Protein AF-0000000066096664 (afdb_homodimer)

Secondary structure (DSSP, 8-state):
-------PPPHHHHHHHHHHHHHHHHH-------HHHHHHHHHHTTTB-TTT--BSSSTT---EEEESS-TTT-GGGTT-GGGEEEE-HHHHHHHTT--TTTS----TTTS-GGGTEEEETTEEEESSHHHHHHHHHTTTT-IIIIIHHHHHHHHHHHHHHHHHHHHHHHHHTTSS--HHHHHHHHHHHHHHHHTTSTTSTTHHHHHHHHHT-HHHHHHHHHHHHTT---HHHHHHHHHHHTT--SPPPHHHH----/-------PPPHHHHHHHHHHHHHHHHH-------HHHHHHHHHHTTTB-TTT--BSSSTT---EEEESS-TTT-GGGTT-GGGEEEE-HHHHHHHTT--TTTS----TTTS-GGGTEEEETTEEEESSHHHHHHHHHTTTT-IIIIIHHHHHHHHHHHHHHHHHHHHHHHHHTTSS--HHHHHHHHHHHHHHHHTTSTTSTTHHHHHHHHHT-HHHHHHHHHHHHTT---HHHHHHHHHHHTT--SPPPHHHH----

InterPro domains:
  IPR002711 HNH endonuclease [PF01844] (49-96)
  IPR003615 HNH nuclease [SM00507] (36-93)
  IPR003615 HNH nuclease [cd00085] (40-96)

Sequence (514 aa):
MIHLKRPNSPSKLINEEAKLTQEFLQNGNSVWGKPYIKLALLEMSNNKCVYCECRLDEESKYMEVEHFLPKDTYPNLVVNWRNLLPSCKRCNGKKGTHDSKKEPIINPTVDTPSNHIKMFNYCLKGKDLKGKTTVDVLHLNQLDRLVYPRMLIGTKTIETVEKLLEMAENFNLNINATGRIKSRIIHGTTQLLIEAQPHSEYSATVASVLFNNEDFVKLKEIMIKCTIWNTEHQKLLSNAERNILVEPLYNCLNNKNMIHLKRPNSPSKLINEEAKLTQEFLQNGNSVWGKPYIKLALLEMSNNKCVYCECRLDEESKYMEVEHFLPKDTYPNLVVNWRNLLPSCKRCNGKKGTHDSKKEPIINPTVDTPSNHIKMFNYCLKGKDLKGKTTVDVLHLNQLDRLVYPRMLIGTKTIETVEKLLEMAENFNLNINATGRIKSRIIHGTTQLLIEAQPHSEYSATVASVLFNNEDFVKLKEIMIKCTIWNTEHQKLLSNAERNILVEPLYNCLNNKN

Structure (mmCIF, N/CA/C/O backbone):
data_AF-0000000066096664-model_v1
#
loop_
_entity.id
_entity.type
_entity.pdbx_description
1 polymer 'Septu protein PtuB'
#
loop_
_atom_site.group_PDB
_atom_site.id
_atom_site.type_symbol
_atom_site.label_atom_id
_atom_site.label_alt_id
_atom_site.label_comp_id
_atom_site.label_asym_id
_atom_site.label_entity_id
_atom_site.label_seq_id
_atom_site.pdbx_PDB_ins_code
_atom_site.Cartn_x
_atom_site.Cartn_y
_atom_site.Cartn_z
_atom_site.occupancy
_atom_site.B_iso_or_equiv
_atom_site.auth_seq_id
_atom_site.auth_comp_id
_atom_site.auth_asym_id
_atom_site.auth_atom_id
_atom_site.pdbx_PDB_model_num
ATOM 1 N N . MET A 1 1 ? 2.789 -12.992 -7.684 1 97.81 1 MET A N 1
ATOM 2 C CA . MET A 1 1 ? 2.732 -14.125 -8.602 1 97.81 1 MET A CA 1
ATOM 3 C C . MET A 1 1 ? 3.172 -13.703 -10.008 1 97.81 1 MET A C 1
ATOM 5 O O . MET A 1 1 ? 2.771 -12.648 -10.5 1 97.81 1 MET A O 1
ATOM 9 N N . ILE A 1 2 ? 4.039 -14.438 -10.594 1 98.38 2 ILE A N 1
ATOM 10 C CA . ILE A 1 2 ? 4.492 -14.164 -11.953 1 98.38 2 ILE A CA 1
ATOM 11 C C . ILE A 1 2 ? 4.332 -15.406 -12.82 1 98.38 2 ILE A C 1
ATOM 13 O O . ILE A 1 2 ? 4.215 -16.516 -12.297 1 98.38 2 ILE A O 1
ATOM 17 N N . HIS A 1 3 ? 4.242 -15.164 -14.117 1 98.44 3 HIS A N 1
ATOM 18 C CA . HIS A 1 3 ? 4.207 -16.297 -15.031 1 98.44 3 HIS A CA 1
ATOM 19 C C . HIS A 1 3 ? 5.539 -17.047 -15.039 1 98.44 3 HIS A C 1
ATOM 21 O O . HIS A 1 3 ? 6.605 -16.422 -15.023 1 98.44 3 HIS A O 1
ATOM 27 N N . LEU A 1 4 ? 5.469 -18.344 -15.086 1 98.06 4 LEU A N 1
ATOM 28 C CA . LEU A 1 4 ? 6.652 -19.203 -15.125 1 98.06 4 LEU A CA 1
ATOM 29 C C . LEU A 1 4 ? 6.613 -20.125 -16.328 1 98.06 4 LEU A C 1
ATOM 31 O O . LEU A 1 4 ? 5.555 -20.672 -16.672 1 98.06 4 LEU A O 1
ATOM 35 N N . LYS A 1 5 ? 7.699 -20.25 -16.953 1 96.94 5 LYS A N 1
ATOM 36 C CA . LYS A 1 5 ? 7.828 -21.219 -18.016 1 96.94 5 LYS A CA 1
ATOM 37 C C . LYS A 1 5 ? 8.234 -22.594 -17.469 1 96.94 5 LYS A C 1
ATOM 39 O O . LYS A 1 5 ? 9.328 -22.734 -16.922 1 96.94 5 LYS A O 1
ATOM 44 N N . ARG A 1 6 ? 7.418 -23.531 -17.625 1 97.81 6 ARG A N 1
ATOM 45 C CA . ARG A 1 6 ? 7.719 -24.875 -17.141 1 97.81 6 ARG A CA 1
ATOM 46 C C . ARG A 1 6 ? 8.734 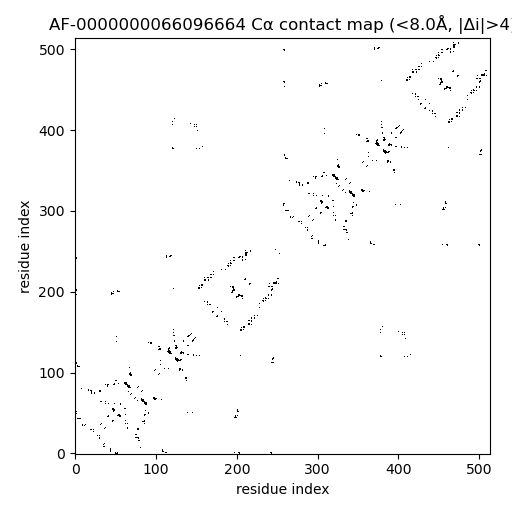-25.562 -18.047 1 97.81 6 ARG A C 1
ATOM 48 O O . ARG A 1 6 ? 8.531 -25.656 -19.266 1 97.81 6 ARG A O 1
ATOM 55 N N . PRO A 1 7 ? 9.797 -25.984 -17.5 1 97.38 7 PRO A N 1
ATOM 56 C CA . PRO A 1 7 ? 10.742 -26.766 -18.297 1 97.38 7 PRO A CA 1
ATOM 57 C C . PRO A 1 7 ? 10.25 -28.188 -18.562 1 97.38 7 PRO A C 1
ATOM 59 O O . PRO A 1 7 ? 9.195 -28.594 -18.062 1 97.38 7 PRO A O 1
ATOM 62 N N . ASN A 1 8 ? 11.047 -28.906 -19.359 1 97.25 8 ASN A N 1
ATOM 63 C CA . ASN A 1 8 ? 10.75 -30.312 -19.578 1 97.25 8 ASN A CA 1
ATOM 64 C C . ASN A 1 8 ? 10.898 -31.125 -18.297 1 97.25 8 ASN A C 1
ATOM 66 O O . ASN A 1 8 ? 11.695 -30.781 -17.422 1 97.25 8 ASN A O 1
ATOM 70 N N . SER A 1 9 ? 10.125 -32.219 -18.25 1 97.88 9 SER A N 1
ATOM 71 C CA . SER A 1 9 ? 10.211 -33.125 -17.125 1 97.88 9 SER A CA 1
ATOM 72 C C . SER A 1 9 ? 11.617 -33.719 -16.984 1 97.88 9 SER A C 1
ATOM 74 O O . SER A 1 9 ? 12.266 -34.031 -17.984 1 97.88 9 SER A O 1
ATOM 76 N N . PRO A 1 10 ? 12.047 -33.844 -15.742 1 97.81 10 PRO A N 1
ATOM 77 C CA . PRO A 1 10 ? 13.32 -34.562 -15.562 1 97.81 10 PRO A CA 1
ATOM 78 C C . PRO A 1 10 ? 13.312 -35.938 -16.203 1 97.81 10 PRO A C 1
ATOM 80 O O . PRO A 1 10 ? 12.32 -36.656 -16.094 1 97.81 10 PRO A O 1
ATOM 83 N N . SER A 1 11 ? 14.43 -36.25 -16.797 1 97.69 11 SER A N 1
ATOM 84 C CA . SER A 1 11 ? 14.531 -37.531 -17.484 1 97.69 11 SER A CA 1
ATOM 85 C C . SER A 1 11 ? 14.258 -38.719 -16.531 1 97.69 11 SER A C 1
ATOM 87 O O . SER A 1 11 ? 13.57 -39.656 -16.906 1 97.69 11 SER A O 1
ATOM 89 N N . LYS A 1 12 ? 14.797 -38.594 -15.383 1 98.12 12 LYS A N 1
ATOM 90 C CA . LYS A 1 12 ? 14.609 -39.656 -14.398 1 98.12 12 LYS A CA 1
ATOM 91 C C . LYS A 1 12 ? 13.133 -39.812 -14.055 1 98.12 12 LYS A C 1
ATOM 93 O O . LYS A 1 12 ? 12.664 -40.938 -13.828 1 98.12 12 LYS A O 1
ATOM 98 N N . LEU A 1 13 ? 12.438 -38.781 -13.961 1 98.25 13 LEU A N 1
ATOM 99 C CA . LEU A 1 13 ? 11.016 -38.844 -13.648 1 98.25 13 LEU A CA 1
ATOM 100 C C . LEU A 1 13 ? 10.242 -39.5 -14.789 1 98.25 13 LEU A C 1
ATOM 102 O O . LEU A 1 13 ? 9.336 -40.281 -14.555 1 98.25 13 LEU A O 1
ATOM 106 N N . ILE A 1 14 ? 10.594 -39.125 -16.016 1 97.81 14 ILE A N 1
ATOM 107 C CA . ILE A 1 14 ? 9.961 -39.719 -17.188 1 97.81 14 ILE A CA 1
ATOM 108 C C . ILE A 1 14 ? 10.07 -41.25 -17.109 1 97.81 14 ILE A C 1
ATOM 110 O O . ILE A 1 14 ? 9.094 -41.969 -17.328 1 97.81 14 ILE A O 1
ATOM 114 N N . ASN A 1 15 ? 11.195 -41.688 -16.703 1 97.62 15 ASN A N 1
ATOM 115 C CA . ASN A 1 15 ? 11.477 -43.125 -16.641 1 97.62 15 ASN A CA 1
ATOM 116 C C . ASN A 1 15 ? 10.797 -43.781 -15.453 1 97.62 15 ASN A C 1
ATOM 118 O O . ASN A 1 15 ? 10.445 -44.969 -15.508 1 97.62 15 ASN A O 1
ATOM 122 N N . GLU A 1 16 ? 10.57 -43 -14.422 1 97.94 16 GLU A N 1
ATOM 123 C CA . GLU A 1 16 ? 10.117 -43.625 -13.172 1 97.94 16 GLU A CA 1
ATOM 124 C C . GLU A 1 16 ? 8.648 -43.312 -12.906 1 97.94 16 GLU A C 1
ATOM 126 O O . GLU A 1 16 ? 8.055 -43.812 -11.953 1 97.94 16 GLU A O 1
ATOM 131 N N . GLU A 1 17 ? 8.023 -42.469 -13.641 1 97.81 17 GLU A N 1
ATOM 132 C CA . GLU A 1 17 ? 6.688 -41.969 -13.375 1 97.81 17 GLU A CA 1
ATOM 133 C C . GLU A 1 17 ? 5.691 -43.094 -13.133 1 97.81 17 GLU A C 1
ATOM 135 O O . GLU A 1 17 ? 4.945 -43.094 -12.148 1 97.81 17 GLU A O 1
ATOM 140 N N . ALA A 1 18 ? 5.656 -44.094 -14.047 1 97.88 18 ALA A N 1
ATOM 141 C CA . ALA A 1 18 ? 4.723 -45.219 -13.93 1 97.88 18 ALA A CA 1
ATOM 142 C C . ALA A 1 18 ? 4.953 -46 -12.633 1 97.88 18 ALA A C 1
ATOM 144 O O . ALA A 1 18 ? 3.998 -46.344 -11.93 1 97.88 18 ALA A O 1
ATOM 145 N N . LYS A 1 19 ? 6.168 -46.281 -12.367 1 98.12 19 LYS A N 1
ATOM 146 C CA . LYS A 1 19 ? 6.527 -47.031 -11.172 1 98.12 19 LYS A CA 1
ATOM 147 C C . LYS A 1 19 ? 6.125 -46.281 -9.906 1 98.12 19 LYS A C 1
ATOM 149 O O . LYS A 1 19 ? 5.539 -46.844 -8.992 1 98.12 19 LYS A O 1
ATOM 154 N N . LEU A 1 20 ? 6.473 -45 -9.836 1 98.25 20 LEU A N 1
ATOM 155 C CA . LEU A 1 20 ? 6.16 -44.188 -8.672 1 98.25 20 LEU A CA 1
ATOM 156 C C . LEU A 1 20 ? 4.652 -44.062 -8.477 1 98.25 20 LEU A C 1
ATOM 158 O O . LEU A 1 20 ? 4.156 -44.156 -7.352 1 98.25 20 LEU A O 1
ATOM 162 N N . THR A 1 21 ? 3.924 -43.875 -9.562 1 98.5 21 THR A N 1
ATOM 163 C CA . THR A 1 21 ? 2.469 -43.781 -9.5 1 98.5 21 THR A CA 1
ATOM 164 C C . THR A 1 21 ? 1.87 -45.062 -8.945 1 98.5 21 THR A C 1
ATOM 166 O O . THR A 1 21 ? 1.013 -45.031 -8.062 1 98.5 21 THR A O 1
ATOM 169 N N . GLN A 1 22 ? 2.365 -46.156 -9.461 1 98.19 22 GLN A N 1
ATOM 170 C CA . GLN A 1 22 ? 1.88 -47.469 -9 1 98.19 22 GLN A CA 1
ATOM 171 C C . GLN A 1 22 ? 2.166 -47.656 -7.512 1 98.19 22 GLN A C 1
ATOM 173 O O . GLN A 1 22 ? 1.328 -48.188 -6.777 1 98.19 22 GLN A O 1
ATOM 178 N N . GLU A 1 23 ? 3.346 -47.281 -7.148 1 98.12 23 GLU A N 1
ATOM 179 C CA . GLU A 1 23 ? 3.699 -47.375 -5.738 1 98.12 23 GLU A CA 1
ATOM 180 C C . GLU A 1 23 ? 2.717 -46.625 -4.867 1 98.12 23 GLU A C 1
ATOM 182 O O . GLU A 1 23 ? 2.266 -47.125 -3.834 1 98.12 23 GLU A O 1
ATOM 187 N N . PHE A 1 24 ? 2.408 -45.438 -5.223 1 98.06 24 PHE A N 1
ATOM 188 C CA . PHE A 1 24 ? 1.465 -44.594 -4.477 1 98.06 24 PHE A CA 1
ATOM 189 C C . PHE A 1 24 ? 0.087 -45.25 -4.445 1 98.06 24 PHE A C 1
ATOM 191 O O . PHE A 1 24 ? -0.576 -45.281 -3.404 1 98.06 24 PHE A O 1
ATOM 198 N N . LEU A 1 25 ? -0.365 -45.781 -5.582 1 97.81 25 LEU A N 1
ATOM 199 C CA . LEU A 1 25 ? -1.679 -46.406 -5.676 1 97.81 25 LEU A CA 1
ATOM 200 C C . LEU A 1 25 ? -1.762 -47.625 -4.77 1 97.81 25 LEU A C 1
ATOM 202 O O . LEU A 1 25 ? -2.818 -47.906 -4.203 1 97.81 25 LEU A O 1
ATOM 206 N N . GLN A 1 26 ? -0.698 -48.25 -4.605 1 97.5 26 GLN A N 1
ATOM 207 C CA . GLN A 1 26 ? -0.673 -49.531 -3.873 1 97.5 26 GLN A CA 1
ATOM 208 C C . GLN A 1 26 ? -0.579 -49.281 -2.369 1 97.5 26 GLN A C 1
ATOM 210 O O . GLN A 1 26 ? -1.295 -49.906 -1.589 1 97.5 26 GLN A O 1
ATOM 215 N N . ASN A 1 27 ? 0.23 -48.406 -1.908 1 96.25 27 ASN A N 1
ATOM 216 C CA . ASN A 1 27 ? 0.506 -48.344 -0.476 1 96.25 27 ASN A CA 1
ATOM 217 C C . ASN A 1 27 ? 0.308 -46.938 0.084 1 96.25 27 ASN A C 1
ATOM 219 O O . ASN A 1 27 ? 0.375 -46.719 1.298 1 96.25 27 ASN A O 1
ATOM 223 N N . GLY A 1 28 ? 0.193 -45.969 -0.737 1 95.12 28 GLY A N 1
ATOM 224 C CA . GLY A 1 28 ? -0.1 -44.625 -0.28 1 95.12 28 GLY A CA 1
ATOM 225 C C . GLY A 1 28 ? 1.138 -43.844 0.142 1 95.12 28 GLY A C 1
ATOM 226 O O . GLY A 1 28 ? 1.036 -42.75 0.639 1 95.12 28 GLY A O 1
ATOM 227 N N . ASN A 1 29 ? 2.238 -44.406 -0.128 1 95.56 29 ASN A N 1
ATOM 228 C CA . ASN A 1 29 ? 3.488 -43.781 0.277 1 95.56 29 ASN A CA 1
ATOM 229 C C . ASN A 1 29 ? 3.785 -42.531 -0.564 1 95.56 29 ASN A C 1
ATOM 231 O O . ASN A 1 29 ? 3.436 -42.469 -1.744 1 95.56 29 ASN A O 1
ATOM 235 N N . SER A 1 30 ? 4.477 -41.594 0.107 1 97 30 SER A N 1
ATOM 236 C CA . SER A 1 30 ? 4.918 -40.406 -0.612 1 97 30 SER A CA 1
ATOM 237 C C . SER A 1 30 ? 6.02 -40.75 -1.613 1 97 30 SER A C 1
ATOM 239 O O . SER A 1 30 ? 7.016 -41.375 -1.259 1 97 30 SER A O 1
ATOM 241 N N . VAL A 1 31 ? 5.844 -40.312 -2.881 1 98.19 31 VAL A N 1
ATOM 242 C CA . VAL A 1 31 ? 6.789 -40.719 -3.918 1 98.19 31 VAL A CA 1
ATOM 243 C C . VAL A 1 31 ? 7.301 -39.469 -4.656 1 98.19 31 VAL A C 1
ATOM 245 O O . VAL A 1 31 ? 8.055 -39.594 -5.621 1 98.19 31 VAL A O 1
ATOM 248 N N . TRP A 1 32 ? 6.875 -38.312 -4.234 1 97.56 32 TRP A N 1
ATOM 249 C CA . TRP A 1 32 ? 7.199 -37.062 -4.953 1 97.56 32 TRP A CA 1
ATOM 250 C C . TRP A 1 32 ? 8.375 -36.344 -4.297 1 97.56 32 TRP A C 1
ATOM 252 O O . TRP A 1 32 ? 8.898 -35.375 -4.84 1 97.56 32 TRP A O 1
ATOM 262 N N . GLY A 1 33 ? 8.844 -36.75 -3.139 1 96.19 33 GLY A N 1
ATOM 263 C CA . GLY A 1 33 ? 9.922 -36.094 -2.408 1 96.19 33 GLY A CA 1
ATOM 264 C C . GLY A 1 33 ? 11.297 -36.438 -2.938 1 96.19 33 GLY A C 1
ATOM 265 O O . GLY A 1 33 ? 12.258 -36.562 -2.168 1 96.19 33 GLY A O 1
ATOM 266 N N . LYS A 1 34 ? 11.383 -36.75 -4.184 1 96.5 34 LYS A N 1
ATOM 267 C CA . LYS A 1 34 ? 12.672 -37.062 -4.793 1 96.5 34 LYS A CA 1
ATOM 268 C C . LYS A 1 34 ? 13.508 -35.812 -5.012 1 96.5 34 LYS A C 1
ATOM 270 O O . LYS A 1 34 ? 12.992 -34.781 -5.441 1 96.5 34 LYS A O 1
ATOM 275 N N . PRO A 1 35 ? 14.859 -35.906 -4.758 1 96.44 35 PRO A N 1
ATOM 276 C CA . PRO A 1 35 ? 15.719 -34.75 -4.914 1 96.44 35 PRO A CA 1
ATOM 277 C C . PRO A 1 35 ? 15.68 -34.156 -6.328 1 96.44 35 PRO A C 1
ATOM 279 O O . PRO A 1 35 ? 15.656 -32.938 -6.5 1 96.44 35 PRO A O 1
ATOM 282 N N . TYR A 1 36 ? 15.648 -35.031 -7.324 1 97.12 36 TYR A N 1
ATOM 283 C CA . TYR A 1 36 ? 15.68 -34.531 -8.695 1 97.12 36 TYR A CA 1
ATOM 284 C C . TYR A 1 36 ? 14.383 -33.844 -9.055 1 97.12 36 TYR A C 1
ATOM 286 O O . TYR A 1 36 ? 14.367 -32.938 -9.906 1 97.12 36 TYR A O 1
A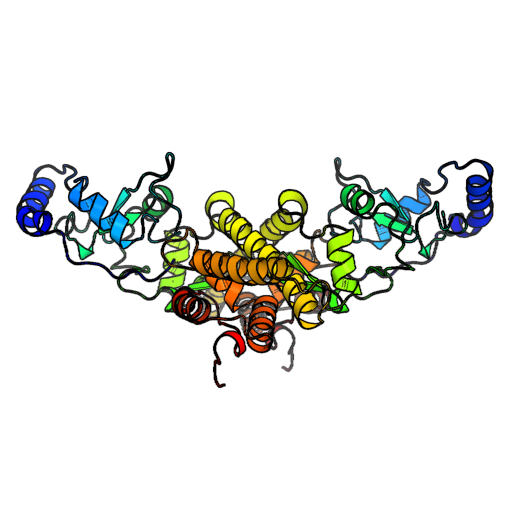TOM 294 N N . ILE A 1 37 ? 13.219 -34.188 -8.492 1 97.88 37 ILE A N 1
ATOM 295 C CA . ILE A 1 37 ? 11.953 -33.5 -8.695 1 97.88 37 ILE A CA 1
ATOM 296 C C . ILE A 1 37 ? 11.992 -32.125 -8.023 1 97.88 37 ILE A C 1
ATOM 298 O O . ILE A 1 37 ? 11.68 -31.125 -8.648 1 97.88 37 ILE A O 1
ATOM 302 N N . LYS A 1 38 ? 12.453 -32.125 -6.801 1 96.44 38 LYS A N 1
ATOM 303 C CA . LYS A 1 38 ? 12.492 -30.906 -6.008 1 96.44 38 LYS A CA 1
ATOM 304 C C . LYS A 1 38 ? 13.422 -29.875 -6.637 1 96.44 38 LYS A C 1
ATOM 306 O O . LYS A 1 38 ? 13.086 -28.688 -6.715 1 96.44 38 LYS A O 1
ATOM 311 N N . LEU A 1 39 ? 14.57 -30.297 -7.051 1 96.19 39 LEU A N 1
ATOM 312 C CA . LEU A 1 39 ? 15.547 -29.406 -7.664 1 96.19 39 LEU A CA 1
ATOM 313 C C . LEU A 1 39 ? 14.992 -28.781 -8.938 1 96.19 39 LEU A C 1
ATOM 315 O O . LEU A 1 39 ? 15.156 -27.578 -9.172 1 96.19 39 LEU A O 1
ATOM 319 N N . ALA A 1 40 ? 14.344 -29.594 -9.742 1 97.75 40 ALA A N 1
ATOM 320 C CA . ALA A 1 40 ? 13.773 -29.094 -10.992 1 97.75 40 ALA A CA 1
ATOM 321 C C . ALA A 1 40 ? 12.664 -28.078 -10.734 1 97.75 40 ALA A C 1
ATOM 323 O O . ALA A 1 40 ? 12.555 -27.078 -11.438 1 97.75 40 ALA A O 1
ATOM 324 N N . LEU A 1 41 ? 11.859 -28.344 -9.758 1 97.81 41 LEU A N 1
ATOM 325 C CA . LEU A 1 41 ? 10.781 -27.438 -9.398 1 97.81 41 LEU A CA 1
ATOM 326 C C . LEU A 1 41 ? 11.336 -26.109 -8.891 1 97.81 41 LEU A C 1
ATOM 328 O O . LEU A 1 41 ? 10.852 -25.047 -9.266 1 97.81 41 LEU A O 1
ATOM 332 N N . LEU A 1 42 ? 12.336 -26.172 -8.047 1 96.62 42 LEU A N 1
ATOM 333 C CA . LEU A 1 42 ? 12.969 -24.969 -7.52 1 96.62 42 LEU A CA 1
ATOM 334 C C . LEU A 1 42 ? 13.562 -24.125 -8.641 1 96.62 42 LEU A C 1
ATOM 336 O O . LEU A 1 42 ? 13.414 -22.906 -8.656 1 96.62 42 LEU A O 1
ATOM 340 N N . GLU A 1 43 ? 14.164 -24.797 -9.539 1 96.44 43 GLU A N 1
ATOM 341 C CA . GLU A 1 43 ? 14.742 -24.094 -10.68 1 96.44 43 GLU A CA 1
ATOM 342 C C . GLU A 1 43 ? 13.664 -23.422 -11.523 1 96.44 43 GLU A C 1
ATOM 344 O O . GLU A 1 43 ? 13.836 -22.281 -11.969 1 96.44 43 GLU A O 1
ATOM 349 N N . MET A 1 44 ? 12.562 -24.094 -11.695 1 97.31 44 MET A N 1
ATOM 350 C CA . MET A 1 44 ? 11.453 -23.578 -12.492 1 97.31 44 MET A CA 1
ATOM 351 C C . MET A 1 44 ? 10.953 -22.25 -11.938 1 97.31 44 MET A C 1
ATOM 353 O O . MET A 1 44 ? 10.625 -21.344 -12.703 1 97.31 44 MET A O 1
ATOM 357 N N . SER A 1 45 ? 10.914 -22.094 -10.641 1 97.12 45 SER A N 1
ATOM 358 C CA . SER A 1 45 ? 10.305 -20.922 -10.016 1 97.12 45 SER A CA 1
ATOM 359 C C . SER A 1 45 ? 11.367 -19.984 -9.461 1 97.12 45 SER A C 1
ATOM 361 O O . SER A 1 45 ? 11.062 -19.094 -8.656 1 97.12 45 SER A O 1
ATOM 363 N N . ASN A 1 46 ? 12.664 -20.219 -9.82 1 96.12 46 ASN A N 1
ATOM 364 C CA . ASN A 1 46 ? 13.758 -19.406 -9.305 1 96.12 46 ASN A CA 1
ATOM 365 C C . ASN A 1 46 ? 13.828 -19.453 -7.785 1 96.12 46 ASN A C 1
ATOM 367 O O . ASN A 1 46 ? 14.047 -18.438 -7.133 1 96.12 46 ASN A O 1
ATOM 371 N N . ASN A 1 47 ? 13.523 -20.656 -7.219 1 96.12 47 ASN A N 1
ATOM 372 C CA . ASN A 1 47 ? 13.602 -20.938 -5.789 1 96.12 47 ASN A CA 1
ATOM 373 C C . ASN A 1 47 ? 12.57 -20.141 -5.008 1 96.12 47 ASN A C 1
ATOM 375 O O . ASN A 1 47 ? 12.805 -19.766 -3.855 1 96.12 47 ASN A O 1
ATOM 379 N N . LYS A 1 48 ? 11.484 -19.844 -5.605 1 96.88 48 LYS A N 1
ATOM 380 C CA . LYS A 1 48 ? 10.398 -19.109 -4.957 1 96.88 48 LYS A CA 1
ATOM 381 C C . LYS A 1 48 ? 9.109 -19.922 -4.98 1 96.88 48 LYS A C 1
ATOM 383 O O . LYS A 1 48 ? 8.938 -20.812 -5.824 1 96.88 48 LYS A O 1
ATOM 388 N N . CYS A 1 49 ? 8.258 -19.609 -4.031 1 97.56 49 CYS A N 1
ATOM 389 C CA . CYS A 1 49 ? 6.895 -20.125 -4.117 1 97.56 49 CYS A CA 1
ATOM 390 C C . CYS A 1 49 ? 6.207 -19.625 -5.383 1 97.56 49 CYS A C 1
ATOM 392 O O . CYS A 1 49 ? 6.242 -18.422 -5.684 1 97.56 49 CYS A O 1
ATOM 394 N N . VAL A 1 50 ? 5.539 -20.453 -6.125 1 98.06 50 VAL A N 1
ATOM 395 C CA . VAL A 1 50 ? 4.938 -20.094 -7.402 1 98.06 50 VAL A CA 1
ATOM 396 C C . VAL A 1 50 ? 3.76 -19.141 -7.172 1 98.06 50 VAL A C 1
ATOM 398 O O . VAL A 1 50 ? 3.338 -18.438 -8.086 1 98.06 50 VAL A O 1
ATOM 401 N N . TYR A 1 51 ? 3.23 -19.172 -5.945 1 98.31 51 TYR A N 1
ATOM 402 C CA . TYR A 1 51 ? 2.012 -18.422 -5.656 1 98.31 51 TYR A CA 1
ATOM 403 C C . TYR A 1 51 ? 2.336 -17.062 -5.035 1 98.31 51 TYR A C 1
ATOM 405 O O . TYR A 1 51 ? 2.043 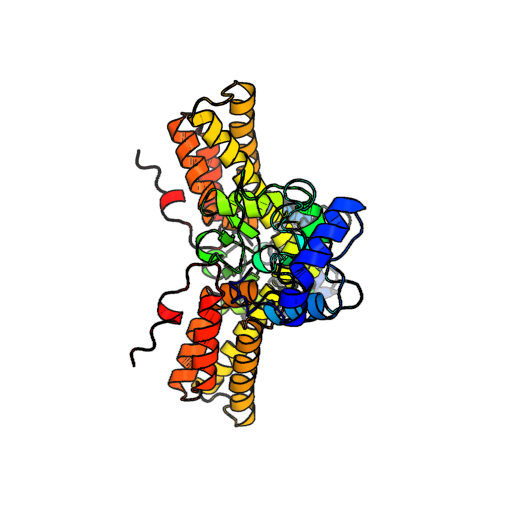-16.016 -5.621 1 98.31 51 TYR A O 1
ATOM 413 N N . CYS A 1 52 ? 3.043 -17.016 -3.939 1 97.62 52 CYS A N 1
ATOM 414 C CA . CYS A 1 52 ? 3.199 -15.781 -3.178 1 97.62 52 CYS A CA 1
ATOM 415 C C . CYS A 1 52 ? 4.562 -15.148 -3.438 1 97.62 52 CYS A C 1
ATOM 417 O O . CYS A 1 52 ? 4.793 -13.992 -3.072 1 97.62 52 CYS A O 1
ATOM 419 N N . GLU A 1 53 ? 5.578 -15.891 -4.012 1 96.44 53 GLU A N 1
ATOM 420 C CA . GLU A 1 53 ? 6.891 -15.43 -4.453 1 96.44 53 GLU A CA 1
ATOM 421 C C . GLU A 1 53 ? 7.859 -15.312 -3.279 1 96.44 53 GLU A C 1
ATOM 423 O O . GLU A 1 53 ? 8.914 -14.688 -3.396 1 96.44 53 GLU A O 1
ATOM 428 N N . CYS A 1 54 ? 7.488 -15.883 -2.148 1 95.44 54 CYS A N 1
ATOM 429 C CA . CYS A 1 54 ? 8.5 -15.922 -1.099 1 95.44 54 CYS A CA 1
ATOM 430 C C . CYS A 1 54 ? 9.617 -16.906 -1.451 1 95.44 54 CYS A C 1
ATOM 432 O O . CYS A 1 54 ? 9.406 -17.828 -2.232 1 95.44 54 CYS A O 1
ATOM 434 N N . ARG A 1 55 ? 10.734 -16.734 -0.921 1 94.44 55 ARG A N 1
ATOM 435 C CA . ARG A 1 55 ? 11.852 -17.641 -1.163 1 94.44 55 ARG A CA 1
ATOM 436 C C . ARG A 1 55 ? 11.633 -18.969 -0.459 1 94.44 55 ARG A C 1
ATOM 438 O O . ARG A 1 55 ? 11.133 -19.016 0.667 1 94.44 55 ARG A O 1
ATOM 445 N N . LEU A 1 56 ? 12.016 -19.953 -1.106 1 94.06 56 LEU A N 1
ATOM 446 C CA . LEU A 1 56 ? 11.812 -21.297 -0.577 1 94.06 56 LEU A CA 1
ATOM 447 C C . LEU A 1 56 ? 13.117 -21.891 -0.066 1 94.06 56 LEU A C 1
ATOM 449 O O . LEU A 1 56 ? 13.125 -22.953 0.559 1 94.06 56 LEU A O 1
ATOM 453 N N . ASP A 1 57 ? 14.18 -21.391 -0.315 1 77.31 57 ASP A N 1
ATOM 454 C CA . ASP A 1 57 ? 15.484 -21.969 0.011 1 77.31 57 ASP A CA 1
ATOM 455 C C . ASP A 1 57 ? 16.031 -21.375 1.304 1 77.31 57 ASP A C 1
ATOM 457 O O . ASP A 1 57 ? 17.172 -21.656 1.683 1 77.31 57 ASP A O 1
ATOM 461 N N . GLU A 1 58 ? 15.211 -20.531 1.895 1 69.25 58 GLU A N 1
ATOM 462 C CA . GLU A 1 58 ? 15.688 -19.984 3.164 1 69.25 58 GLU A CA 1
ATOM 463 C C . GLU A 1 58 ? 15.227 -20.844 4.34 1 69.25 58 GLU A C 1
ATOM 465 O O . GLU A 1 58 ? 14.25 -21.594 4.223 1 69.25 58 GLU A O 1
ATOM 470 N N . GLU A 1 59 ? 16.047 -20.969 5.387 1 56.12 59 GLU A N 1
ATOM 471 C CA . GLU A 1 59 ? 15.992 -21.875 6.531 1 56.12 59 GLU A CA 1
ATOM 472 C C . GLU A 1 59 ? 14.547 -22.156 6.941 1 56.12 59 GLU A C 1
ATOM 474 O O . GLU A 1 59 ? 14.172 -23.312 7.156 1 56.12 59 GLU A O 1
ATOM 479 N N . SER A 1 60 ? 13.805 -21.141 7.152 1 55.84 60 SER A N 1
ATOM 480 C CA . SER A 1 60 ? 12.516 -21.438 7.773 1 55.84 60 SER A CA 1
ATOM 481 C C . SER A 1 60 ? 11.422 -21.609 6.727 1 55.84 60 SER A C 1
ATOM 483 O O . SER A 1 60 ? 10.273 -21.891 7.062 1 55.84 60 SER A O 1
ATOM 485 N N . LYS A 1 61 ? 11.867 -21.609 5.402 1 65.25 61 LYS A N 1
ATOM 486 C CA . LYS A 1 61 ? 10.852 -21.766 4.359 1 65.25 61 LYS A CA 1
ATOM 487 C C . LYS A 1 61 ? 11.195 -22.922 3.426 1 65.25 61 LYS A C 1
ATOM 489 O O . LYS A 1 61 ? 11.93 -22.734 2.451 1 65.25 61 LYS A O 1
ATOM 494 N N . TYR A 1 62 ? 10.758 -24.109 3.836 1 81.62 62 TYR A N 1
ATOM 495 C CA . TYR A 1 62 ? 11.062 -25.281 3.014 1 81.62 62 TYR A CA 1
ATOM 496 C C . TYR A 1 62 ? 10.039 -25.438 1.893 1 81.62 62 TYR A C 1
ATOM 498 O O . TYR A 1 62 ? 8.859 -25.141 2.076 1 81.62 62 TYR A O 1
ATOM 506 N N . MET A 1 63 ? 10.578 -25.781 0.775 1 93.06 63 MET A N 1
ATOM 507 C CA . MET A 1 63 ? 9.734 -26.016 -0.393 1 93.06 63 MET A CA 1
ATOM 508 C C . MET A 1 63 ? 8.883 -27.266 -0.216 1 93.06 63 MET A C 1
ATOM 510 O O . MET A 1 63 ? 9.375 -28.281 0.269 1 93.06 63 MET A O 1
ATOM 514 N N . GLU A 1 64 ? 7.684 -27.188 -0.463 1 95.56 64 GLU A N 1
ATOM 515 C CA . GLU A 1 64 ? 6.789 -28.328 -0.579 1 95.56 64 GLU A CA 1
ATOM 516 C C . GLU A 1 64 ? 6.441 -28.625 -2.037 1 95.56 64 GLU A C 1
ATOM 518 O O . GLU A 1 64 ? 6.25 -27.688 -2.828 1 95.56 64 GLU A O 1
ATOM 523 N N . VAL A 1 65 ? 6.488 -29.844 -2.318 1 97.38 65 VAL A N 1
ATOM 524 C CA . VAL A 1 65 ? 5.945 -30.234 -3.613 1 97.38 65 VAL A CA 1
ATOM 525 C C . VAL A 1 65 ? 4.422 -30.172 -3.578 1 97.38 65 VAL A C 1
ATOM 527 O O . VAL A 1 65 ? 3.777 -30.969 -2.877 1 97.38 65 VAL A O 1
ATOM 530 N N . GLU A 1 66 ? 3.936 -29.297 -4.289 1 96.94 66 GLU A N 1
ATOM 531 C CA . GLU A 1 66 ? 2.502 -29.016 -4.324 1 96.94 66 GLU A CA 1
ATOM 532 C C . GLU A 1 66 ? 1.834 -29.734 -5.5 1 96.94 66 GLU A C 1
ATOM 534 O O . GLU A 1 66 ? 2.365 -29.734 -6.613 1 96.94 66 GLU A O 1
ATOM 539 N N . HIS A 1 67 ? 0.766 -30.469 -5.129 1 98.56 67 HIS A N 1
ATOM 540 C CA . HIS A 1 67 ? -0.085 -31.047 -6.16 1 98.56 67 HIS A CA 1
ATOM 541 C C . HIS A 1 67 ? -1.208 -30.094 -6.551 1 98.56 67 HIS A C 1
ATOM 543 O O . HIS A 1 67 ? -2.123 -29.859 -5.758 1 98.56 67 HIS A O 1
ATOM 549 N N . PHE A 1 68 ? -1.117 -29.609 -7.75 1 98.69 68 PHE A N 1
ATOM 550 C CA . PHE A 1 68 ? -2.125 -28.672 -8.211 1 98.69 68 PHE A CA 1
ATOM 551 C C . PHE A 1 68 ? -3.512 -29.297 -8.188 1 98.69 68 PHE A C 1
ATOM 553 O O . PHE A 1 68 ? -4.477 -28.672 -7.738 1 98.69 68 PHE A O 1
ATOM 560 N N . LEU A 1 69 ? -3.611 -30.469 -8.789 1 98.62 69 LEU A N 1
ATOM 561 C CA . LEU A 1 69 ? -4.77 -31.312 -8.539 1 98.62 69 LEU A CA 1
ATOM 562 C C . LEU A 1 69 ? -4.508 -32.281 -7.383 1 98.62 69 LEU A C 1
ATOM 564 O O . LEU A 1 69 ? -3.482 -32.938 -7.352 1 98.62 69 LEU A O 1
ATOM 568 N N . PRO A 1 70 ? -5.406 -32.344 -6.426 1 98.12 70 PRO A N 1
ATOM 569 C CA . PRO A 1 70 ? -5.141 -33.062 -5.188 1 98.12 70 PRO A CA 1
ATOM 570 C C . PRO A 1 70 ? -4.855 -34.562 -5.43 1 98.12 70 PRO A C 1
ATOM 572 O O . PRO A 1 70 ? -5.586 -35.219 -6.176 1 98.12 70 PRO A O 1
ATOM 575 N N . LYS A 1 71 ? -3.852 -35.031 -4.793 1 97.19 71 LYS A N 1
ATOM 576 C CA . LYS A 1 71 ? -3.363 -36.406 -5.023 1 97.19 71 LYS A CA 1
ATOM 577 C C . LYS A 1 71 ? -4.391 -37.438 -4.578 1 97.19 71 LYS A C 1
ATOM 579 O O . LYS A 1 71 ? -4.461 -38.531 -5.141 1 97.19 71 LYS A O 1
ATOM 584 N N . ASP A 1 72 ? -5.211 -37.125 -3.566 1 96.44 72 ASP A N 1
ATOM 585 C CA . ASP A 1 72 ? -6.211 -38.062 -3.094 1 96.44 72 ASP A CA 1
ATOM 586 C C . ASP A 1 72 ? -7.352 -38.219 -4.098 1 96.44 72 ASP A C 1
ATOM 588 O O . ASP A 1 72 ? -7.898 -39.312 -4.27 1 96.44 72 ASP A O 1
ATOM 592 N N . THR A 1 73 ? -7.684 -37.156 -4.777 1 97.56 73 THR A N 1
ATOM 593 C CA . THR A 1 73 ? -8.742 -37.156 -5.777 1 97.56 73 THR A CA 1
ATOM 594 C C . THR A 1 73 ? -8.211 -37.625 -7.129 1 97.56 73 THR A C 1
ATOM 596 O O . THR A 1 73 ? -8.93 -38.25 -7.895 1 97.56 73 THR A O 1
ATOM 599 N N . TYR A 1 74 ? -6.977 -37.281 -7.418 1 98.25 74 TYR A N 1
ATOM 600 C CA . TYR A 1 74 ? -6.336 -37.625 -8.68 1 98.25 74 TYR A CA 1
ATOM 601 C C . TYR A 1 74 ? -5.027 -38.375 -8.43 1 98.25 74 TYR A C 1
ATOM 603 O O . TYR A 1 74 ? -3.959 -37.906 -8.836 1 98.25 74 TYR A O 1
ATOM 611 N N . PRO A 1 75 ? -5.141 -39.562 -7.926 1 98.06 75 PRO A N 1
ATOM 612 C CA . PRO A 1 75 ? -3.932 -40.281 -7.52 1 98.06 75 PRO A CA 1
ATOM 613 C C . PRO A 1 75 ? -3.031 -40.656 -8.703 1 98.06 75 PRO A C 1
ATOM 615 O O . PRO A 1 75 ? -1.815 -40.781 -8.539 1 98.06 75 PRO A O 1
ATOM 618 N N . ASN A 1 76 ? -3.584 -40.781 -9.914 1 98.19 76 ASN A N 1
ATOM 619 C CA . ASN A 1 76 ? -2.807 -41.125 -11.102 1 98.19 76 ASN A CA 1
ATOM 620 C C . ASN A 1 76 ? -1.883 -39.969 -11.508 1 98.19 76 ASN A C 1
ATOM 622 O O . ASN A 1 76 ? -0.976 -40.156 -12.32 1 98.19 76 ASN A O 1
ATOM 626 N N . LEU A 1 77 ? -2.117 -38.781 -10.906 1 98.44 77 LEU A N 1
ATOM 627 C CA . LEU A 1 77 ? -1.338 -37.594 -11.273 1 98.44 77 LEU A CA 1
ATOM 628 C C . LEU A 1 77 ? -0.341 -37.25 -10.172 1 98.44 77 LEU A C 1
ATOM 630 O O . LEU A 1 77 ? 0.244 -36.156 -10.18 1 98.44 77 LEU A O 1
ATOM 634 N N . VAL A 1 78 ? -0.019 -38.094 -9.273 1 98.62 78 VAL A N 1
ATOM 635 C CA . VAL A 1 78 ? 0.698 -37.844 -8.031 1 98.62 78 VAL A CA 1
ATOM 636 C C . VAL A 1 78 ? 2.123 -37.375 -8.344 1 98.62 78 VAL A C 1
ATOM 638 O O . VAL A 1 78 ? 2.701 -36.594 -7.602 1 98.62 78 VAL A O 1
ATOM 641 N N . VAL A 1 79 ? 2.713 -37.875 -9.492 1 98.62 79 VAL A N 1
ATOM 642 C CA . VAL A 1 79 ? 4.055 -37.438 -9.867 1 98.62 79 VAL A CA 1
ATOM 643 C C . VAL A 1 79 ? 4.059 -36.969 -11.32 1 98.62 79 VAL A C 1
ATOM 645 O O . VAL A 1 79 ? 5.105 -36.938 -11.977 1 98.62 79 VAL A O 1
ATOM 648 N N . ASN A 1 80 ? 2.799 -36.75 -11.82 1 98.5 80 ASN A N 1
ATOM 649 C CA . ASN A 1 80 ? 2.748 -36.094 -13.133 1 98.5 80 ASN A CA 1
ATOM 650 C C . ASN A 1 80 ? 3.412 -34.719 -13.109 1 98.5 80 ASN A C 1
ATOM 652 O O . ASN A 1 80 ? 3.051 -33.875 -12.297 1 98.5 80 ASN A O 1
ATOM 656 N N . TRP A 1 81 ? 4.359 -34.5 -13.961 1 98.62 81 TRP A N 1
ATOM 657 C CA . TRP A 1 81 ? 5.191 -33.281 -13.953 1 98.62 81 TRP A CA 1
ATOM 658 C C . TRP A 1 81 ? 4.336 -32.031 -14.078 1 98.62 81 TRP A C 1
ATOM 660 O O . TRP A 1 81 ? 4.605 -31.031 -13.43 1 98.62 81 TRP A O 1
ATOM 670 N N . ARG A 1 82 ? 3.332 -32.125 -14.812 1 98.25 82 ARG A N 1
ATOM 671 C CA . ARG A 1 82 ? 2.494 -30.953 -15.078 1 98.25 82 ARG A CA 1
ATOM 672 C C . ARG A 1 82 ? 1.595 -30.641 -13.891 1 98.25 82 ARG A C 1
ATOM 674 O O . ARG A 1 82 ? 1.002 -29.562 -13.82 1 98.25 82 ARG A O 1
ATOM 681 N N . ASN A 1 83 ? 1.511 -31.578 -12.938 1 98.56 83 ASN A N 1
ATOM 682 C CA . ASN A 1 83 ? 0.661 -31.391 -11.766 1 98.56 83 ASN A CA 1
ATOM 683 C C . ASN A 1 83 ? 1.466 -30.906 -10.562 1 98.56 83 ASN A C 1
ATOM 685 O O . ASN A 1 83 ? 0.897 -30.594 -9.516 1 98.56 83 ASN A O 1
ATOM 689 N N . LEU A 1 84 ? 2.809 -30.875 -10.695 1 98.69 84 LEU A N 1
ATOM 690 C CA . LEU A 1 84 ? 3.676 -30.562 -9.562 1 98.69 84 LEU A CA 1
ATOM 691 C C . LEU A 1 84 ? 4.164 -29.109 -9.633 1 98.69 84 LEU A C 1
ATOM 693 O O . LEU A 1 84 ? 4.617 -28.656 -10.688 1 98.69 84 LEU A O 1
ATOM 697 N N . LEU A 1 85 ? 4.023 -28.406 -8.531 1 98.62 85 LEU A N 1
ATOM 698 C CA . LEU A 1 85 ? 4.473 -27.031 -8.383 1 98.62 85 LEU A CA 1
ATOM 699 C C . LEU A 1 85 ? 5.285 -26.844 -7.105 1 98.62 85 LEU A C 1
ATOM 701 O O . LEU A 1 85 ? 5.082 -27.578 -6.129 1 98.62 85 LEU A O 1
ATOM 705 N N . PRO A 1 86 ? 6.246 -25.938 -7.109 1 97.88 86 PRO A N 1
ATOM 706 C CA . PRO A 1 86 ? 6.914 -25.594 -5.855 1 97.88 86 PRO A CA 1
ATOM 707 C C . PRO A 1 86 ? 6.137 -24.547 -5.047 1 97.88 86 PRO A C 1
ATOM 709 O O . PRO A 1 86 ? 5.727 -23.516 -5.586 1 97.88 86 PRO A O 1
ATOM 712 N N . SER A 1 87 ? 5.875 -24.828 -3.812 1 97.38 87 SER A N 1
ATOM 713 C CA . SER A 1 87 ? 5.117 -23.922 -2.961 1 97.38 87 SER A CA 1
ATOM 714 C C . SER A 1 87 ? 5.715 -23.844 -1.56 1 97.38 87 SER A C 1
ATOM 716 O O . SER A 1 87 ? 6.469 -24.734 -1.153 1 97.38 87 SER A O 1
ATOM 718 N N . CYS A 1 88 ? 5.438 -22.766 -0.946 1 96.31 88 CYS A N 1
ATOM 719 C CA . CYS A 1 88 ? 5.738 -22.719 0.48 1 96.31 88 CYS A CA 1
ATOM 720 C C . CYS A 1 88 ? 4.691 -23.484 1.288 1 96.31 88 CYS A C 1
ATOM 722 O O . CYS A 1 88 ? 3.625 -23.812 0.771 1 96.31 88 CYS A O 1
ATOM 724 N N . LYS A 1 89 ? 5.031 -23.719 2.516 1 95.19 89 LYS A N 1
ATOM 725 C CA . LYS A 1 89 ? 4.145 -24.484 3.395 1 95.19 89 LYS A CA 1
ATOM 726 C C . LYS A 1 89 ? 2.812 -23.75 3.582 1 95.19 89 LYS A C 1
ATOM 728 O O . LYS A 1 89 ? 1.755 -24.391 3.615 1 95.19 89 LYS A O 1
ATOM 733 N N . ARG A 1 90 ? 2.82 -22.484 3.693 1 95.12 90 ARG A N 1
ATOM 734 C CA . ARG A 1 90 ? 1.613 -21.688 3.938 1 95.12 90 ARG A CA 1
ATOM 735 C C . ARG A 1 90 ? 0.635 -21.812 2.773 1 95.12 90 ARG A C 1
ATOM 737 O O . ARG A 1 90 ? -0.534 -22.156 2.973 1 95.12 90 ARG A O 1
ATOM 744 N N . CYS A 1 91 ? 1.089 -21.531 1.57 1 96.94 91 CYS A N 1
ATOM 745 C CA . CYS A 1 91 ? 0.206 -21.562 0.41 1 96.94 91 CYS A CA 1
ATOM 746 C C . CYS A 1 91 ? -0.333 -22.969 0.176 1 96.94 91 CYS A C 1
ATOM 748 O O . CYS A 1 91 ? -1.516 -23.141 -0.121 1 96.94 91 CYS A O 1
ATOM 750 N N . ASN A 1 92 ? 0.572 -23.922 0.286 1 96.25 92 ASN A N 1
ATOM 751 C CA . ASN A 1 92 ? 0.125 -25.312 0.136 1 96.25 92 ASN A CA 1
ATOM 752 C C . ASN A 1 92 ? -0.926 -25.672 1.179 1 96.25 92 ASN A C 1
ATOM 754 O O . ASN A 1 92 ? -1.938 -26.297 0.854 1 96.25 92 ASN A O 1
ATOM 758 N N . GLY A 1 93 ? -0.634 -25.297 2.404 1 96.75 93 GLY A N 1
ATOM 759 C CA . GLY A 1 93 ? -1.576 -25.562 3.482 1 96.75 93 GLY A CA 1
ATOM 760 C C . GLY A 1 93 ? -2.912 -24.875 3.285 1 96.75 93 GLY A C 1
ATOM 761 O O . GLY A 1 93 ? -3.965 -25.453 3.557 1 96.75 93 GLY A O 1
ATOM 762 N N . LYS A 1 94 ? -2.945 -23.672 2.83 1 97.62 94 LYS A N 1
ATOM 763 C CA . LYS A 1 94 ? -4.18 -22.922 2.59 1 97.62 94 LYS A CA 1
ATOM 764 C C . LYS A 1 94 ? -4.973 -23.531 1.438 1 97.62 94 LYS A C 1
ATOM 766 O O . LYS A 1 94 ? -6.203 -23.609 1.491 1 97.62 94 LYS A O 1
ATOM 771 N N . LYS A 1 95 ? -4.258 -23.906 0.409 1 97.81 95 LYS A N 1
ATOM 772 C CA . LYS A 1 95 ? -4.941 -24.547 -0.705 1 97.81 95 LYS A CA 1
ATOM 773 C C . LYS A 1 95 ? -5.582 -25.875 -0.266 1 97.81 95 LYS A C 1
ATOM 775 O O . LYS A 1 95 ? -6.688 -26.203 -0.7 1 97.81 95 LYS A O 1
ATOM 780 N N . GLY A 1 96 ? -4.824 -26.641 0.493 1 97 96 GLY A N 1
ATOM 781 C CA . GLY A 1 96 ? -5.32 -27.922 0.96 1 97 96 GLY A CA 1
ATOM 782 C C . GLY A 1 96 ? -5.672 -28.875 -0.169 1 97 96 GLY A C 1
ATOM 783 O O . GLY A 1 96 ? -4.852 -29.125 -1.058 1 97 96 GLY A O 1
ATOM 784 N N . THR A 1 97 ? -6.883 -29.391 -0.141 1 97.5 97 THR A N 1
ATOM 785 C CA . THR A 1 97 ? -7.32 -30.359 -1.138 1 97.5 97 THR A CA 1
ATOM 786 C C . THR A 1 97 ? -8.25 -29.703 -2.16 1 97.5 97 THR A C 1
ATOM 788 O O . THR A 1 97 ? -9.086 -30.375 -2.766 1 97.5 97 THR A O 1
ATOM 791 N N . HIS A 1 98 ? -8.086 -28.391 -2.283 1 98.25 98 HIS A N 1
ATOM 792 C CA . HIS A 1 98 ? -8.906 -27.688 -3.264 1 98.25 98 HIS A CA 1
ATOM 793 C C . HIS A 1 98 ? -8.789 -28.328 -4.645 1 98.25 98 HIS A C 1
ATOM 795 O O . HIS A 1 98 ? -7.68 -28.594 -5.113 1 98.25 98 HIS A O 1
ATOM 801 N N . ASP A 1 99 ? -9.875 -28.578 -5.219 1 98.44 99 ASP A N 1
ATOM 802 C CA . ASP A 1 99 ? -9.906 -29.156 -6.559 1 98.44 99 ASP A CA 1
ATOM 803 C C . ASP A 1 99 ? -9.969 -28.062 -7.629 1 98.44 99 ASP A C 1
ATOM 805 O O . ASP A 1 99 ? -11.055 -27.578 -7.969 1 98.44 99 ASP A O 1
ATOM 809 N N . SER A 1 100 ? -8.906 -27.781 -8.281 1 97.75 100 SER A N 1
ATOM 810 C CA . SER A 1 100 ? -8.773 -26.688 -9.227 1 97.75 100 SER A CA 1
ATOM 811 C C . SER A 1 100 ? -9.445 -27 -10.555 1 97.75 100 SER A C 1
ATOM 813 O O . SER A 1 100 ? -9.609 -26.125 -11.406 1 97.75 100 SER A O 1
ATOM 815 N N . LYS A 1 101 ? -9.836 -28.219 -10.773 1 97.31 101 LYS A N 1
ATOM 816 C CA . LYS A 1 101 ? -10.633 -28.578 -11.945 1 97.31 101 LYS A CA 1
ATOM 817 C C . LYS A 1 101 ? -12.078 -28.125 -11.781 1 97.31 101 LYS A C 1
ATOM 819 O O . LYS A 1 101 ? -12.711 -27.672 -12.734 1 97.31 101 LYS A O 1
ATOM 824 N N . LYS A 1 102 ? -12.578 -28.312 -10.586 1 97.75 102 LYS A N 1
ATOM 825 C CA . LYS A 1 102 ? -13.953 -27.938 -10.289 1 97.75 102 LYS A CA 1
ATOM 826 C C . LYS A 1 102 ? -14.094 -26.438 -10.07 1 97.75 102 LYS A C 1
ATOM 828 O O . LYS A 1 102 ? -15.047 -25.828 -10.547 1 97.75 102 LYS A O 1
ATOM 833 N N . GLU A 1 103 ? -13.195 -25.875 -9.336 1 98.19 103 GLU A N 1
ATOM 834 C CA . GLU A 1 103 ? -13.109 -24.438 -9.07 1 98.19 103 GLU A CA 1
ATOM 835 C C . GLU A 1 103 ? -11.719 -23.906 -9.414 1 98.19 103 GLU A C 1
ATOM 837 O O . GLU A 1 103 ? -10.836 -23.859 -8.555 1 98.19 103 GLU A O 1
ATOM 842 N N . PRO A 1 104 ? -11.547 -23.453 -10.547 1 98.5 104 PRO A N 1
ATOM 843 C CA . PRO A 1 104 ? -10.219 -23.156 -11.086 1 98.5 104 PRO A CA 1
ATOM 844 C C . PRO A 1 104 ? -9.508 -22.047 -10.312 1 98.5 104 PRO A C 1
ATOM 846 O O . PRO A 1 104 ? -10.141 -21.062 -9.906 1 98.5 104 PRO A O 1
ATOM 849 N N . ILE A 1 105 ? -8.242 -22.219 -10.117 1 98.81 105 ILE A N 1
ATOM 850 C CA . ILE A 1 105 ? -7.32 -21.188 -9.641 1 98.81 105 ILE A CA 1
ATOM 851 C C . ILE A 1 105 ? -6.176 -21.031 -10.633 1 98.81 105 ILE A C 1
ATOM 853 O O . ILE A 1 105 ? -6.027 -21.828 -11.562 1 98.81 105 ILE A O 1
ATOM 857 N N . ILE A 1 106 ? -5.406 -20.031 -10.469 1 98.81 106 ILE A N 1
ATOM 858 C CA . ILE A 1 106 ? -4.316 -19.734 -11.383 1 98.81 106 ILE A CA 1
ATOM 859 C C . ILE A 1 106 ? -3.217 -20.781 -11.25 1 98.81 106 ILE A C 1
ATOM 861 O O . ILE A 1 106 ? -2.797 -21.109 -10.141 1 98.81 106 ILE A O 1
ATOM 865 N N . ASN A 1 107 ? -2.826 -21.375 -12.273 1 98.75 107 ASN A N 1
ATOM 866 C CA . ASN A 1 107 ? -1.561 -22.078 -12.438 1 98.75 107 ASN A CA 1
ATOM 867 C C . ASN A 1 107 ? -0.529 -21.219 -13.164 1 98.75 107 ASN A C 1
ATOM 869 O O . ASN A 1 107 ? -0.613 -21.031 -14.375 1 98.75 107 ASN A O 1
ATOM 873 N N . PRO A 1 108 ? 0.44 -20.719 -12.422 1 98.25 108 PRO A N 1
ATOM 874 C CA . PRO A 1 108 ? 1.34 -19.719 -13 1 98.25 108 PRO A CA 1
ATOM 875 C C . PRO A 1 108 ? 2.199 -20.281 -14.133 1 98.25 108 PRO A C 1
ATOM 877 O O . PRO A 1 108 ? 2.848 -19.516 -14.859 1 98.25 108 PRO A O 1
ATOM 880 N N . THR A 1 109 ? 2.176 -21.547 -14.305 1 98.38 109 THR A N 1
ATOM 881 C CA . THR A 1 109 ? 2.924 -22.141 -15.406 1 98.38 109 THR A CA 1
ATOM 882 C C . THR A 1 109 ? 2.061 -22.25 -16.656 1 98.38 109 THR A C 1
ATOM 884 O O . THR A 1 109 ? 2.562 -22.547 -17.75 1 98.38 109 THR A O 1
ATOM 887 N N . VAL A 1 110 ? 0.816 -22.016 -16.531 1 98.06 110 VAL A N 1
ATOM 888 C CA . VAL A 1 110 ? -0.124 -22.094 -17.656 1 98.06 110 VAL A CA 1
ATOM 889 C C . VAL A 1 110 ? -0.743 -20.719 -17.906 1 98.06 110 VAL A C 1
ATOM 891 O O . VAL A 1 110 ? -0.802 -20.25 -19.047 1 98.06 110 VAL A O 1
ATOM 894 N N . ASP A 1 111 ? -1.102 -20.078 -16.828 1 98.12 111 ASP A N 1
ATOM 895 C CA . ASP A 1 111 ? -1.795 -18.797 -16.875 1 98.12 111 ASP A CA 1
ATOM 896 C C . ASP A 1 111 ? -0.813 -17.641 -16.734 1 98.12 111 ASP A C 1
ATOM 898 O O . ASP A 1 111 ? 0.255 -17.781 -16.141 1 98.12 111 ASP A O 1
ATOM 902 N N . THR A 1 112 ? -1.205 -16.578 -17.328 1 97.81 112 THR A N 1
ATOM 903 C CA . THR A 1 112 ? -0.565 -15.305 -17.016 1 97.81 112 THR A CA 1
ATOM 904 C C . THR A 1 112 ? -1.277 -14.609 -15.867 1 97.81 112 THR A C 1
ATOM 906 O O . THR A 1 112 ? -2.406 -14.133 -16.016 1 97.81 112 THR A O 1
ATOM 909 N N . PRO A 1 113 ? -0.622 -14.555 -14.789 1 98.38 113 PRO A N 1
ATOM 910 C CA . PRO A 1 113 ? -1.308 -14.07 -13.586 1 98.38 113 PRO A CA 1
ATOM 911 C C . PRO A 1 113 ? -1.929 -12.688 -13.781 1 98.38 113 PRO A C 1
ATOM 913 O O . PRO A 1 113 ? -3.039 -12.438 -13.305 1 98.38 113 PRO A O 1
ATOM 916 N N . SER A 1 114 ? -1.303 -11.797 -14.484 1 97.69 114 SER A N 1
ATOM 917 C CA . SER A 1 114 ? -1.786 -10.43 -14.656 1 97.69 114 SER A CA 1
ATOM 918 C C . SER A 1 114 ? -3.121 -10.406 -15.391 1 97.69 114 SER A C 1
ATOM 920 O O . SER A 1 114 ? -3.834 -9.398 -15.359 1 97.69 114 SER A O 1
ATOM 922 N N . ASN A 1 115 ? -3.469 -11.445 -16.047 1 98.06 115 ASN A N 1
ATOM 923 C CA . ASN A 1 115 ? -4.762 -11.547 -16.719 1 98.06 115 ASN A CA 1
ATOM 924 C C . ASN A 1 115 ? -5.891 -11.797 -15.727 1 98.06 115 ASN A C 1
ATOM 926 O O . ASN A 1 115 ? -7.062 -11.57 -16.047 1 98.06 115 ASN A O 1
ATOM 930 N N . HIS A 1 116 ? -5.52 -12.258 -14.555 1 98.56 116 HIS A N 1
ATOM 931 C CA . HIS A 1 116 ? -6.559 -12.742 -13.648 1 98.56 116 HIS A CA 1
ATOM 932 C C . HIS A 1 116 ? -6.547 -11.977 -12.336 1 98.56 116 HIS A C 1
ATOM 934 O O . HIS A 1 116 ? -7.531 -12.008 -11.586 1 98.56 116 HIS A O 1
ATOM 940 N N . ILE A 1 117 ? -5.402 -11.375 -11.984 1 98.44 117 ILE A N 1
ATOM 941 C CA . ILE A 1 117 ? -5.316 -10.641 -10.727 1 98.44 117 ILE A CA 1
ATOM 942 C C . ILE A 1 117 ? -4.605 -9.312 -10.953 1 98.44 117 ILE A C 1
ATOM 944 O O . ILE A 1 117 ? -3.857 -9.156 -11.922 1 98.44 117 ILE A O 1
ATOM 948 N N . LYS A 1 118 ? -4.84 -8.398 -10.086 1 98.12 118 LYS A N 1
ATOM 949 C CA . LYS A 1 118 ? -4.156 -7.109 -10.039 1 98.12 118 LYS A CA 1
ATOM 950 C C . LYS A 1 118 ? -3.809 -6.719 -8.609 1 98.12 118 LYS A C 1
ATOM 952 O O . LYS A 1 118 ? -4.438 -7.191 -7.66 1 98.12 118 LYS A O 1
ATOM 957 N N . MET A 1 119 ? -2.82 -5.977 -8.547 1 98.19 119 MET A N 1
ATOM 958 C CA . MET A 1 119 ? -2.412 -5.492 -7.234 1 98.19 119 MET A CA 1
ATOM 959 C C . MET A 1 119 ? -2.971 -4.098 -6.973 1 98.19 119 MET A C 1
ATOM 961 O O . MET A 1 119 ? -2.949 -3.236 -7.855 1 98.19 119 MET A O 1
ATOM 965 N N . PHE A 1 120 ? -3.537 -3.918 -5.828 1 97.69 120 PHE A N 1
ATOM 966 C CA . PHE A 1 120 ? -4.031 -2.637 -5.34 1 97.69 120 PHE A CA 1
ATOM 967 C C . PHE A 1 120 ? -3.607 -2.406 -3.896 1 97.69 120 PHE A C 1
ATOM 969 O O . PHE A 1 120 ? -4.133 -3.043 -2.98 1 97.69 120 PHE A O 1
ATOM 976 N N . ASN A 1 121 ? -2.664 -1.401 -3.674 1 97.31 121 ASN A N 1
ATOM 977 C CA . ASN A 1 121 ? -2.133 -1.112 -2.344 1 97.31 121 ASN A CA 1
ATOM 978 C C . ASN A 1 121 ? -1.667 -2.383 -1.639 1 97.31 121 ASN A C 1
ATOM 980 O O . ASN A 1 121 ? -2.049 -2.639 -0.496 1 97.31 121 ASN A O 1
ATOM 984 N N . TYR A 1 122 ? -0.905 -3.215 -2.291 1 97.94 122 TYR A N 1
ATOM 985 C CA . TYR A 1 122 ? -0.203 -4.406 -1.825 1 97.94 122 TYR A CA 1
ATOM 986 C C . TYR A 1 122 ? -1.178 -5.551 -1.58 1 97.94 122 TYR A C 1
ATOM 988 O O . TYR A 1 122 ? -0.776 -6.633 -1.142 1 97.94 122 TYR A O 1
ATOM 996 N N . CYS A 1 123 ? -2.502 -5.305 -1.863 1 98.44 123 CYS A N 1
ATOM 997 C CA . CYS A 1 123 ? -3.479 -6.387 -1.884 1 98.44 123 CYS A CA 1
ATOM 998 C C . CYS A 1 123 ? -3.68 -6.914 -3.299 1 98.44 123 CYS A C 1
ATOM 1000 O O . CYS A 1 123 ? -3.615 -6.152 -4.266 1 98.44 123 CYS A O 1
ATOM 1002 N N . LEU A 1 124 ? -3.879 -8.211 -3.396 1 98.56 124 LEU A N 1
ATOM 1003 C CA . LEU A 1 124 ? -4.207 -8.82 -4.684 1 98.56 124 LEU A CA 1
ATOM 1004 C C . LEU A 1 124 ? -5.715 -8.93 -4.863 1 98.56 124 LEU A C 1
ATOM 1006 O O . LEU A 1 124 ? -6.418 -9.391 -3.957 1 98.56 124 LEU A O 1
ATOM 1010 N N . LYS A 1 125 ? -6.152 -8.461 -6 1 97.69 125 LYS A N 1
ATOM 1011 C CA . LYS A 1 125 ? -7.57 -8.5 -6.336 1 97.69 125 LYS A CA 1
ATOM 1012 C C . LYS A 1 125 ? -7.816 -9.359 -7.578 1 97.69 125 LYS A C 1
ATOM 1014 O O . LYS A 1 125 ? -7.043 -9.305 -8.539 1 97.69 125 LYS A O 1
ATOM 1019 N N . GLY A 1 126 ? -8.883 -10.117 -7.504 1 97.75 126 GLY A N 1
ATOM 1020 C CA . GLY A 1 126 ? -9.258 -10.891 -8.68 1 97.75 126 GLY A CA 1
ATOM 1021 C C . GLY A 1 126 ? -9.938 -10.062 -9.75 1 97.75 126 GLY A C 1
ATOM 1022 O O . GLY A 1 126 ? -10.828 -9.266 -9.453 1 97.75 126 GLY A O 1
ATOM 1023 N N . LYS A 1 127 ? -9.508 -10.242 -10.961 1 96.94 127 LYS A N 1
ATOM 1024 C CA . LYS A 1 127 ? -10.125 -9.578 -12.109 1 96.94 127 LYS A CA 1
ATOM 1025 C C . LYS A 1 127 ? -11.297 -10.398 -12.641 1 96.94 127 LYS A C 1
ATOM 1027 O O . LYS A 1 127 ? -12.172 -9.859 -13.336 1 96.94 127 LYS A O 1
ATOM 1032 N N . ASP A 1 128 ? -11.25 -11.633 -12.406 1 97.31 128 ASP A N 1
ATOM 1033 C CA . ASP A 1 128 ? -12.289 -12.586 -12.805 1 97.31 128 ASP A CA 1
ATOM 1034 C C . ASP A 1 128 ? -12.477 -13.664 -11.75 1 97.31 128 ASP A C 1
ATOM 1036 O O . ASP A 1 128 ? -11.859 -13.617 -10.68 1 97.31 128 ASP A O 1
ATOM 1040 N N . LEU A 1 129 ? -13.328 -14.57 -11.992 1 97.31 129 LEU A N 1
ATOM 1041 C CA . LEU A 1 129 ? -13.656 -15.602 -11.008 1 97.31 129 LEU A CA 1
ATOM 1042 C C . LEU A 1 129 ? -12.422 -16.422 -10.648 1 97.31 129 LEU A C 1
ATOM 1044 O O . LEU A 1 129 ? -12.203 -16.75 -9.477 1 97.31 129 LEU A O 1
ATOM 1048 N N . LYS A 1 130 ? -11.633 -16.781 -11.664 1 98.56 130 LYS A N 1
ATOM 1049 C CA . LYS A 1 130 ? -10.406 -17.531 -11.414 1 98.56 130 LYS A CA 1
ATOM 1050 C C . LYS A 1 130 ? -9.469 -16.766 -10.492 1 98.56 130 LYS A C 1
ATOM 1052 O O . LYS A 1 130 ? -8.906 -17.344 -9.547 1 98.56 130 LYS A O 1
ATOM 1057 N N . GLY A 1 131 ? -9.32 -15.477 -10.766 1 98.5 131 GLY A N 1
ATOM 1058 C CA . GLY A 1 131 ? -8.492 -14.633 -9.914 1 98.5 131 GLY A CA 1
ATOM 1059 C C . GLY A 1 131 ? -9.031 -14.516 -8.5 1 98.5 131 GLY A C 1
ATOM 1060 O O . GLY A 1 131 ? -8.281 -14.648 -7.531 1 98.5 131 GLY A O 1
ATOM 1061 N N . LYS A 1 132 ? -10.297 -14.25 -8.391 1 97.88 132 LYS A N 1
ATOM 1062 C CA . LYS A 1 132 ? -10.93 -14.133 -7.074 1 97.88 132 LYS A CA 1
ATOM 1063 C C . LYS A 1 132 ? -10.766 -15.414 -6.266 1 97.88 132 LYS A C 1
ATOM 1065 O O . LYS A 1 132 ? -10.422 -15.367 -5.086 1 97.88 132 LYS A O 1
ATOM 1070 N N . THR A 1 133 ? -11.023 -16.547 -6.902 1 98.62 133 THR A N 1
ATOM 1071 C CA . THR A 1 133 ? -10.906 -17.844 -6.242 1 98.62 133 THR A CA 1
ATOM 1072 C C . THR A 1 133 ? -9.469 -18.094 -5.793 1 98.62 133 THR A C 1
ATOM 1074 O O . THR A 1 133 ? -9.234 -18.609 -4.695 1 98.62 133 THR A O 1
ATOM 1077 N N . THR A 1 134 ? -8.531 -17.719 -6.625 1 98.81 134 THR A N 1
ATOM 1078 C CA . THR A 1 134 ? -7.117 -17.906 -6.305 1 98.81 134 THR A CA 1
ATOM 1079 C C . THR A 1 134 ? -6.754 -17.141 -5.031 1 98.81 134 THR A C 1
ATOM 1081 O O . THR A 1 134 ? -6.148 -17.703 -4.117 1 98.81 134 THR A O 1
ATOM 1084 N N . VAL A 1 135 ? -7.156 -15.859 -5.004 1 98.62 135 VAL A N 1
ATOM 1085 C CA . VAL A 1 135 ? -6.828 -14.992 -3.877 1 98.62 135 VAL A CA 1
ATOM 1086 C C . VAL A 1 135 ? -7.434 -15.562 -2.596 1 98.62 135 VAL A C 1
ATOM 1088 O O . VAL A 1 135 ? -6.777 -15.594 -1.553 1 98.62 135 VAL A O 1
ATOM 1091 N N . ASP A 1 136 ? -8.594 -16.062 -2.658 1 98.12 136 ASP A N 1
ATOM 1092 C CA . ASP A 1 136 ? -9.32 -16.562 -1.49 1 98.12 136 ASP A CA 1
ATOM 1093 C C . ASP A 1 136 ? -8.758 -17.906 -1.028 1 98.12 136 ASP A C 1
ATOM 1095 O O . ASP A 1 136 ? -8.422 -18.078 0.147 1 98.12 136 ASP A O 1
ATOM 1099 N N . VAL A 1 137 ? -8.633 -18.828 -1.954 1 98.69 137 VAL A N 1
ATOM 1100 C CA . VAL A 1 137 ? -8.234 -20.203 -1.635 1 98.69 137 VAL A CA 1
ATOM 1101 C C . VAL A 1 137 ? -6.824 -20.203 -1.047 1 98.69 137 VAL A C 1
ATOM 1103 O O . VAL A 1 137 ? -6.555 -20.922 -0.074 1 98.69 137 VAL A O 1
ATOM 1106 N N . LEU A 1 138 ? -5.98 -19.375 -1.632 1 98.5 138 LEU A N 1
ATOM 1107 C CA . LEU A 1 138 ? -4.586 -19.359 -1.198 1 98.5 138 LEU A CA 1
ATOM 1108 C C . LEU A 1 138 ? -4.375 -18.312 -0.102 1 98.5 138 LEU A C 1
ATOM 1110 O O . LEU A 1 138 ? -3.268 -18.188 0.426 1 98.5 138 LEU A O 1
ATOM 1114 N N . HIS A 1 139 ? -5.406 -17.516 0.2 1 98.06 139 HIS A N 1
ATOM 1115 C CA . HIS A 1 139 ? -5.328 -16.469 1.203 1 98.06 139 HIS A CA 1
ATOM 1116 C C . HIS A 1 139 ? -4.16 -15.523 0.925 1 98.06 139 HIS A C 1
ATOM 1118 O O . HIS A 1 139 ? -3.32 -15.297 1.8 1 98.06 139 HIS A O 1
ATOM 1124 N N . LEU A 1 140 ? -4.141 -14.992 -0.225 1 98.19 140 LEU A N 1
ATOM 1125 C CA . LEU A 1 140 ? -2.979 -14.273 -0.732 1 98.19 140 LEU A CA 1
ATOM 1126 C C . LEU A 1 140 ? -2.918 -12.867 -0.15 1 98.19 140 LEU A C 1
ATOM 1128 O O . LEU A 1 140 ? -2.002 -12.102 -0.459 1 98.19 140 LEU A O 1
ATOM 1132 N N . ASN A 1 141 ? -3.902 -12.469 0.721 1 98.06 141 ASN A N 1
ATOM 1133 C CA . ASN A 1 141 ? -3.883 -11.156 1.357 1 98.06 141 ASN A CA 1
ATOM 1134 C C . ASN A 1 141 ? -3.818 -11.273 2.879 1 98.06 141 ASN A C 1
ATOM 1136 O O . ASN A 1 141 ? -4.383 -10.438 3.592 1 98.06 141 ASN A O 1
ATOM 1140 N N . GLN A 1 142 ? -3.256 -12.383 3.287 1 96.44 142 GLN A N 1
ATOM 1141 C CA . GLN A 1 142 ? -2.992 -12.469 4.719 1 96.44 142 GLN A CA 1
ATOM 1142 C C . GLN A 1 142 ? -2.094 -11.32 5.18 1 96.44 142 GLN A C 1
ATOM 1144 O O . GLN A 1 142 ? -0.98 -11.156 4.676 1 96.44 142 GLN A O 1
ATOM 1149 N N . LEU A 1 143 ? -2.475 -10.625 6.117 1 95.69 143 LEU A N 1
ATOM 1150 C CA . LEU A 1 143 ? -1.918 -9.328 6.477 1 95.69 143 LEU A CA 1
ATOM 1151 C C . LEU A 1 143 ? -0.455 -9.461 6.887 1 95.69 143 LEU A C 1
ATOM 1153 O O . LEU A 1 143 ? 0.426 -8.867 6.254 1 95.69 143 LEU A O 1
ATOM 1157 N N . ASP A 1 144 ? -0.151 -10.258 7.895 1 93.75 144 ASP A N 1
ATOM 1158 C CA . ASP A 1 144 ? 1.173 -10.312 8.508 1 93.75 144 ASP A CA 1
ATOM 1159 C C . ASP A 1 144 ? 2.154 -11.078 7.621 1 93.75 144 ASP A C 1
ATOM 1161 O O . ASP A 1 144 ? 3.338 -10.734 7.555 1 93.75 144 ASP A O 1
ATOM 1165 N N . ARG A 1 145 ? 1.641 -11.992 6.777 1 94.19 145 ARG A N 1
ATOM 1166 C CA . ARG A 1 145 ? 2.543 -12.914 6.098 1 94.19 145 ARG A CA 1
ATOM 1167 C C . ARG A 1 145 ? 2.775 -12.492 4.652 1 94.19 145 ARG A C 1
ATOM 1169 O O . ARG A 1 145 ? 3.795 -12.836 4.055 1 94.19 145 ARG A O 1
ATOM 1176 N N . LEU A 1 146 ? 1.826 -11.797 4.145 1 96.88 146 LEU A N 1
ATOM 1177 C CA . LEU A 1 146 ? 1.977 -11.523 2.721 1 96.88 146 LEU A CA 1
ATOM 1178 C C . LEU A 1 146 ? 1.869 -10.031 2.438 1 96.88 146 LEU A C 1
ATOM 1180 O O . LEU A 1 146 ? 2.758 -9.445 1.811 1 96.88 146 LEU A O 1
ATOM 1184 N N . VAL A 1 147 ? 0.838 -9.352 2.957 1 98.06 147 VAL A N 1
ATOM 1185 C CA . VAL A 1 147 ? 0.659 -7.938 2.664 1 98.06 147 VAL A CA 1
ATOM 1186 C C . VAL A 1 147 ? 1.797 -7.129 3.285 1 98.06 147 VAL A C 1
ATOM 1188 O O . VAL A 1 147 ? 2.359 -6.242 2.643 1 98.06 147 VAL A O 1
ATOM 1191 N N . TYR A 1 148 ? 2.15 -7.457 4.469 1 97.25 148 TYR A N 1
ATOM 1192 C CA . TYR A 1 148 ? 3.201 -6.734 5.172 1 97.25 148 TYR A CA 1
ATOM 1193 C C . TYR A 1 148 ? 4.531 -6.84 4.438 1 97.25 148 TYR A C 1
ATOM 1195 O O . TYR A 1 148 ? 5.168 -5.828 4.137 1 97.25 148 TYR A O 1
ATOM 1203 N N . PRO A 1 149 ? 5 -8.086 4.047 1 96.88 149 PRO A N 1
ATOM 1204 C CA . PRO A 1 149 ? 6.242 -8.18 3.273 1 96.88 149 PRO A CA 1
ATOM 1205 C C . PRO A 1 149 ? 6.176 -7.41 1.957 1 96.88 149 PRO A C 1
ATOM 1207 O O . PRO A 1 149 ? 7.164 -6.797 1.544 1 96.88 149 PRO A O 1
ATOM 1210 N N . ARG A 1 150 ? 5.07 -7.43 1.311 1 98 150 ARG A N 1
ATOM 1211 C CA . ARG A 1 150 ? 4.918 -6.66 0.081 1 98 150 ARG A CA 1
ATOM 1212 C C . ARG A 1 150 ? 5.074 -5.168 0.347 1 98 150 ARG A C 1
ATOM 1214 O O . ARG A 1 150 ? 5.723 -4.457 -0.425 1 98 150 ARG A O 1
ATOM 1221 N N . MET A 1 151 ? 4.488 -4.711 1.441 1 98.12 151 MET A N 1
ATOM 1222 C CA . MET A 1 151 ? 4.574 -3.301 1.808 1 98.12 151 MET A CA 1
ATOM 1223 C C . MET A 1 151 ? 6.02 -2.904 2.104 1 98.12 151 MET A C 1
ATOM 1225 O O . MET A 1 151 ? 6.473 -1.841 1.681 1 98.12 151 MET A O 1
ATOM 1229 N N . LEU A 1 152 ? 6.715 -3.768 2.814 1 97.94 152 LEU A N 1
ATOM 1230 C CA . LEU A 1 152 ? 8.109 -3.484 3.135 1 97.94 152 LEU A CA 1
ATOM 1231 C C . LEU A 1 152 ? 8.93 -3.305 1.865 1 97.94 152 LEU A C 1
ATOM 1233 O O . LEU A 1 152 ? 9.641 -2.309 1.719 1 97.94 152 LEU A O 1
ATOM 1237 N N . ILE A 1 153 ? 8.773 -4.227 1.001 1 97.88 153 ILE A N 1
ATOM 1238 C CA . ILE A 1 153 ? 9.555 -4.211 -0.232 1 97.88 153 ILE A CA 1
ATOM 1239 C C . ILE A 1 153 ? 9.102 -3.049 -1.112 1 97.88 153 ILE A C 1
ATOM 1241 O O . ILE A 1 153 ? 9.93 -2.359 -1.712 1 97.88 153 ILE A O 1
ATOM 1245 N N . GLY A 1 154 ? 7.809 -2.863 -1.214 1 98.12 154 GLY A N 1
ATOM 1246 C CA . GLY A 1 154 ? 7.273 -1.765 -2.002 1 98.12 154 GLY A CA 1
ATOM 1247 C C . GLY A 1 154 ? 7.715 -0.402 -1.501 1 98.12 154 GLY A C 1
ATOM 1248 O O . GLY A 1 154 ? 8.07 0.472 -2.295 1 98.12 154 GLY A O 1
ATOM 1249 N N . THR A 1 155 ? 7.656 -0.199 -0.197 1 98.12 155 THR A N 1
ATOM 1250 C CA . THR A 1 155 ? 8.062 1.066 0.401 1 98.12 155 THR A CA 1
ATOM 1251 C C . THR A 1 155 ? 9.547 1.337 0.135 1 98.12 155 THR A C 1
ATOM 1253 O O . THR A 1 155 ? 9.922 2.461 -0.197 1 98.12 155 THR A O 1
ATOM 1256 N N . LYS A 1 156 ? 10.359 0.305 0.307 1 97.75 156 LYS A N 1
ATOM 1257 C CA . LYS A 1 156 ? 11.781 0.448 -0.003 1 97.75 156 LYS A CA 1
ATOM 1258 C C . LYS A 1 156 ? 11.984 0.833 -1.465 1 97.75 156 LYS A C 1
ATOM 1260 O O . LYS A 1 156 ? 12.836 1.667 -1.777 1 97.75 156 LYS A O 1
ATOM 1265 N N . THR A 1 157 ? 11.266 0.193 -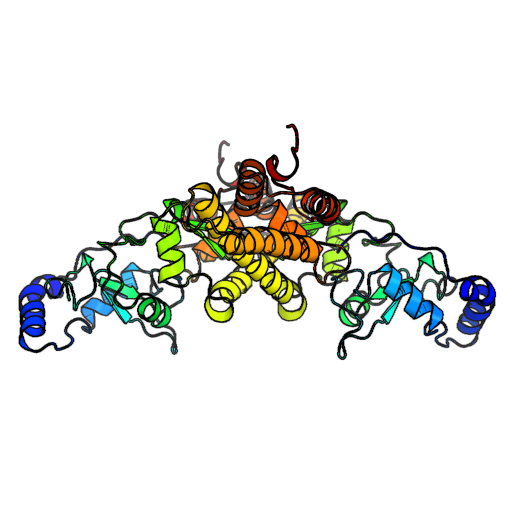2.326 1 98.31 157 THR A N 1
ATOM 1266 C CA . THR A 1 157 ? 11.328 0.498 -3.752 1 98.31 157 THR A CA 1
ATOM 1267 C C . THR A 1 157 ? 11 1.966 -4.004 1 98.31 157 THR A C 1
ATOM 1269 O O . THR A 1 157 ? 11.727 2.658 -4.715 1 98.31 157 THR A O 1
ATOM 1272 N N . ILE A 1 158 ? 9.945 2.447 -3.4 1 98.19 158 ILE A N 1
ATOM 1273 C CA . ILE A 1 158 ? 9.492 3.826 -3.561 1 98.19 158 ILE A CA 1
ATOM 1274 C C . ILE A 1 158 ? 10.57 4.785 -3.062 1 98.19 158 ILE A C 1
ATOM 1276 O O . ILE A 1 158 ? 10.914 5.75 -3.746 1 98.19 158 ILE A O 1
ATOM 1280 N N . GLU A 1 159 ? 11.117 4.492 -1.914 1 97.19 159 GLU A N 1
ATOM 1281 C CA . GLU A 1 159 ? 12.156 5.324 -1.322 1 97.19 159 GLU A CA 1
ATOM 1282 C C . GLU A 1 159 ? 13.391 5.391 -2.221 1 97.19 159 GLU A C 1
ATOM 1284 O O . GLU A 1 159 ? 13.977 6.457 -2.406 1 97.19 159 GLU A O 1
ATOM 1289 N N . THR A 1 160 ? 13.789 4.227 -2.707 1 98.19 160 THR A N 1
ATOM 1290 C CA . THR A 1 160 ? 14.953 4.156 -3.582 1 98.19 160 THR A CA 1
ATOM 1291 C C . THR A 1 160 ? 14.727 4.973 -4.852 1 98.19 160 THR A C 1
ATOM 1293 O O . THR A 1 160 ? 15.609 5.715 -5.285 1 98.19 160 THR A O 1
ATOM 1296 N N . VAL A 1 161 ? 13.578 4.871 -5.445 1 98.38 161 VAL A N 1
ATOM 1297 C CA . VAL A 1 161 ? 13.25 5.633 -6.645 1 98.38 161 VAL A CA 1
ATOM 1298 C C . VAL A 1 161 ? 13.359 7.129 -6.359 1 98.38 161 VAL A C 1
ATOM 1300 O O . VAL A 1 161 ? 13.938 7.879 -7.152 1 98.38 161 VAL A O 1
ATOM 1303 N N . GLU A 1 162 ? 12.789 7.555 -5.277 1 97.12 162 GLU A N 1
ATOM 1304 C CA . GLU A 1 162 ? 12.797 8.969 -4.922 1 97.12 162 GLU A CA 1
ATOM 1305 C C . GLU A 1 162 ? 14.227 9.492 -4.754 1 97.12 162 GLU A C 1
ATOM 1307 O O . GLU A 1 162 ? 14.547 10.586 -5.215 1 97.12 162 GLU A O 1
ATOM 1312 N N . LYS A 1 163 ? 15.055 8.734 -4.098 1 97.25 163 LYS A N 1
ATOM 1313 C CA . LYS A 1 163 ? 16.453 9.109 -3.902 1 97.25 163 LYS A CA 1
ATOM 1314 C C . LYS A 1 163 ? 17.188 9.203 -5.234 1 97.25 163 LYS A C 1
ATOM 1316 O O . LYS A 1 163 ? 17.922 10.172 -5.48 1 97.25 163 LYS A O 1
ATOM 1321 N N . LEU A 1 164 ? 17.031 8.219 -6.055 1 98.12 164 LEU A N 1
ATOM 1322 C CA . LEU A 1 164 ? 17.688 8.203 -7.359 1 98.12 164 LEU A CA 1
ATOM 1323 C C . LEU A 1 164 ? 17.203 9.359 -8.227 1 98.12 164 LEU A C 1
ATOM 1325 O O . LEU A 1 164 ? 17.984 9.961 -8.961 1 98.12 164 LEU A O 1
ATOM 1329 N N . LEU A 1 165 ? 15.898 9.625 -8.141 1 97.88 165 LEU A N 1
ATOM 1330 C CA . LEU A 1 165 ? 15.352 10.734 -8.906 1 97.88 165 LEU A CA 1
ATOM 1331 C C . LEU A 1 165 ? 15.977 12.062 -8.484 1 97.88 165 LEU A C 1
ATOM 1333 O O . LEU A 1 165 ? 16.359 12.867 -9.328 1 97.88 165 LEU A O 1
ATOM 1337 N N . GLU A 1 166 ? 16.047 12.266 -7.211 1 96.12 166 GLU A N 1
ATOM 1338 C CA . GLU A 1 166 ? 16.656 13.492 -6.707 1 96.12 166 GLU A CA 1
ATOM 1339 C C . GLU A 1 166 ? 18.094 13.633 -7.199 1 96.12 166 GLU A C 1
ATOM 1341 O O . GLU A 1 166 ? 18.5 14.711 -7.629 1 96.12 166 GLU A O 1
ATOM 1346 N N . MET A 1 167 ? 18.859 12.555 -7.129 1 96.81 167 MET A N 1
ATOM 1347 C CA . MET A 1 167 ? 20.219 12.555 -7.625 1 96.81 167 MET A CA 1
ATOM 1348 C C . MET A 1 167 ? 20.266 12.875 -9.117 1 96.81 167 MET A C 1
ATOM 1350 O O . MET A 1 167 ? 21.094 13.672 -9.562 1 96.81 167 MET A O 1
ATOM 1354 N N . ALA A 1 168 ? 19.406 12.289 -9.844 1 97.62 168 ALA A N 1
ATOM 1355 C CA . ALA A 1 168 ? 19.359 12.477 -11.289 1 97.62 168 ALA A CA 1
ATOM 1356 C C . ALA A 1 168 ? 19 13.914 -11.648 1 97.62 168 ALA A C 1
ATOM 1358 O O . ALA A 1 168 ? 19.547 14.484 -12.594 1 97.62 168 ALA A O 1
ATOM 1359 N N . GLU A 1 169 ? 18 14.445 -10.93 1 96.75 169 GLU A N 1
ATOM 1360 C CA . GLU A 1 169 ? 17.609 15.828 -11.156 1 96.75 169 GLU A CA 1
ATOM 1361 C C . GLU A 1 169 ? 18.781 16.781 -10.93 1 96.75 169 GLU A C 1
ATOM 1363 O O . GLU A 1 169 ? 19.016 17.688 -11.734 1 96.75 169 GLU A O 1
ATOM 1368 N N . ASN A 1 170 ? 19.453 16.562 -9.859 1 95.94 170 ASN A N 1
ATOM 1369 C CA . ASN A 1 170 ? 20.625 17.391 -9.57 1 95.94 170 ASN A CA 1
ATOM 1370 C C . ASN A 1 170 ? 21.719 17.203 -10.625 1 95.94 170 ASN A C 1
ATOM 1372 O O . ASN A 1 170 ? 22.344 18.172 -11.062 1 95.94 170 ASN A O 1
ATOM 1376 N N . PHE A 1 171 ? 21.969 16 -10.984 1 95.81 171 PHE A N 1
ATOM 1377 C CA . PHE A 1 171 ? 22.953 15.688 -12.023 1 95.81 171 PHE A CA 1
ATOM 1378 C C . PHE A 1 171 ? 22.609 16.391 -13.328 1 95.81 171 PHE A C 1
ATOM 1380 O O . PHE A 1 171 ? 23.484 16.953 -13.984 1 95.81 171 PHE A O 1
ATOM 1387 N N . ASN A 1 172 ? 21.328 16.359 -13.672 1 95.06 172 ASN A N 1
ATOM 1388 C CA . ASN A 1 172 ? 20.844 16.984 -14.898 1 95.06 172 ASN A CA 1
ATOM 1389 C C . ASN A 1 172 ? 21.062 18.484 -14.875 1 95.06 172 ASN A C 1
ATOM 1391 O O . ASN A 1 172 ? 21.266 19.109 -15.922 1 95.06 172 ASN A O 1
ATOM 1395 N N . LEU A 1 173 ? 20.984 19.078 -13.688 1 94.25 173 LEU A N 1
ATOM 1396 C CA . LEU A 1 173 ? 21.156 20.516 -13.531 1 94.25 173 LEU A CA 1
ATOM 1397 C C . LEU A 1 173 ? 22.625 20.859 -13.289 1 94.25 173 LEU A C 1
ATOM 1399 O O . LEU A 1 173 ? 22.953 22.016 -12.992 1 94.25 173 LEU A O 1
ATOM 1403 N N . ASN A 1 174 ? 23.469 19.891 -13.344 1 91.25 174 ASN A N 1
ATOM 1404 C CA . ASN A 1 174 ? 24.906 20.047 -13.156 1 91.25 174 ASN A CA 1
ATOM 1405 C C . ASN A 1 174 ? 25.25 20.5 -11.742 1 91.25 174 ASN A C 1
ATOM 1407 O O . ASN A 1 174 ? 26.188 21.281 -11.547 1 91.25 174 ASN A O 1
ATOM 1411 N N . ILE A 1 175 ? 24.344 20.156 -10.898 1 89.69 175 ILE A N 1
ATOM 1412 C CA . ILE A 1 175 ? 24.609 20.375 -9.477 1 89.69 175 ILE A CA 1
ATOM 1413 C C . ILE A 1 175 ? 25.312 19.156 -8.891 1 89.69 175 ILE A C 1
ATOM 1415 O O . ILE A 1 175 ? 24.703 18.094 -8.727 1 89.69 175 ILE A O 1
ATOM 1419 N N . ASN A 1 176 ? 26.641 19.156 -8.602 1 82.69 176 ASN A N 1
ATOM 1420 C CA . ASN A 1 176 ? 27.438 18.047 -8.07 1 82.69 176 ASN A CA 1
ATOM 1421 C C . ASN A 1 176 ? 27.516 16.891 -9.062 1 82.69 176 ASN A C 1
ATOM 1423 O O . ASN A 1 176 ? 27.406 15.727 -8.68 1 82.69 176 ASN A O 1
ATOM 1427 N N . ALA A 1 177 ? 27.562 17.281 -10.312 1 88.31 177 ALA A N 1
ATOM 1428 C CA . ALA A 1 177 ? 27.625 16.266 -11.367 1 88.31 177 ALA A CA 1
ATOM 1429 C C . ALA A 1 177 ? 29.031 15.672 -11.477 1 88.31 177 ALA A C 1
ATOM 1431 O O . ALA A 1 177 ? 29.875 16.203 -12.188 1 88.31 177 ALA A O 1
ATOM 1432 N N . THR A 1 178 ? 29.281 14.648 -10.734 1 90.62 178 THR A N 1
ATOM 1433 C CA . THR A 1 178 ? 30.547 13.93 -10.727 1 90.62 178 THR A CA 1
ATOM 1434 C C . THR A 1 178 ? 30.359 12.523 -11.289 1 90.62 178 THR A C 1
ATOM 1436 O O . THR A 1 178 ? 29.234 12.047 -11.445 1 90.62 178 THR A O 1
ATOM 1439 N N . GLY A 1 179 ? 31.453 11.914 -11.609 1 92.88 179 GLY A N 1
ATOM 1440 C CA . GLY A 1 179 ? 31.422 10.523 -12.047 1 92.88 179 GLY A CA 1
ATOM 1441 C C . GLY A 1 179 ? 30.859 9.578 -11.008 1 92.88 179 GLY A C 1
ATOM 1442 O O . GLY A 1 179 ? 30.188 8.609 -11.344 1 92.88 179 GLY A O 1
ATOM 1443 N N . ARG A 1 180 ? 31.156 9.977 -9.828 1 94.31 180 ARG A N 1
ATOM 1444 C CA . ARG A 1 180 ? 30.672 9.164 -8.727 1 94.31 180 ARG A CA 1
ATOM 1445 C C . ARG A 1 180 ? 29.141 9.18 -8.672 1 94.31 180 ARG A C 1
ATOM 1447 O O . ARG A 1 180 ? 28.5 8.125 -8.539 1 94.31 180 ARG A O 1
ATOM 1454 N N . ILE A 1 181 ? 28.547 10.352 -8.797 1 95.06 181 ILE A N 1
ATOM 1455 C CA . ILE A 1 181 ? 27.094 10.5 -8.758 1 95.06 181 ILE A CA 1
ATOM 1456 C C . ILE A 1 181 ? 26.469 9.797 -9.961 1 95.06 181 ILE A C 1
ATOM 1458 O O . ILE A 1 181 ? 25.453 9.102 -9.828 1 95.06 181 ILE A O 1
ATOM 1462 N N . LYS A 1 182 ? 27.094 10 -11.055 1 96 182 LYS A N 1
ATOM 1463 C CA . LYS A 1 182 ? 26.656 9.312 -12.273 1 96 182 LYS A CA 1
ATOM 1464 C C . LYS A 1 182 ? 26.594 7.805 -12.062 1 96 182 LYS A C 1
ATOM 1466 O O . LYS A 1 182 ? 25.578 7.176 -12.383 1 96 182 LYS A O 1
ATOM 1471 N N . SER A 1 183 ? 27.609 7.262 -11.555 1 97.19 183 SER A N 1
ATOM 1472 C CA . SER A 1 183 ? 27.688 5.824 -11.312 1 97.19 183 SER A CA 1
ATOM 1473 C C . SER A 1 183 ? 26.625 5.375 -10.32 1 97.19 183 SER A C 1
ATOM 1475 O O . SER A 1 183 ? 26.047 4.297 -10.469 1 97.19 183 SER A O 1
ATOM 1477 N N . ARG A 1 184 ? 26.406 6.195 -9.336 1 97.12 184 ARG A N 1
ATOM 1478 C CA . ARG A 1 184 ? 25.391 5.871 -8.328 1 97.12 184 ARG A CA 1
ATOM 1479 C C . ARG A 1 184 ? 24 5.789 -8.953 1 97.12 184 ARG A C 1
ATOM 1481 O O . ARG A 1 184 ? 23.219 4.902 -8.617 1 97.12 184 ARG A O 1
ATOM 1488 N N . ILE A 1 185 ? 23.688 6.664 -9.789 1 98.12 185 ILE A N 1
ATOM 1489 C CA . ILE A 1 185 ? 22.391 6.668 -10.461 1 98.12 185 ILE A CA 1
ATOM 1490 C C . ILE A 1 185 ? 22.266 5.422 -11.336 1 98.12 185 ILE A C 1
ATOM 1492 O O . ILE A 1 185 ? 21.25 4.715 -11.266 1 98.12 185 ILE A O 1
ATOM 1496 N N . ILE A 1 186 ? 23.297 5.117 -12.094 1 98.12 186 ILE A N 1
ATOM 1497 C CA . ILE A 1 186 ? 23.281 4.004 -13.039 1 98.12 186 ILE A CA 1
ATOM 1498 C C . ILE A 1 186 ? 23.156 2.686 -12.281 1 98.12 186 ILE A C 1
ATOM 1500 O O . ILE A 1 186 ? 22.25 1.891 -12.555 1 98.12 186 ILE A O 1
ATOM 1504 N N . HIS A 1 187 ? 24.016 2.5 -11.312 1 98.19 187 HIS A N 1
ATOM 1505 C CA . HIS A 1 187 ? 24.031 1.235 -10.586 1 98.19 187 HIS A CA 1
ATOM 1506 C C . HIS A 1 187 ? 22.812 1.097 -9.695 1 98.19 187 HIS A C 1
ATOM 1508 O O . HIS A 1 187 ? 22.281 -0.007 -9.516 1 98.19 187 HIS A O 1
ATOM 1514 N N . GLY A 1 188 ? 22.406 2.225 -9.102 1 98.38 188 GLY A N 1
ATOM 1515 C CA . GLY A 1 188 ? 21.203 2.197 -8.297 1 98.38 188 GLY A CA 1
ATOM 1516 C C . GLY A 1 188 ? 19.969 1.803 -9.086 1 98.38 188 GLY A C 1
ATOM 1517 O O . GLY A 1 188 ? 19.156 0.996 -8.625 1 98.38 188 GLY A O 1
ATOM 1518 N N . THR A 1 189 ? 19.844 2.326 -10.258 1 98.56 189 THR A N 1
ATOM 1519 C CA . THR A 1 189 ? 18.719 2.012 -11.125 1 98.56 189 THR A CA 1
ATOM 1520 C C . THR A 1 189 ? 18.781 0.567 -11.609 1 98.56 189 THR A C 1
ATOM 1522 O O . THR A 1 189 ? 17.766 -0.12 -11.688 1 98.56 189 THR A O 1
ATOM 1525 N N . THR A 1 190 ? 19.953 0.122 -11.93 1 98.5 190 THR A N 1
ATOM 1526 C CA . THR A 1 190 ? 20.156 -1.27 -12.32 1 98.5 190 THR A CA 1
ATOM 1527 C C . THR A 1 190 ? 19.672 -2.211 -11.227 1 98.5 190 THR A C 1
ATOM 1529 O O . THR A 1 190 ? 18.922 -3.156 -11.492 1 98.5 190 THR A O 1
ATOM 1532 N N . GLN A 1 191 ? 20.125 -1.908 -10.023 1 98.25 191 GLN A N 1
ATOM 1533 C CA . GLN A 1 191 ? 19.75 -2.758 -8.898 1 98.25 191 GLN A CA 1
ATOM 1534 C C . GLN A 1 191 ? 18.234 -2.762 -8.688 1 98.25 191 GLN A C 1
ATOM 1536 O O . GLN A 1 191 ? 17.641 -3.803 -8.391 1 98.25 191 GLN A O 1
ATOM 1541 N N . LEU A 1 192 ? 17.641 -1.611 -8.789 1 97.81 192 LEU A N 1
ATOM 1542 C CA . LEU A 1 192 ? 16.188 -1.488 -8.68 1 97.81 192 LEU A CA 1
ATOM 1543 C C . LEU A 1 192 ? 15.492 -2.385 -9.695 1 97.81 192 LEU A C 1
ATOM 1545 O O . LEU A 1 192 ? 14.562 -3.111 -9.344 1 97.81 192 LEU A O 1
ATOM 1549 N N . LEU A 1 193 ? 15.93 -2.369 -10.898 1 98.38 193 LEU A N 1
ATOM 1550 C CA . LEU A 1 193 ? 15.328 -3.15 -11.977 1 98.38 193 LEU A CA 1
ATOM 1551 C C . LEU A 1 193 ? 15.586 -4.641 -11.773 1 98.38 193 LEU A C 1
ATOM 1553 O O . LEU A 1 193 ? 14.75 -5.473 -12.125 1 98.38 193 LEU A O 1
ATOM 1557 N N . ILE A 1 194 ? 16.734 -4.949 -11.195 1 98.5 194 ILE A N 1
ATOM 1558 C CA . ILE A 1 194 ? 17.047 -6.34 -10.891 1 98.5 194 ILE A CA 1
ATOM 1559 C C . ILE A 1 194 ? 16.031 -6.891 -9.883 1 98.5 194 ILE A C 1
ATOM 1561 O O . ILE A 1 194 ? 15.602 -8.039 -10 1 98.5 194 ILE A O 1
ATOM 1565 N N . GLU A 1 195 ? 15.578 -6.109 -8.953 1 98.19 195 GLU A N 1
ATOM 1566 C CA . GLU A 1 195 ? 14.625 -6.527 -7.93 1 98.19 195 GLU A CA 1
ATOM 1567 C C . GLU A 1 195 ? 13.258 -6.828 -8.531 1 98.19 195 GLU A C 1
ATOM 1569 O O . GLU A 1 195 ? 12.414 -7.449 -7.891 1 98.19 195 GLU A O 1
ATOM 1574 N N . ALA A 1 196 ? 13.047 -6.41 -9.781 1 98.25 196 ALA A N 1
ATOM 1575 C CA . ALA A 1 196 ? 11.773 -6.629 -10.453 1 98.25 196 ALA A CA 1
ATOM 1576 C C . ALA A 1 196 ? 11.859 -7.824 -11.406 1 98.25 196 ALA A C 1
ATOM 1578 O O . ALA A 1 196 ? 10.906 -8.109 -12.141 1 98.25 196 ALA A O 1
ATOM 1579 N N . GLN A 1 197 ? 12.984 -8.516 -11.391 1 98.12 197 GLN A N 1
ATOM 1580 C CA . GLN A 1 197 ? 13.18 -9.656 -12.273 1 98.12 197 GLN A CA 1
ATOM 1581 C C . GLN A 1 197 ? 12.633 -10.938 -11.648 1 98.12 197 GLN A C 1
ATOM 1583 O O . GLN A 1 197 ? 12.516 -11.031 -10.422 1 98.12 197 GLN A O 1
ATOM 1588 N N . PRO A 1 198 ? 12.352 -11.969 -12.414 1 97.12 198 PRO A N 1
ATOM 1589 C CA . PRO A 1 198 ? 11.695 -13.188 -11.938 1 97.12 198 PRO A CA 1
ATOM 1590 C C . PRO A 1 198 ? 12.461 -13.867 -10.805 1 97.12 198 PRO A C 1
ATOM 1592 O O . PRO A 1 198 ? 11.852 -14.5 -9.938 1 97.12 198 PRO A O 1
ATOM 1595 N N . HIS A 1 199 ? 13.727 -13.695 -10.727 1 96.31 199 HIS A N 1
ATOM 1596 C CA . HIS A 1 199 ? 14.5 -14.43 -9.734 1 96.31 199 HIS A CA 1
ATOM 1597 C C . HIS A 1 199 ? 14.484 -13.719 -8.383 1 96.31 199 HIS A C 1
ATOM 1599 O O . HIS A 1 199 ? 14.891 -14.289 -7.371 1 96.31 199 HIS A O 1
ATOM 1605 N N . SER A 1 200 ? 13.992 -12.492 -8.344 1 96.94 200 SER A N 1
ATOM 1606 C CA . SER A 1 200 ? 13.93 -11.734 -7.098 1 96.94 200 SER A CA 1
ATOM 1607 C C . SER A 1 200 ? 12.641 -12.016 -6.34 1 96.94 200 SER A C 1
ATOM 1609 O O . SER A 1 200 ? 11.578 -12.156 -6.945 1 96.94 200 SER A O 1
ATOM 1611 N N . GLU A 1 201 ? 12.766 -12.094 -5.008 1 95.38 201 GLU A N 1
ATOM 1612 C CA . GLU A 1 201 ? 11.594 -12.281 -4.164 1 95.38 201 GLU A CA 1
ATOM 1613 C C . GLU A 1 201 ? 10.602 -11.133 -4.34 1 95.38 201 GLU A C 1
ATOM 1615 O O . GLU A 1 201 ? 11 -9.969 -4.398 1 95.38 201 GLU A O 1
ATOM 1620 N N . TYR A 1 202 ? 9.328 -11.414 -4.508 1 97.31 202 TYR A N 1
ATOM 1621 C CA . TYR A 1 202 ? 8.25 -10.453 -4.664 1 97.31 202 TYR A CA 1
ATOM 1622 C C . TYR A 1 202 ? 8.5 -9.531 -5.855 1 97.31 202 TYR A C 1
ATOM 1624 O O . TYR A 1 202 ? 8.289 -8.32 -5.766 1 97.31 202 TYR A O 1
ATOM 1632 N N . SER A 1 203 ? 9.031 -10.109 -6.887 1 98.31 203 SER A N 1
ATOM 1633 C CA . SER A 1 203 ? 9.359 -9.359 -8.094 1 98.31 203 SER A CA 1
ATOM 1634 C C . SER A 1 203 ? 8.117 -8.703 -8.695 1 98.31 203 SER A C 1
ATOM 1636 O O . SER A 1 203 ? 8.188 -7.598 -9.227 1 98.31 203 SER A O 1
ATOM 1638 N N . ALA A 1 204 ? 6.945 -9.367 -8.617 1 98.56 204 ALA A N 1
ATOM 1639 C CA . ALA A 1 204 ? 5.707 -8.781 -9.125 1 98.56 204 ALA A CA 1
ATOM 1640 C C . ALA A 1 204 ? 5.359 -7.5 -8.383 1 98.56 204 ALA A C 1
ATOM 1642 O O . ALA A 1 204 ? 4.863 -6.539 -8.977 1 98.56 204 ALA A O 1
ATOM 1643 N N . THR A 1 205 ? 5.578 -7.484 -7.078 1 98.62 205 THR A N 1
ATOM 1644 C CA . THR A 1 205 ? 5.328 -6.301 -6.266 1 98.62 205 THR A CA 1
ATOM 1645 C C . THR A 1 205 ? 6.219 -5.145 -6.711 1 98.62 205 THR A C 1
ATOM 1647 O O . THR A 1 205 ? 5.734 -4.043 -6.977 1 98.62 205 THR A O 1
ATOM 1650 N N . VAL A 1 206 ? 7.52 -5.426 -6.836 1 98.62 206 VAL A N 1
ATOM 1651 C CA . VAL A 1 206 ? 8.469 -4.387 -7.223 1 98.62 206 VAL A CA 1
ATOM 1652 C C . VAL A 1 206 ? 8.133 -3.869 -8.617 1 98.62 206 VAL A C 1
ATOM 1654 O O . VAL A 1 206 ? 8.07 -2.658 -8.836 1 98.62 206 VAL A O 1
ATOM 1657 N N . ALA A 1 207 ? 7.879 -4.836 -9.516 1 98.38 207 ALA A N 1
ATOM 1658 C CA . ALA A 1 207 ? 7.531 -4.441 -10.883 1 98.38 207 ALA A CA 1
ATOM 1659 C C . ALA A 1 207 ? 6.285 -3.564 -10.898 1 98.38 207 ALA A C 1
ATOM 1661 O O . ALA A 1 207 ? 6.258 -2.527 -11.562 1 98.38 207 ALA A O 1
ATOM 1662 N N . SER A 1 208 ? 5.316 -3.977 -10.18 1 98.25 208 SER A N 1
ATOM 1663 C CA . SER A 1 208 ? 4.051 -3.252 -10.156 1 98.25 208 SER A CA 1
ATOM 1664 C C . SER A 1 208 ? 4.219 -1.858 -9.562 1 98.25 208 SER A C 1
ATOM 1666 O O . SER A 1 208 ? 3.635 -0.892 -10.055 1 98.25 208 SER A O 1
ATOM 1668 N N . VAL A 1 209 ? 4.992 -1.708 -8.508 1 98.06 209 VAL A N 1
ATOM 1669 C CA . VAL A 1 209 ? 5.254 -0.418 -7.875 1 98.06 209 VAL A CA 1
ATOM 1670 C C . VAL A 1 209 ? 6.023 0.481 -8.844 1 98.06 209 VAL A C 1
ATOM 1672 O O . VAL A 1 209 ? 5.715 1.667 -8.977 1 98.06 209 VAL A O 1
ATOM 1675 N N . LEU A 1 210 ? 7 -0.063 -9.547 1 97.44 210 LEU A N 1
ATOM 1676 C CA . LEU A 1 210 ? 7.824 0.709 -10.469 1 97.44 210 LEU A CA 1
ATOM 1677 C C . LEU A 1 210 ? 6.996 1.229 -11.633 1 97.44 210 LEU A C 1
ATOM 1679 O O . LEU A 1 210 ? 7.055 2.416 -11.961 1 97.44 210 LEU A O 1
ATOM 1683 N N . PHE A 1 211 ? 6.164 0.404 -12.18 1 96.06 211 PHE A N 1
ATOM 1684 C CA . PHE A 1 211 ? 5.516 0.708 -13.453 1 96.06 211 PHE A CA 1
ATOM 1685 C C . PHE A 1 211 ? 4.309 1.61 -13.242 1 96.06 211 PHE A C 1
ATOM 1687 O O . PHE A 1 211 ? 3.77 2.17 -14.195 1 96.06 211 PHE A O 1
ATOM 1694 N N . ASN A 1 212 ? 3.941 1.745 -12.008 1 94.56 212 ASN A N 1
ATOM 1695 C CA . ASN A 1 212 ? 2.859 2.67 -11.695 1 94.56 212 ASN A CA 1
ATOM 1696 C C . ASN A 1 212 ? 3.361 3.863 -10.883 1 94.56 212 ASN A C 1
ATOM 1698 O O . ASN A 1 212 ? 2.574 4.551 -10.227 1 94.56 212 ASN A O 1
ATOM 1702 N N . ASN A 1 213 ? 4.629 4.125 -10.93 1 96.19 213 ASN A N 1
ATOM 1703 C CA . ASN A 1 213 ? 5.293 5.184 -10.172 1 96.19 213 ASN A CA 1
ATOM 1704 C C . ASN A 1 213 ? 5.734 6.328 -11.078 1 96.19 213 ASN A C 1
ATOM 1706 O O . ASN A 1 213 ? 6.664 6.176 -11.875 1 96.19 213 ASN A O 1
ATOM 1710 N N . GLU A 1 214 ? 5.137 7.504 -10.969 1 95.38 214 GLU A N 1
ATOM 1711 C CA . GLU A 1 214 ? 5.469 8.664 -11.789 1 95.38 214 GLU A CA 1
ATOM 1712 C C . GLU A 1 214 ? 6.926 9.078 -11.594 1 95.38 214 GLU A C 1
ATOM 1714 O O . GLU A 1 214 ? 7.57 9.555 -12.531 1 95.38 214 GLU A O 1
ATOM 1719 N N . ASP A 1 215 ? 7.406 8.922 -10.391 1 97 215 ASP A N 1
ATOM 1720 C CA . ASP A 1 215 ? 8.789 9.273 -10.102 1 97 215 ASP A CA 1
ATOM 1721 C C . ASP A 1 215 ? 9.758 8.398 -10.891 1 97 215 ASP A C 1
ATOM 1723 O O . ASP A 1 215 ? 10.812 8.859 -11.328 1 97 215 ASP A O 1
ATOM 1727 N N . PHE A 1 216 ? 9.438 7.152 -11.062 1 98.12 216 PHE A N 1
ATOM 1728 C CA . PHE A 1 216 ? 10.289 6.266 -11.852 1 98.12 216 PHE A CA 1
ATOM 1729 C C . PHE A 1 216 ? 10.289 6.68 -13.312 1 98.12 216 PHE A C 1
ATOM 1731 O O . PHE A 1 216 ? 11.328 6.652 -13.969 1 98.12 216 PHE A O 1
ATOM 1738 N N . VAL A 1 217 ? 9.156 7.059 -13.836 1 96.69 217 VAL A N 1
ATOM 1739 C CA . VAL A 1 217 ? 9.055 7.543 -15.211 1 96.69 217 VAL A CA 1
ATOM 1740 C C . VAL A 1 217 ? 9.953 8.758 -15.398 1 96.69 217 VAL A C 1
ATOM 1742 O O . VAL A 1 217 ? 10.719 8.828 -16.359 1 96.69 217 VAL A O 1
ATOM 1745 N N . LYS A 1 218 ? 9.883 9.664 -14.445 1 97.12 218 LYS A N 1
ATOM 1746 C CA . LYS A 1 218 ? 10.703 10.867 -14.516 1 97.12 218 LYS A CA 1
ATOM 1747 C C . LYS A 1 218 ? 12.188 10.531 -14.43 1 97.12 218 LYS A C 1
ATOM 1749 O O . LYS A 1 218 ? 13.008 11.117 -15.141 1 97.12 218 LYS A O 1
ATOM 1754 N N . LEU A 1 219 ? 12.492 9.609 -13.531 1 97.88 219 LEU A N 1
ATOM 1755 C CA . LEU A 1 219 ? 13.875 9.156 -13.406 1 97.88 219 LEU A CA 1
ATOM 1756 C C . LEU A 1 219 ? 14.391 8.625 -14.734 1 97.88 219 LEU A C 1
ATOM 1758 O O . LEU A 1 219 ? 15.461 9.031 -15.195 1 97.88 219 LEU A O 1
ATOM 1762 N N . LYS A 1 220 ? 13.656 7.746 -15.344 1 97.69 220 LYS A N 1
ATOM 1763 C CA . LYS A 1 220 ? 14.016 7.18 -16.641 1 97.69 220 LYS A CA 1
ATOM 1764 C C . LYS A 1 220 ? 14.211 8.273 -17.688 1 97.69 220 LYS A C 1
ATOM 1766 O O . LYS A 1 220 ? 15.211 8.273 -18.406 1 97.69 220 LYS A O 1
ATOM 1771 N N . GLU A 1 221 ? 13.281 9.242 -17.734 1 97.12 221 GLU A N 1
ATOM 1772 C CA . GLU A 1 221 ? 13.336 10.328 -18.703 1 97.12 221 GLU A CA 1
ATOM 1773 C C . GLU A 1 221 ? 14.609 11.164 -18.531 1 97.12 221 GLU A C 1
ATOM 1775 O O . GLU A 1 221 ? 15.266 11.516 -19.5 1 97.12 221 GLU A O 1
ATOM 1780 N N . ILE A 1 222 ? 14.922 11.438 -17.297 1 97.81 222 ILE A N 1
ATOM 1781 C CA . ILE A 1 222 ? 16.109 12.242 -17.016 1 97.81 222 ILE A CA 1
ATOM 1782 C C . ILE A 1 222 ? 17.359 11.461 -17.375 1 97.81 222 ILE A C 1
ATOM 1784 O O . ILE A 1 222 ? 18.312 12.016 -17.938 1 97.81 222 ILE A O 1
ATOM 1788 N N . MET A 1 223 ? 17.391 10.195 -17.062 1 97.62 223 MET A N 1
ATOM 1789 C CA . MET A 1 223 ? 18.547 9.375 -17.391 1 97.62 223 MET A CA 1
ATOM 1790 C C . MET A 1 223 ? 18.75 9.305 -18.891 1 97.62 223 MET A C 1
ATOM 1792 O O . MET A 1 223 ? 19.891 9.312 -19.375 1 97.62 223 MET A O 1
ATOM 1796 N N . ILE A 1 224 ? 17.656 9.234 -19.641 1 97.25 224 ILE A N 1
ATOM 1797 C CA . ILE A 1 224 ? 17.734 9.234 -21.094 1 97.25 224 ILE A CA 1
ATOM 1798 C C . ILE A 1 224 ? 18.281 10.57 -21.594 1 97.25 224 ILE A C 1
ATOM 1800 O O . ILE A 1 224 ? 19.188 10.617 -22.422 1 97.25 224 ILE A O 1
ATOM 1804 N N . LYS A 1 225 ? 17.766 11.633 -21.047 1 96.56 225 LYS A N 1
ATOM 1805 C CA . LYS A 1 225 ? 18.203 12.977 -21.406 1 96.56 225 LYS A CA 1
ATOM 1806 C C . LYS A 1 225 ? 19.703 13.148 -21.156 1 96.56 225 LYS A C 1
ATOM 1808 O O . LYS A 1 225 ? 20.406 13.781 -21.953 1 96.56 225 LYS A O 1
ATOM 1813 N N . CYS A 1 226 ? 20.172 12.547 -20.094 1 96.31 226 CYS A N 1
ATOM 1814 C CA . CYS A 1 226 ? 21.562 12.688 -19.703 1 96.31 226 CYS A CA 1
ATOM 1815 C C . CYS A 1 226 ? 22.422 11.609 -20.344 1 96.31 226 CYS A C 1
ATOM 1817 O O . CYS A 1 226 ? 23.609 11.5 -20.047 1 96.31 226 CYS A O 1
ATOM 1819 N N . THR A 1 227 ? 21.797 10.727 -21.141 1 95.81 227 THR A N 1
ATOM 1820 C CA . THR A 1 227 ? 22.469 9.672 -21.891 1 95.81 227 THR A CA 1
ATOM 1821 C C . THR A 1 227 ? 23.125 8.672 -20.938 1 95.81 227 THR A C 1
ATOM 1823 O O . THR A 1 227 ? 24.266 8.242 -21.156 1 95.81 227 THR A O 1
ATOM 1826 N N . ILE A 1 228 ? 22.469 8.398 -19.797 1 96.88 228 ILE A N 1
ATOM 1827 C CA . ILE A 1 228 ? 23.031 7.422 -18.875 1 96.88 228 ILE A CA 1
ATOM 1828 C C . ILE A 1 228 ? 22.078 6.246 -18.719 1 96.88 228 ILE A C 1
ATOM 1830 O O . ILE A 1 228 ? 22.328 5.32 -17.938 1 96.88 228 ILE A O 1
ATOM 1834 N N . TRP A 1 229 ? 20.969 6.188 -19.375 1 97.88 229 TRP A N 1
ATOM 1835 C CA . TRP A 1 229 ? 20.109 5.016 -19.516 1 97.88 229 TRP A CA 1
ATOM 1836 C C . TRP A 1 229 ? 20.641 4.086 -20.609 1 97.88 229 TRP A C 1
ATOM 1838 O O . TRP A 1 229 ? 20.562 4.402 -21.797 1 97.88 229 TRP A O 1
ATOM 1848 N N . ASN A 1 230 ? 21.172 2.967 -20.281 1 96.06 230 ASN A N 1
ATOM 1849 C CA . ASN A 1 230 ? 21.859 2.137 -21.266 1 96.06 230 ASN A CA 1
ATOM 1850 C C . ASN A 1 230 ? 21.016 0.93 -21.672 1 96.06 230 ASN A C 1
ATOM 1852 O O . ASN A 1 230 ? 19.859 0.809 -21.266 1 96.06 230 ASN A O 1
ATOM 1856 N N . THR A 1 231 ? 21.5 0.099 -22.438 1 96.62 231 THR A N 1
ATOM 1857 C CA . THR A 1 231 ? 20.797 -1.036 -23.031 1 96.62 231 THR A CA 1
ATOM 1858 C C . THR A 1 231 ? 20.422 -2.049 -21.953 1 96.62 231 THR A C 1
ATOM 1860 O O . THR A 1 231 ? 19.359 -2.689 -22.031 1 96.62 231 THR A O 1
ATOM 1863 N N . GLU A 1 232 ? 21.25 -2.188 -20.969 1 97.31 232 GLU A N 1
ATOM 1864 C CA . GLU A 1 232 ? 20.953 -3.098 -19.859 1 97.31 232 GLU A CA 1
ATOM 1865 C C . GLU A 1 232 ? 19.703 -2.66 -19.109 1 97.31 232 GLU A C 1
ATOM 1867 O O . GLU A 1 232 ? 18.844 -3.486 -18.781 1 97.31 232 GLU A O 1
ATOM 1872 N N . HIS A 1 233 ? 19.609 -1.365 -18.828 1 97.75 233 HIS A N 1
ATOM 1873 C CA . HIS A 1 233 ? 18.406 -0.831 -18.203 1 97.75 233 HIS A CA 1
ATOM 1874 C C . HIS A 1 233 ? 17.172 -1.181 -19 1 97.75 233 HIS A C 1
ATOM 1876 O O . HIS A 1 233 ? 16.172 -1.647 -18.438 1 97.75 233 HIS A O 1
ATOM 1882 N N . GLN A 1 234 ? 17.234 -0.963 -20.312 1 96.88 234 GLN A N 1
ATOM 1883 C CA . GLN A 1 234 ? 16.094 -1.199 -21.172 1 96.88 234 GLN A CA 1
ATOM 1884 C C . GLN A 1 234 ? 15.703 -2.674 -21.188 1 96.88 234 GLN A C 1
ATOM 1886 O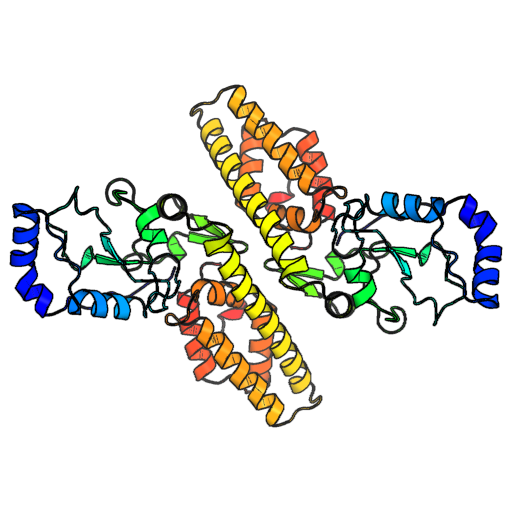 O . GLN A 1 234 ? 14.516 -3.01 -21.172 1 96.88 234 GLN A O 1
ATOM 1891 N N . LYS A 1 235 ? 16.672 -3.506 -21.281 1 97.38 235 LYS A N 1
ATOM 1892 C CA . LYS A 1 235 ? 16.422 -4.941 -21.266 1 97.38 235 LYS A CA 1
ATOM 1893 C C . LYS A 1 235 ? 15.742 -5.363 -19.969 1 97.38 235 LYS A C 1
ATOM 1895 O O . LYS A 1 235 ? 14.75 -6.094 -19.984 1 97.38 235 LYS A O 1
ATOM 1900 N N . LEU A 1 236 ? 16.281 -4.883 -18.859 1 97.75 236 LEU A N 1
ATOM 1901 C CA . LEU A 1 236 ? 15.727 -5.203 -17.547 1 97.75 236 LEU A CA 1
ATOM 1902 C C . LEU A 1 236 ? 14.305 -4.672 -17.422 1 97.75 236 LEU A C 1
ATOM 1904 O O . LEU A 1 236 ? 13.43 -5.34 -16.859 1 97.75 236 LEU A O 1
ATOM 1908 N N . LEU A 1 237 ? 14.094 -3.469 -17.906 1 97.19 237 LEU A N 1
ATOM 1909 C CA . LEU A 1 237 ? 12.766 -2.865 -17.859 1 97.19 237 LEU A CA 1
ATOM 1910 C C . LEU A 1 237 ? 11.758 -3.705 -18.641 1 97.19 237 LEU A C 1
ATOM 1912 O O . LEU A 1 237 ? 10.664 -3.98 -18.156 1 97.19 237 LEU A O 1
ATOM 1916 N N . SER A 1 238 ? 12.125 -4.109 -19.844 1 95.81 238 SER A N 1
ATOM 1917 C CA . SER A 1 238 ? 11.258 -4.91 -20.703 1 95.81 238 SER A CA 1
ATOM 1918 C C . SER A 1 238 ? 10.906 -6.238 -20.047 1 95.81 238 SER A C 1
ATOM 1920 O O . SER A 1 238 ? 9.75 -6.672 -20.094 1 95.81 238 SER A O 1
ATOM 1922 N N . ASN A 1 239 ? 11.875 -6.832 -19.484 1 96.25 239 ASN A N 1
ATOM 1923 C CA . ASN A 1 239 ? 11.641 -8.094 -18.781 1 96.25 239 ASN A CA 1
ATOM 1924 C C . ASN A 1 239 ? 10.727 -7.914 -17.578 1 96.25 239 ASN A C 1
ATOM 1926 O O . ASN A 1 239 ? 9.852 -8.75 -17.328 1 96.25 239 ASN A O 1
ATOM 1930 N N . ALA A 1 240 ? 10.914 -6.859 -16.844 1 96.81 240 ALA A N 1
ATOM 1931 C CA . ALA A 1 240 ? 10.141 -6.578 -15.641 1 96.81 240 ALA A CA 1
ATOM 1932 C C . ALA A 1 240 ? 8.672 -6.32 -15.977 1 96.81 240 ALA A C 1
ATOM 1934 O O . ALA A 1 240 ? 7.785 -6.594 -15.172 1 96.81 240 ALA A O 1
ATOM 1935 N N . GLU A 1 241 ? 8.414 -5.793 -17.125 1 95.25 241 GLU A N 1
ATOM 1936 C CA . GLU A 1 241 ? 7.059 -5.469 -17.578 1 95.25 241 GLU A CA 1
ATOM 1937 C C . GLU A 1 241 ? 6.168 -6.707 -17.578 1 95.25 241 GLU A C 1
ATOM 1939 O O . GLU A 1 241 ? 4.961 -6.609 -17.344 1 95.25 241 GLU A O 1
ATOM 1944 N N . ARG A 1 242 ? 6.738 -7.801 -17.797 1 94.31 242 ARG A N 1
ATOM 1945 C CA . ARG A 1 242 ? 5.992 -9.055 -17.875 1 94.31 242 ARG A CA 1
ATOM 1946 C C . ARG A 1 242 ? 5.496 -9.492 -16.5 1 94.31 242 ARG A C 1
ATOM 1948 O O . ARG A 1 242 ? 4.645 -10.375 -16.406 1 94.31 242 ARG A O 1
ATOM 1955 N N . ASN A 1 243 ? 6.023 -8.852 -15.461 1 95.38 243 ASN A N 1
ATOM 1956 C CA . ASN A 1 243 ? 5.75 -9.297 -14.094 1 95.38 243 ASN A CA 1
ATOM 1957 C C . ASN A 1 243 ? 4.734 -8.391 -13.406 1 95.38 243 ASN A C 1
ATOM 1959 O O . ASN A 1 243 ? 4.34 -8.648 -12.266 1 95.38 243 ASN A O 1
ATOM 1963 N N . ILE A 1 244 ? 4.246 -7.359 -14.047 1 96.38 244 ILE A N 1
ATOM 1964 C CA . ILE A 1 244 ? 3.439 -6.344 -13.375 1 96.38 244 ILE A CA 1
ATOM 1965 C C . ILE A 1 244 ? 2.025 -6.875 -13.141 1 96.38 244 ILE A C 1
ATOM 1967 O O . ILE A 1 244 ? 1.501 -7.633 -13.961 1 96.38 244 ILE A O 1
ATOM 1971 N N . LEU A 1 245 ? 1.45 -6.48 -12.078 1 97.25 245 LEU A N 1
ATOM 1972 C CA . LEU A 1 245 ? 0.065 -6.789 -11.742 1 97.25 245 LEU A CA 1
ATOM 1973 C C . LEU A 1 245 ? -0.774 -5.52 -11.672 1 97.25 245 LEU A C 1
ATOM 1975 O O . LEU A 1 245 ? -1.705 -5.43 -10.867 1 97.25 245 LEU A O 1
ATOM 1979 N N . VAL A 1 246 ? -0.378 -4.469 -12.312 1 93.94 246 VAL A N 1
ATOM 1980 C CA . VAL A 1 246 ? -1.096 -3.199 -12.398 1 93.94 246 VAL A CA 1
ATOM 1981 C C . VAL A 1 246 ? -1.124 -2.719 -13.852 1 93.94 246 VAL A C 1
ATOM 1983 O O . VAL A 1 246 ? -0.404 -3.248 -14.703 1 93.94 246 VAL A O 1
ATOM 1986 N N . GLU A 1 247 ? -1.983 -1.76 -14.141 1 88.56 247 GLU A N 1
ATOM 1987 C CA . GLU A 1 247 ? -1.881 -1.057 -15.414 1 88.56 247 GLU A CA 1
ATOM 1988 C C . GLU A 1 247 ? -0.727 -0.058 -15.398 1 88.56 247 GLU A C 1
ATOM 1990 O O . GLU A 1 247 ? -0.709 0.869 -14.586 1 88.56 247 GLU A O 1
ATOM 1995 N N . PRO A 1 248 ? 0.197 -0.312 -16.234 1 88.12 248 PRO A N 1
ATOM 1996 C CA . PRO A 1 248 ? 1.359 0.579 -16.219 1 88.12 248 PRO A CA 1
ATOM 1997 C C . PRO A 1 248 ? 1.027 1.989 -16.703 1 88.12 248 PRO A C 1
ATOM 1999 O O . PRO A 1 248 ? 0.077 2.176 -17.469 1 88.12 248 PRO A O 1
ATOM 2002 N N . LEU A 1 249 ? 1.792 2.922 -16.188 1 84.88 249 LEU A N 1
ATOM 2003 C CA . LEU A 1 249 ? 1.729 4.273 -16.719 1 84.88 249 LEU A CA 1
ATOM 2004 C C . LEU A 1 249 ? 2.211 4.305 -18.172 1 84.88 249 LEU A C 1
ATOM 2006 O O . LEU A 1 249 ? 3.16 3.602 -18.531 1 84.88 249 LEU A O 1
ATOM 2010 N N . TYR A 1 250 ? 1.468 4.996 -19.047 1 70.62 250 TYR A N 1
ATOM 2011 C CA . TYR A 1 250 ? 1.716 5.043 -20.484 1 70.62 250 TYR A CA 1
ATOM 2012 C C . TYR A 1 250 ? 3.18 5.352 -20.781 1 70.6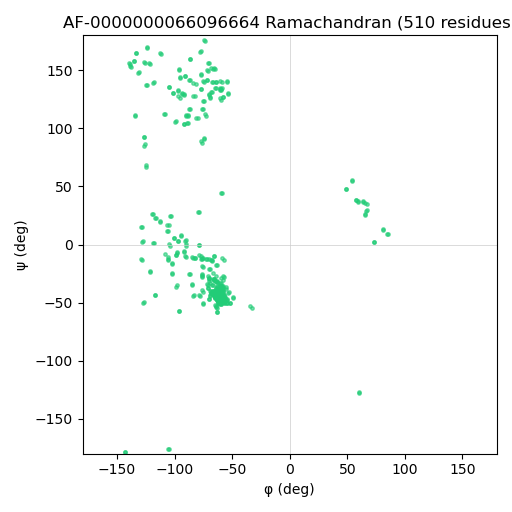2 250 TYR A C 1
ATOM 2014 O O . TYR A 1 250 ? 3.793 4.715 -21.641 1 70.62 250 TYR A O 1
ATOM 2022 N N . ASN A 1 251 ? 3.707 6.281 -20.141 1 65.44 251 ASN A N 1
ATOM 2023 C CA . ASN A 1 251 ? 5.027 6.801 -20.469 1 65.44 251 ASN A CA 1
ATOM 2024 C C . ASN A 1 251 ? 6.137 5.879 -19.969 1 65.44 251 ASN A C 1
ATOM 2026 O O . ASN A 1 251 ? 7.309 6.078 -20.297 1 65.44 251 ASN A O 1
ATOM 2030 N N . CYS A 1 252 ? 5.82 4.949 -19.219 1 70.44 252 CYS A N 1
ATOM 2031 C CA . CYS A 1 252 ? 6.859 4.035 -18.766 1 70.44 252 CYS A CA 1
ATOM 2032 C C . CYS A 1 252 ? 7.344 3.15 -19.906 1 70.44 252 CYS A C 1
ATOM 2034 O O . CYS A 1 252 ? 8.5 2.727 -19.922 1 70.44 252 CYS A O 1
ATOM 2036 N N . LEU A 1 253 ? 6.461 2.871 -20.953 1 58.94 253 LEU A N 1
ATOM 2037 C CA . LEU A 1 253 ? 6.746 1.883 -21.984 1 58.94 253 LEU A CA 1
ATOM 2038 C C . LEU A 1 253 ? 7.27 2.555 -23.25 1 58.94 253 LEU A C 1
ATOM 2040 O O . LEU A 1 253 ? 7.938 1.919 -24.078 1 58.94 253 LEU A O 1
ATOM 2044 N N . ASN A 1 254 ? 6.867 3.773 -23.781 1 56.72 254 ASN A N 1
ATOM 2045 C CA . ASN A 1 254 ? 7.137 4.328 -25.109 1 56.72 254 ASN A CA 1
ATOM 2046 C C . ASN A 1 254 ? 8.578 4.812 -25.219 1 56.72 254 ASN A C 1
ATOM 2048 O O . ASN A 1 254 ? 9.062 5.559 -24.375 1 56.72 254 ASN A O 1
ATOM 2052 N N . ASN A 1 255 ? 9.477 3.893 -25.688 1 49.16 255 ASN A N 1
ATOM 2053 C CA . ASN A 1 255 ? 10.797 4.242 -26.203 1 49.16 255 ASN A CA 1
ATOM 2054 C C . ASN A 1 255 ? 10.688 5.207 -27.391 1 49.16 255 ASN A C 1
ATOM 2056 O O . ASN A 1 255 ? 11.641 5.352 -28.156 1 49.16 255 ASN A O 1
ATOM 2060 N N . LYS A 1 256 ? 9.648 5.668 -28.203 1 36 256 LYS A N 1
ATOM 2061 C CA . LYS A 1 256 ? 9.773 6.18 -29.562 1 36 256 LYS A CA 1
ATOM 2062 C C . LYS A 1 256 ? 10.695 7.395 -29.609 1 36 256 LYS A C 1
ATOM 2064 O O . LYS A 1 256 ? 10.336 8.477 -29.141 1 36 256 LYS A O 1
ATOM 2069 N N . ASN A 1 257 ? 11.93 7.422 -28.906 1 31.8 257 ASN A N 1
ATOM 2070 C CA . ASN A 1 257 ? 12.781 8.086 -29.891 1 31.8 257 ASN A CA 1
ATOM 2071 C C . ASN A 1 257 ? 13.117 7.16 -31.047 1 31.8 257 ASN A C 1
ATOM 2073 O O . ASN A 1 257 ? 13.406 5.98 -30.844 1 31.8 257 ASN A O 1
ATOM 2077 N N . MET B 1 1 ? -2.754 13.367 6.527 1 97.81 1 MET B N 1
ATOM 2078 C CA . MET B 1 1 ? -2.949 14.789 6.82 1 97.81 1 MET B CA 1
ATOM 2079 C C . MET B 1 1 ? -4.207 15.32 6.137 1 97.81 1 MET B C 1
ATOM 2081 O O . MET B 1 1 ? -4.453 15.023 4.965 1 97.81 1 MET B O 1
ATOM 2085 N N . ILE B 1 2 ? -5.031 15.984 6.855 1 98.38 2 ILE B N 1
ATOM 2086 C CA . ILE B 1 2 ? -6.238 16.578 6.293 1 98.38 2 ILE B CA 1
ATOM 2087 C C . ILE B 1 2 ? -6.285 18.062 6.629 1 98.38 2 ILE B C 1
ATOM 2089 O O . ILE B 1 2 ? -5.605 18.531 7.551 1 98.38 2 ILE B O 1
ATOM 2093 N N . HIS B 1 3 ? -7.023 18.781 5.801 1 98.44 3 HIS B N 1
ATOM 2094 C CA . HIS B 1 3 ? -7.23 20.203 6.109 1 98.44 3 HIS B CA 1
ATOM 2095 C C . HIS B 1 3 ? -8.07 20.359 7.371 1 98.44 3 HIS B C 1
ATOM 2097 O O . HIS B 1 3 ? -9.047 19.641 7.574 1 98.44 3 HIS B O 1
ATOM 2103 N N . LEU B 1 4 ? -7.699 21.328 8.188 1 98.06 4 LEU B N 1
ATOM 2104 C CA . LEU B 1 4 ? -8.414 21.625 9.422 1 98.06 4 LEU B CA 1
ATOM 2105 C C . LEU B 1 4 ? -8.836 23.094 9.461 1 98.06 4 LEU B C 1
ATOM 2107 O O . LEU B 1 4 ? -8.078 23.969 9.055 1 98.06 4 LEU B O 1
ATOM 2111 N N . LYS B 1 5 ? -10 23.297 9.875 1 96.94 5 LYS B N 1
ATOM 2112 C CA . LYS B 1 5 ? -10.469 24.672 10.102 1 96.94 5 LYS B CA 1
ATOM 2113 C C . LYS B 1 5 ? -10.109 25.141 11.516 1 96.94 5 LYS B C 1
ATOM 2115 O O . LYS B 1 5 ? -10.594 24.578 12.5 1 96.94 5 LYS B O 1
ATOM 2120 N N . ARG B 1 6 ? -9.32 26.109 11.586 1 97.81 6 ARG B N 1
ATOM 2121 C CA . ARG B 1 6 ? -8.922 26.641 12.883 1 97.81 6 ARG B CA 1
ATOM 2122 C C . ARG B 1 6 ? -10.047 27.453 13.516 1 97.81 6 ARG B C 1
ATOM 2124 O O . ARG B 1 6 ? -10.562 28.375 12.898 1 97.81 6 ARG B O 1
ATOM 2131 N N . PRO B 1 7 ? -10.43 27.094 14.672 1 97.38 7 PRO B N 1
ATOM 2132 C CA . PRO B 1 7 ? -11.414 27.922 15.375 1 97.38 7 PRO B CA 1
ATOM 2133 C C . PRO B 1 7 ? -10.828 29.219 15.906 1 97.38 7 PRO B C 1
ATOM 2135 O O . PRO B 1 7 ? -9.617 29.453 15.797 1 97.38 7 PRO B O 1
ATOM 2138 N N . ASN B 1 8 ? -11.719 30.047 16.469 1 97.19 8 ASN B N 1
ATOM 2139 C CA . ASN B 1 8 ? -11.25 31.25 17.141 1 97.19 8 ASN B CA 1
ATOM 2140 C C . ASN B 1 8 ? -10.406 30.922 18.375 1 97.19 8 ASN B C 1
ATOM 2142 O O . ASN B 1 8 ? -10.609 29.891 19 1 97.19 8 ASN B O 1
ATOM 2146 N N . SER B 1 9 ? -9.492 31.844 18.672 1 97.88 9 SER B N 1
ATOM 2147 C CA . SER B 1 9 ? -8.664 31.719 19.859 1 97.88 9 SER B CA 1
ATOM 2148 C C . SER B 1 9 ? -9.516 31.656 21.125 1 97.88 9 SER B C 1
ATOM 2150 O O . SER B 1 9 ? -10.516 32.375 21.234 1 97.88 9 SER B O 1
ATOM 2152 N N . PRO B 1 10 ? -9.102 30.797 22.047 1 97.81 10 PRO B N 1
ATOM 2153 C CA . PRO B 1 10 ? -9.797 30.844 23.328 1 97.81 10 PRO B CA 1
ATOM 2154 C C . PRO B 1 10 ? -9.789 32.25 23.953 1 97.81 10 PRO B C 1
ATOM 2156 O O . PRO B 1 10 ? -8.773 32.938 23.906 1 97.81 10 PRO B O 1
ATOM 2159 N N . SER B 1 11 ? -10.914 32.562 24.531 1 97.62 11 SER B N 1
ATOM 2160 C CA . SER B 1 11 ? -11.055 33.906 25.125 1 97.62 11 SER B CA 1
ATOM 2161 C C . SER B 1 11 ? -9.992 34.156 26.188 1 97.62 11 SER B C 1
ATOM 2163 O O . SER B 1 11 ? -9.422 35.219 26.266 1 97.62 11 SER B O 1
ATOM 2165 N N . LYS B 1 12 ? -9.773 33.156 26.969 1 98.12 12 LYS B N 1
ATOM 2166 C CA . LYS B 1 12 ? -8.781 33.281 28.031 1 98.12 12 LYS B CA 1
ATOM 2167 C C . LYS B 1 12 ? -7.391 33.562 27.453 1 98.12 12 LYS B C 1
ATOM 2169 O O . LYS B 1 12 ? -6.605 34.312 28.047 1 98.12 12 LYS B O 1
ATOM 2174 N N . LEU B 1 13 ? -7.086 32.938 26.391 1 98.25 13 LEU B N 1
ATOM 2175 C CA . LEU B 1 13 ? -5.785 33.156 25.766 1 98.25 13 LEU B CA 1
ATOM 2176 C C . LEU B 1 13 ? -5.676 34.594 25.219 1 98.25 13 LEU B C 1
ATOM 2178 O O . LEU B 1 13 ? -4.625 35.219 25.344 1 98.25 13 LEU B O 1
ATOM 2182 N N . ILE B 1 14 ? -6.754 35.031 24.594 1 97.81 14 ILE B N 1
ATOM 2183 C CA . ILE B 1 14 ? -6.773 36.406 24.078 1 97.81 14 ILE B CA 1
ATOM 2184 C C . ILE B 1 14 ? -6.41 37.375 25.203 1 97.81 14 ILE B C 1
ATOM 2186 O O . ILE B 1 14 ? -5.598 38.281 25.016 1 97.81 14 ILE B O 1
ATOM 2190 N N . ASN B 1 15 ? -6.922 37.125 26.344 1 97.62 15 ASN B N 1
ATOM 2191 C CA . ASN B 1 15 ? -6.734 38 27.484 1 97.62 15 ASN B CA 1
ATOM 2192 C C . ASN B 1 15 ? -5.344 37.844 28.094 1 97.62 15 ASN B C 1
ATOM 2194 O O . ASN B 1 15 ? -4.801 38.812 28.656 1 97.62 15 ASN B O 1
ATOM 2198 N N . GLU B 1 16 ? -4.781 36.688 27.938 1 97.88 16 GLU B N 1
ATOM 2199 C CA . GLU B 1 16 ? -3.553 36.375 28.672 1 97.88 16 GLU B CA 1
ATOM 2200 C C . GLU B 1 16 ? -2.346 36.406 27.734 1 97.88 16 GLU B C 1
ATOM 2202 O O . GLU B 1 16 ? -1.205 36.281 28.188 1 97.88 16 GLU B O 1
ATOM 2207 N N . GLU B 1 17 ? -2.504 36.469 26.484 1 97.81 17 GLU B N 1
ATOM 2208 C CA . GLU B 1 17 ? -1.45 36.281 25.484 1 97.81 17 GLU B CA 1
ATOM 2209 C C . GLU B 1 17 ? -0.247 37.188 25.781 1 97.81 17 GLU B C 1
ATOM 2211 O O . GLU B 1 17 ? 0.892 36.719 25.797 1 97.81 17 GLU B O 1
ATOM 2216 N N . ALA B 1 18 ? -0.479 38.5 26 1 97.88 18 ALA B N 1
ATOM 2217 C CA . ALA B 1 18 ? 0.601 39.469 26.266 1 97.88 18 ALA B CA 1
ATOM 2218 C C . ALA B 1 18 ? 1.377 39.062 27.516 1 97.88 18 ALA B C 1
ATOM 2220 O O . ALA B 1 18 ? 2.609 39.094 27.531 1 97.88 18 ALA B O 1
ATOM 2221 N N . LYS B 1 19 ? 0.664 38.75 28.531 1 98.06 19 LYS B N 1
ATOM 2222 C CA . LYS B 1 19 ? 1.277 38.375 29.812 1 98.06 19 LYS B CA 1
ATOM 2223 C C . LYS B 1 19 ? 2.119 37.125 29.672 1 98.06 19 LYS B C 1
ATOM 2225 O O . LYS B 1 19 ? 3.256 37.062 30.156 1 98.06 19 LYS B O 1
ATOM 2230 N N . LEU B 1 20 ? 1.56 36.094 29.062 1 98.25 20 LEU B N 1
ATOM 2231 C CA . LEU B 1 20 ? 2.254 34.844 28.875 1 98.25 20 LEU B CA 1
ATOM 2232 C C . LEU B 1 20 ? 3.502 35.031 28.016 1 98.25 20 LEU B C 1
ATOM 2234 O O . LEU B 1 20 ? 4.555 34.469 28.312 1 98.25 20 LEU B O 1
ATOM 2238 N N . THR B 1 21 ? 3.381 35.781 26.953 1 98.5 21 THR B N 1
ATOM 2239 C CA . THR B 1 21 ? 4.52 36.062 26.078 1 98.5 21 THR B CA 1
ATOM 2240 C C . THR B 1 21 ? 5.641 36.75 26.844 1 98.5 21 THR B C 1
ATOM 2242 O O . THR B 1 21 ? 6.805 36.375 26.75 1 98.5 21 THR B O 1
ATOM 2245 N N . GLN B 1 22 ? 5.258 37.75 27.641 1 98.19 22 GLN B N 1
ATOM 2246 C CA . GLN B 1 22 ? 6.242 38.469 28.438 1 98.19 22 GLN B CA 1
ATOM 2247 C C . GLN B 1 22 ? 6.93 37.531 29.438 1 98.19 22 GLN B C 1
ATOM 2249 O O . GLN B 1 22 ? 8.141 37.625 29.656 1 98.19 22 GLN B O 1
ATOM 2254 N N . GLU B 1 23 ? 6.133 36.719 30.031 1 98.12 23 GLU B N 1
ATOM 2255 C CA . GLU B 1 23 ? 6.707 35.75 30.969 1 98.12 23 GLU B CA 1
ATOM 2256 C C . GLU B 1 23 ? 7.766 34.875 30.281 1 98.12 23 GLU B C 1
ATOM 2258 O O . GLU B 1 23 ? 8.844 34.656 30.844 1 98.12 23 GLU B O 1
ATOM 2263 N N . PHE B 1 24 ? 7.48 34.375 29.156 1 98.06 24 PHE B N 1
ATOM 2264 C CA . PHE B 1 24 ? 8.43 33.562 28.406 1 98.06 24 PHE B CA 1
ATOM 2265 C C . PHE B 1 24 ? 9.68 34.344 28.047 1 98.06 24 PHE B C 1
ATOM 2267 O O . PHE B 1 24 ? 10.797 33.844 28.172 1 98.06 24 PHE B O 1
ATOM 2274 N N . LEU B 1 25 ? 9.508 35.594 27.609 1 97.81 25 LEU B N 1
ATOM 2275 C CA . LEU B 1 25 ? 10.641 36.438 27.219 1 97.81 25 LEU B CA 1
ATOM 2276 C C . LEU B 1 25 ? 11.547 36.719 28.422 1 97.81 25 LEU B C 1
ATOM 2278 O O . LEU B 1 25 ? 12.766 36.812 28.266 1 97.81 25 LEU B O 1
ATOM 2282 N N . GLN B 1 26 ? 10.992 36.781 29.531 1 97.44 26 GLN B N 1
ATOM 2283 C CA . GLN B 1 26 ? 11.727 37.156 30.734 1 97.44 26 GLN B CA 1
ATOM 2284 C C . GLN B 1 26 ? 12.461 35.969 31.328 1 97.44 26 GLN B C 1
ATOM 2286 O O . GLN B 1 26 ? 13.633 36.062 31.703 1 97.44 26 GLN B O 1
ATOM 2291 N N . ASN B 1 27 ? 11.859 34.812 31.422 1 96.19 27 ASN B N 1
ATOM 2292 C CA . ASN B 1 27 ? 12.461 33.75 32.219 1 96.19 27 ASN B CA 1
ATOM 2293 C C . ASN B 1 27 ? 12.562 32.438 31.438 1 96.19 27 ASN B C 1
ATOM 2295 O O . ASN B 1 27 ? 13.148 31.469 31.906 1 96.19 27 ASN B O 1
ATOM 2299 N N . GLY B 1 28 ? 11.922 32.344 30.328 1 95.06 28 GLY B N 1
ATOM 2300 C CA . GLY B 1 28 ? 12.055 31.188 29.484 1 95.06 28 GLY B CA 1
ATOM 2301 C C . GLY B 1 28 ? 11.141 30.047 29.875 1 95.06 28 GLY B C 1
ATOM 2302 O O . GLY B 1 28 ? 11.211 28.953 29.312 1 95.06 28 GLY B O 1
ATOM 2303 N N . ASN B 1 29 ? 10.281 30.312 30.75 1 95.44 29 ASN B N 1
ATOM 2304 C CA . ASN B 1 29 ? 9.375 29.266 31.234 1 95.44 29 ASN B CA 1
ATOM 2305 C C . ASN B 1 29 ? 8.336 28.891 30.188 1 95.44 29 ASN B C 1
ATOM 2307 O O . ASN B 1 29 ? 7.91 29.734 29.391 1 95.44 29 ASN B O 1
ATOM 2311 N N . SER B 1 30 ? 7.941 27.609 30.281 1 96.88 30 SER B N 1
ATOM 2312 C CA . SER B 1 30 ? 6.871 27.141 29.406 1 96.88 30 SER B CA 1
ATOM 2313 C C . SER B 1 30 ? 5.531 27.75 29.797 1 96.88 30 SER B C 1
ATOM 2315 O O . SER B 1 30 ? 5.125 27.688 30.953 1 96.88 30 SER B O 1
ATOM 2317 N N . VAL B 1 31 ? 4.824 28.344 28.797 1 98.12 31 VAL B N 1
ATOM 2318 C CA . VAL B 1 31 ? 3.6 29.062 29.125 1 98.12 31 VAL B CA 1
ATOM 2319 C C . VAL B 1 31 ? 2.455 28.562 28.25 1 98.12 31 VAL B C 1
ATOM 2321 O O . VAL B 1 31 ? 1.342 29.094 28.312 1 98.12 31 VAL B O 1
ATOM 2324 N N . TRP B 1 32 ? 2.721 27.578 27.422 1 97.5 32 TRP B N 1
ATOM 2325 C CA . TRP B 1 32 ? 1.734 27.125 26.453 1 97.5 32 TRP B CA 1
ATOM 2326 C C . TRP B 1 32 ? 1.014 25.875 26.953 1 97.5 32 TRP B C 1
ATOM 2328 O O . TRP B 1 32 ? 0.035 25.438 26.344 1 97.5 32 TRP B O 1
ATOM 2338 N N . GLY B 1 33 ? 1.431 25.25 28.031 1 96.19 33 GLY B N 1
ATOM 2339 C CA . GLY B 1 33 ? 0.849 24.031 28.562 1 96.19 33 GLY B CA 1
ATOM 2340 C C . GLY B 1 33 ? -0.431 24.266 29.344 1 96.19 33 GLY B C 1
ATOM 2341 O O . GLY B 1 33 ? -0.699 23.562 30.328 1 96.19 33 GLY B O 1
ATOM 2342 N N . LYS B 1 34 ? -1.132 25.281 29.016 1 96.5 34 LYS B N 1
ATOM 2343 C CA . LYS B 1 34 ? -2.391 25.562 29.688 1 96.5 34 LYS B CA 1
ATOM 2344 C C . LYS B 1 34 ? -3.496 24.625 29.234 1 96.5 34 LYS B C 1
ATOM 2346 O O . LYS B 1 34 ? -3.611 24.328 28.047 1 96.5 34 LYS B O 1
ATOM 2351 N N . PRO B 1 35 ? -4.375 24.156 30.188 1 96.44 35 PRO B N 1
ATOM 2352 C CA . PRO B 1 35 ?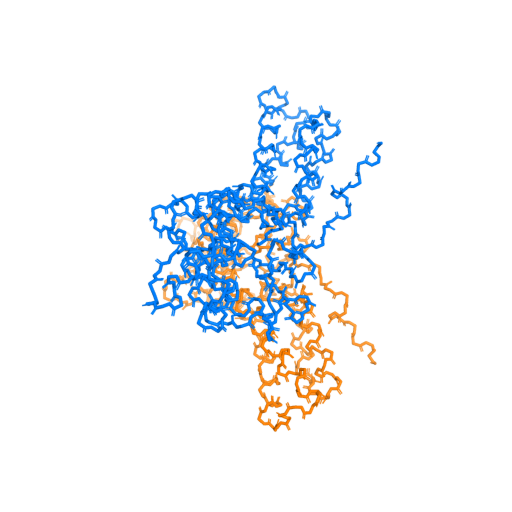 -5.441 23.219 29.828 1 96.44 35 PRO B CA 1
ATOM 2353 C C . PRO B 1 35 ? -6.375 23.766 28.75 1 96.44 35 PRO B C 1
ATOM 2355 O O . PRO B 1 35 ? -6.773 23.047 27.844 1 96.44 35 PRO B O 1
ATOM 2358 N N . TYR B 1 36 ? -6.695 25.047 28.844 1 97.12 36 TYR B N 1
ATOM 2359 C CA . TYR B 1 36 ? -7.648 25.625 27.891 1 97.12 36 TYR B CA 1
ATOM 2360 C C . TYR B 1 36 ? -7.031 25.719 26.5 1 97.12 36 TYR B C 1
ATOM 2362 O O . TYR B 1 36 ? -7.746 25.656 25.5 1 97.12 36 TYR B O 1
ATOM 2370 N N . ILE B 1 37 ? -5.715 25.891 26.344 1 97.88 37 ILE B N 1
ATOM 2371 C CA . ILE B 1 37 ? -5.027 25.891 25.062 1 97.88 37 ILE B CA 1
ATOM 2372 C C . ILE B 1 37 ? -5.031 24.469 24.484 1 97.88 37 ILE B C 1
ATOM 2374 O O . ILE B 1 37 ? -5.418 24.266 23.328 1 97.88 37 ILE B O 1
ATOM 2378 N N . LYS B 1 38 ? -4.684 23.531 25.328 1 96.38 38 LYS B N 1
ATOM 2379 C CA . LYS B 1 38 ? -4.578 22.141 24.891 1 96.38 38 LYS B CA 1
ATOM 2380 C C . LYS B 1 38 ? -5.934 21.609 24.453 1 96.38 38 LYS B C 1
ATOM 2382 O O . LYS B 1 38 ? -6.031 20.922 23.422 1 96.38 38 LYS B O 1
ATOM 2387 N N . LEU B 1 39 ? -6.945 21.875 25.203 1 96.19 39 LEU B N 1
ATOM 2388 C CA . LEU B 1 39 ? -8.289 21.406 24.891 1 96.19 39 LEU B CA 1
ATOM 2389 C C . LEU B 1 39 ? -8.758 21.969 23.547 1 96.19 39 LEU B C 1
ATOM 2391 O O . LEU B 1 39 ? -9.328 21.25 22.734 1 96.19 39 LEU B O 1
ATOM 2395 N N . ALA B 1 40 ? -8.508 23.234 23.328 1 97.75 40 ALA B N 1
ATOM 2396 C CA . ALA B 1 40 ? -8.922 23.875 22.078 1 97.75 40 ALA B CA 1
ATOM 2397 C C . ALA B 1 40 ? -8.18 23.297 20.891 1 97.75 40 ALA B C 1
ATOM 2399 O O . ALA B 1 40 ? -8.766 23.094 19.828 1 97.75 40 ALA B O 1
ATOM 2400 N N . LEU B 1 41 ? -6.922 23.031 21.062 1 97.75 41 LEU B N 1
ATOM 2401 C CA . LEU B 1 41 ? -6.121 22.438 20 1 97.75 41 LEU B CA 1
ATOM 2402 C C . LEU B 1 41 ? -6.609 21.031 19.672 1 97.75 41 LEU B C 1
ATOM 2404 O O . LEU B 1 41 ? -6.734 20.672 18.5 1 97.75 41 LEU B O 1
ATOM 2408 N N . LEU B 1 42 ? -6.875 20.25 20.672 1 96.56 42 LEU B N 1
ATOM 2409 C CA . LEU B 1 42 ? -7.371 18.891 20.484 1 96.56 42 LEU B CA 1
ATOM 2410 C C . LEU B 1 42 ? -8.703 18.906 19.734 1 96.56 42 LEU B C 1
ATOM 2412 O O . LEU B 1 42 ? -8.914 18.094 18.828 1 96.56 42 LEU B O 1
ATOM 2416 N N . GLU B 1 43 ? -9.508 19.812 20.125 1 96.38 43 GLU B N 1
ATOM 2417 C CA . GLU B 1 43 ? -10.805 19.938 19.453 1 96.38 43 GLU B CA 1
ATOM 2418 C C . GLU B 1 43 ? -10.625 20.312 17.984 1 96.38 43 GLU B C 1
ATOM 2420 O O . GLU B 1 43 ? -11.32 19.781 17.109 1 96.38 43 GLU B O 1
ATOM 2425 N N . MET B 1 44 ? -9.703 21.172 17.703 1 97.25 44 MET B N 1
ATOM 2426 C CA . MET B 1 44 ? -9.445 21.641 16.344 1 97.25 44 MET B CA 1
ATOM 2427 C C . MET B 1 44 ? -9.086 20.484 15.43 1 97.25 44 MET B C 1
ATOM 2429 O O . MET B 1 44 ? -9.508 20.438 14.273 1 97.25 44 MET B O 1
ATOM 2433 N N . SER B 1 45 ? -8.336 19.516 15.914 1 97.12 45 SER B N 1
ATOM 2434 C CA . SER B 1 45 ? -7.816 18.453 15.078 1 97.12 45 SER B CA 1
ATOM 2435 C C . SER B 1 45 ? -8.562 17.141 15.32 1 97.12 45 SER B C 1
ATOM 2437 O O . SER B 1 45 ? -8.086 16.078 14.938 1 97.12 45 SER B O 1
ATOM 2439 N N . ASN B 1 46 ? -9.711 17.203 16.062 1 96.06 46 ASN B N 1
ATOM 2440 C CA . ASN B 1 46 ? -10.477 16.016 16.391 1 96.06 46 ASN B CA 1
ATOM 2441 C C . ASN B 1 46 ? -9.641 15.008 17.172 1 96.06 46 ASN B C 1
ATOM 2443 O O . ASN B 1 46 ? -9.703 13.805 16.922 1 96.06 46 ASN B O 1
ATOM 2447 N N . ASN B 1 47 ? -8.773 15.547 18.062 1 96 47 ASN B N 1
ATOM 2448 C CA . ASN B 1 47 ? -7.938 14.758 18.953 1 96 47 ASN B CA 1
ATOM 2449 C C . ASN B 1 47 ? -6.891 13.953 18.188 1 96 47 ASN B C 1
ATOM 2451 O O . ASN B 1 47 ? -6.512 12.859 18.609 1 96 47 ASN B O 1
ATOM 2455 N N . LYS B 1 48 ? -6.477 14.43 17.094 1 96.81 48 LYS B N 1
ATOM 2456 C CA . LYS B 1 48 ? -5.453 13.773 16.297 1 96.81 48 LYS B CA 1
ATOM 2457 C C . LYS B 1 48 ? -4.254 14.695 16.078 1 96.81 48 LYS B C 1
ATOM 2459 O O . LYS B 1 48 ? -4.375 15.914 16.172 1 96.81 48 LYS B O 1
ATOM 2464 N N . CYS B 1 49 ? -3.125 14.078 15.828 1 97.5 49 CYS B N 1
ATOM 2465 C CA . CYS B 1 49 ? -1.989 14.852 15.336 1 97.5 49 CYS B CA 1
ATOM 2466 C C . CYS B 1 49 ? -2.318 15.531 14.016 1 97.5 49 CYS B C 1
ATOM 2468 O O . CYS B 1 49 ? -2.83 14.891 13.094 1 97.5 49 CYS B O 1
ATOM 2470 N N . VAL B 1 50 ? -2.014 16.781 13.828 1 98 50 VAL B N 1
ATOM 2471 C CA . VAL B 1 50 ? -2.383 17.531 12.641 1 98 50 VAL B CA 1
ATOM 2472 C C . VAL B 1 50 ? -1.588 17.031 11.438 1 98 50 VAL B C 1
ATOM 2474 O O . VAL B 1 50 ? -1.977 17.266 10.289 1 98 50 VAL B O 1
ATOM 2477 N N . TYR B 1 51 ? -0.462 16.375 11.719 1 98.31 51 TYR B N 1
ATOM 2478 C CA . TYR B 1 51 ? 0.448 15.977 10.648 1 98.31 51 TYR B CA 1
ATOM 2479 C C . TYR B 1 51 ? 0.2 14.531 10.227 1 98.31 51 TYR B C 1
ATOM 2481 O O . TYR B 1 51 ? -0.194 14.273 9.086 1 98.31 51 TYR B O 1
ATOM 2489 N N . CYS B 1 52 ? 0.277 13.586 11.125 1 97.56 52 CYS B N 1
ATOM 2490 C CA . CYS B 1 52 ? 0.271 12.18 10.742 1 97.56 52 CYS B CA 1
ATOM 2491 C C . CYS B 1 52 ? -1.098 11.555 10.984 1 97.56 52 CYS B C 1
ATOM 2493 O O . CYS B 1 52 ? -1.369 10.445 10.523 1 97.56 52 CYS B O 1
ATOM 2495 N N . GLU B 1 53 ? -2.025 12.188 11.797 1 96.31 53 GLU B N 1
ATOM 2496 C CA . GLU B 1 53 ? -3.416 11.812 12.031 1 96.31 53 GLU B CA 1
ATOM 2497 C C . GLU B 1 53 ? -3.518 10.695 13.07 1 96.31 53 GLU B C 1
ATOM 2499 O O . GLU B 1 53 ? -4.57 10.07 13.219 1 96.31 53 GLU B O 1
ATOM 2504 N N . CYS B 1 54 ? -2.428 10.43 13.766 1 95.38 54 CYS B N 1
ATOM 2505 C CA . CYS B 1 54 ? -2.592 9.492 14.867 1 95.38 54 CYS B CA 1
ATOM 2506 C C . CYS B 1 54 ? -3.398 10.109 16 1 95.38 54 CYS B C 1
ATOM 2508 O O . CYS B 1 54 ? -3.443 11.336 16.141 1 95.38 54 CYS B O 1
ATOM 2510 N N . ARG B 1 55 ? -4.004 9.352 16.781 1 94.38 55 ARG B N 1
ATOM 2511 C CA . ARG B 1 55 ? -4.766 9.844 17.922 1 94.38 55 ARG B CA 1
ATOM 2512 C C . ARG B 1 55 ? -3.84 10.359 19.016 1 94.38 55 ARG B C 1
ATOM 2514 O O . ARG B 1 55 ? -2.793 9.773 19.281 1 94.38 55 ARG B O 1
ATOM 2521 N N . LEU B 1 56 ? -4.246 11.375 19.594 1 94 56 LEU B N 1
ATOM 2522 C CA . LEU B 1 56 ? -3.43 12.008 20.609 1 94 56 LEU B CA 1
ATOM 2523 C C . LEU B 1 56 ? -3.99 11.727 22 1 94 56 LEU B C 1
ATOM 2525 O O . LEU B 1 56 ? -3.354 12.047 23.016 1 94 56 LEU B O 1
ATOM 2529 N N . ASP B 1 57 ? -5.086 11.266 22.156 1 77.31 57 ASP B N 1
ATOM 2530 C CA . ASP B 1 57 ? -5.746 11.102 23.453 1 77.31 57 ASP B CA 1
ATOM 2531 C C . ASP B 1 57 ? -5.582 9.68 23.984 1 77.31 57 ASP B C 1
ATOM 2533 O O . ASP B 1 57 ? -6.168 9.312 25 1 77.31 57 ASP B O 1
ATOM 2537 N N . GLU B 1 58 ? -4.844 8.93 23.203 1 68.94 58 GLU B N 1
ATOM 2538 C CA . GLU B 1 58 ? -4.625 7.57 23.703 1 68.94 58 GLU B CA 1
ATOM 2539 C C . GLU B 1 58 ? -3.359 7.488 24.547 1 68.94 58 GLU B C 1
ATOM 2541 O O . GLU B 1 58 ? -2.475 8.336 24.438 1 68.94 58 GLU B O 1
ATOM 2546 N N . GLU B 1 59 ? -3.357 6.652 25.609 1 56.44 59 GLU B N 1
ATOM 2547 C CA . GLU B 1 59 ? -2.414 6.52 26.719 1 56.44 59 GLU B CA 1
ATOM 2548 C C . GLU B 1 59 ? -0.992 6.844 26.266 1 56.44 59 GLU B C 1
ATOM 2550 O O . GLU B 1 59 ? -0.285 7.602 26.938 1 56.44 59 GLU B O 1
ATOM 2555 N N . SER B 1 60 ? -0.55 6.207 25.281 1 55.53 60 SER B N 1
ATOM 2556 C CA . SER B 1 60 ? 0.883 6.352 25.031 1 55.53 60 SER B CA 1
ATOM 2557 C C . SER B 1 60 ? 1.17 7.453 24.016 1 55.53 60 SER B C 1
ATOM 2559 O O . SER B 1 60 ? 2.328 7.719 23.703 1 55.53 60 SER B O 1
ATOM 2561 N N . LYS B 1 61 ? 0.071 8.227 23.656 1 64.81 61 LYS B N 1
ATOM 2562 C CA . LYS B 1 61 ? 0.302 9.289 22.688 1 64.81 61 LYS B CA 1
ATOM 2563 C C . LYS B 1 61 ? -0.188 10.633 23.203 1 64.81 61 LYS B C 1
ATOM 2565 O O . LYS B 1 61 ? -1.354 10.992 23.031 1 64.81 61 LYS B O 1
ATOM 2570 N N . TYR B 1 62 ? 0.688 11.297 23.984 1 80.88 62 TYR B N 1
ATOM 2571 C CA . TYR B 1 62 ? 0.291 12.578 24.547 1 80.88 62 TYR B CA 1
ATOM 2572 C C . TYR B 1 62 ? 0.469 13.703 23.531 1 80.88 62 TYR B C 1
ATOM 2574 O O . TYR B 1 62 ? 1.411 13.688 22.734 1 80.88 62 TYR B O 1
ATOM 2582 N N . MET B 1 63 ? -0.505 14.547 23.531 1 92.75 63 MET B N 1
ATOM 2583 C CA . MET B 1 63 ? -0.469 15.711 22.656 1 92.75 63 MET B CA 1
ATOM 2584 C C . MET B 1 63 ? 0.614 16.688 23.078 1 92.75 63 MET B C 1
ATOM 2586 O O . MET B 1 63 ? 0.782 16.953 24.281 1 92.75 63 MET B O 1
ATOM 2590 N N . GLU B 1 64 ? 1.381 17.109 22.219 1 95.5 64 GLU B N 1
ATOM 2591 C CA . GLU B 1 64 ? 2.307 18.219 22.422 1 95.5 64 GLU B CA 1
ATOM 2592 C C . GLU B 1 64 ? 1.802 19.484 21.719 1 95.5 64 GLU B C 1
ATOM 2594 O O . GLU B 1 64 ? 1.243 19.422 20.625 1 95.5 64 GLU B O 1
ATOM 2599 N N . VAL B 1 65 ? 1.914 20.531 22.453 1 97.25 65 VAL B N 1
ATOM 2600 C CA . VAL B 1 65 ? 1.684 21.828 21.797 1 97.25 65 VAL B CA 1
ATOM 2601 C C . VAL B 1 65 ? 2.865 22.156 20.891 1 97.25 65 VAL B C 1
ATOM 2603 O O . VAL B 1 65 ? 3.971 22.422 21.359 1 97.25 65 VAL B O 1
ATOM 2606 N N . GLU B 1 66 ? 2.619 22.125 19.672 1 96.88 66 GLU B N 1
ATOM 2607 C CA . GLU B 1 66 ? 3.635 22.328 18.641 1 96.88 66 GLU B CA 1
ATOM 2608 C C . GLU B 1 66 ? 3.656 23.781 18.172 1 96.88 66 GLU B C 1
ATOM 2610 O O . GLU B 1 66 ? 2.605 24.391 17.969 1 96.88 66 GLU B O 1
ATOM 2615 N N . HIS B 1 67 ? 4.875 24.328 18.25 1 98.5 67 HIS B N 1
ATOM 2616 C CA . HIS B 1 67 ? 5.086 25.656 17.656 1 98.5 67 HIS B CA 1
ATOM 2617 C C . HIS B 1 67 ? 5.484 25.547 16.188 1 98.5 67 HIS B C 1
ATOM 2619 O O . HIS B 1 67 ? 6.582 25.094 15.867 1 98.5 67 HIS B O 1
ATOM 2625 N N . PHE B 1 68 ? 4.594 25.984 15.352 1 98.69 68 PHE B N 1
ATOM 2626 C CA . PHE B 1 68 ? 4.859 25.906 13.922 1 98.69 68 PHE B CA 1
ATOM 2627 C C . PHE B 1 68 ? 6.109 26.703 13.555 1 98.69 68 PHE B C 1
ATOM 2629 O O . PHE B 1 68 ? 6.953 26.219 12.789 1 98.69 68 PHE B O 1
ATOM 2636 N N . LEU B 1 69 ? 6.145 27.938 14 1 98.62 69 LEU B N 1
ATOM 2637 C CA . LEU B 1 69 ? 7.406 28.672 14.016 1 98.62 69 LEU B CA 1
ATOM 2638 C C . LEU B 1 69 ? 8.125 28.5 15.344 1 98.62 69 LEU B C 1
ATOM 2640 O O . LEU B 1 69 ? 7.523 28.672 16.406 1 98.62 69 LEU B O 1
ATOM 2644 N N . PRO B 1 70 ? 9.383 28.125 15.328 1 98.06 70 PRO B N 1
ATOM 2645 C CA . PRO B 1 70 ? 10.086 27.75 16.547 1 98.06 70 PRO B CA 1
ATOM 2646 C C . PRO B 1 70 ? 10.109 28.859 17.594 1 98.06 70 PRO B C 1
ATOM 2648 O O . PRO B 1 70 ? 10.406 30.016 17.266 1 98.06 70 PRO B O 1
ATOM 2651 N N . LYS B 1 71 ? 9.836 28.516 18.797 1 97.12 71 LYS B N 1
ATOM 2652 C CA . LYS B 1 71 ? 9.68 29.484 19.875 1 97.12 71 LYS B CA 1
ATOM 2653 C C . LYS B 1 71 ? 11.008 30.188 20.188 1 97.12 71 LYS B C 1
ATOM 2655 O O . LYS B 1 71 ? 11.016 31.344 20.609 1 97.12 71 LYS B O 1
ATOM 2660 N N . ASP B 1 72 ? 12.133 29.5 19.969 1 96.38 72 ASP B N 1
ATOM 2661 C CA . ASP B 1 72 ? 13.43 30.109 20.25 1 96.38 72 ASP B CA 1
ATOM 2662 C C . ASP B 1 72 ? 13.766 31.188 19.219 1 96.38 72 ASP B C 1
ATOM 2664 O O . ASP B 1 72 ? 14.383 32.188 19.562 1 96.38 72 ASP B O 1
ATOM 2668 N N . THR B 1 73 ? 13.352 30.984 18 1 97.5 73 THR B N 1
ATOM 2669 C CA . THR B 1 73 ? 13.594 31.938 16.922 1 97.5 73 THR B CA 1
ATOM 2670 C C . THR B 1 73 ? 12.523 33.031 16.906 1 97.5 73 THR B C 1
ATOM 2672 O O . THR B 1 73 ? 12.805 34.188 16.562 1 97.5 73 THR B O 1
ATOM 2675 N N . TYR B 1 74 ? 11.32 32.656 17.266 1 98.25 74 TYR B N 1
ATOM 2676 C CA . TYR B 1 74 ? 10.188 33.562 17.281 1 98.25 74 TYR B CA 1
ATOM 2677 C C . TYR B 1 74 ? 9.523 33.594 18.656 1 98.25 74 TYR B C 1
ATOM 2679 O O . TYR B 1 74 ? 8.344 33.25 18.766 1 98.25 74 TYR B O 1
ATOM 2687 N N . PRO B 1 75 ? 10.211 34.094 19.609 1 98.06 75 PRO B N 1
ATOM 2688 C CA . PRO B 1 75 ? 9.695 34.031 20.984 1 98.06 75 PRO B CA 1
ATOM 2689 C C . PRO B 1 75 ? 8.414 34.812 21.188 1 98.06 75 PRO B C 1
ATOM 2691 O O . PRO B 1 75 ? 7.602 34.469 22.047 1 98.06 75 PRO B O 1
ATOM 2694 N N . ASN B 1 76 ? 8.172 35.875 20.391 1 98.19 76 ASN B N 1
ATOM 2695 C CA . ASN B 1 76 ? 6.969 36.688 20.5 1 98.19 76 ASN B CA 1
ATOM 2696 C C . ASN B 1 76 ? 5.723 35.906 20.078 1 98.19 76 ASN B C 1
ATOM 2698 O O . ASN B 1 76 ? 4.602 36.344 20.344 1 98.19 76 ASN B O 1
ATOM 2702 N N . LEU B 1 77 ? 5.941 34.75 19.422 1 98.44 77 LEU B N 1
ATOM 2703 C CA . LEU B 1 77 ? 4.82 33.938 18.922 1 98.44 77 LEU B CA 1
ATOM 2704 C C . LEU B 1 77 ? 4.598 32.719 19.781 1 98.44 77 LEU B C 1
ATOM 2706 O O . LEU B 1 77 ? 3.859 31.797 19.375 1 98.44 77 LEU B O 1
ATOM 2710 N N . VAL B 1 78 ? 5.086 32.625 20.953 1 98.56 78 VAL B N 1
ATOM 2711 C CA . VAL B 1 78 ? 5.18 31.422 21.766 1 98.56 78 VAL B CA 1
ATOM 2712 C C . VAL B 1 78 ? 3.779 30.938 22.141 1 98.56 78 VAL B C 1
ATOM 2714 O O . VAL B 1 78 ? 3.549 29.734 22.297 1 98.56 78 VAL B O 1
ATOM 2717 N N . VAL B 1 79 ? 2.785 31.891 22.266 1 98.62 79 VAL B N 1
ATOM 2718 C CA . VAL B 1 79 ? 1.417 31.484 22.578 1 98.62 79 VAL B CA 1
ATOM 2719 C C . VAL B 1 79 ? 0.453 32.125 21.578 1 98.62 79 VAL B C 1
ATOM 2721 O O . VAL B 1 79 ? -0.735 32.281 21.875 1 98.62 79 VAL B O 1
ATOM 2724 N N . ASN B 1 80 ? 1.076 32.625 20.469 1 98.5 80 ASN B N 1
ATOM 2725 C CA . ASN B 1 80 ? 0.192 33.062 19.406 1 98.5 80 ASN B CA 1
ATOM 2726 C C . ASN B 1 80 ? -0.667 31.922 18.875 1 98.5 80 ASN B C 1
ATOM 2728 O O . ASN B 1 80 ? -0.142 30.891 18.469 1 98.5 80 ASN B O 1
ATOM 2732 N N . TRP B 1 81 ? -1.954 32.094 18.859 1 98.62 81 TRP B N 1
ATOM 2733 C CA . TRP B 1 81 ? -2.906 31.031 18.547 1 98.62 81 TRP B CA 1
ATOM 2734 C C . TRP B 1 81 ? -2.648 30.469 17.156 1 98.62 81 TRP B C 1
ATOM 2736 O O . TRP B 1 81 ? -2.748 29.266 16.938 1 98.62 81 TRP B O 1
ATOM 2746 N N . ARG B 1 82 ? -2.273 31.281 16.281 1 98.19 82 ARG B N 1
ATOM 2747 C CA . ARG B 1 82 ? -2.086 30.859 14.898 1 98.19 82 ARG B CA 1
ATOM 2748 C C . ARG B 1 82 ? -0.788 30.078 14.727 1 98.19 82 ARG B C 1
ATOM 2750 O O . ARG B 1 82 ? -0.574 29.438 13.695 1 98.19 82 ARG B O 1
ATOM 2757 N N . ASN B 1 83 ? 0.07 30.125 15.75 1 98.56 83 ASN B N 1
ATOM 2758 C CA . ASN B 1 83 ? 1.351 29.422 15.68 1 98.56 83 ASN B CA 1
ATOM 2759 C C . ASN B 1 83 ? 1.297 28.078 16.391 1 98.56 83 ASN B C 1
ATOM 2761 O O . ASN B 1 83 ? 2.254 27.312 16.328 1 98.56 83 ASN B O 1
ATOM 2765 N N . LEU B 1 84 ? 0.177 27.797 17.078 1 98.69 84 LEU B N 1
ATOM 2766 C CA . LEU B 1 84 ? 0.078 26.594 17.906 1 98.69 84 LEU B CA 1
ATOM 2767 C C . LEU B 1 84 ? -0.716 25.516 17.188 1 98.69 84 LEU B C 1
ATOM 2769 O O . LEU B 1 84 ? -1.795 25.781 16.656 1 98.69 84 LEU B O 1
ATOM 2773 N N . LEU B 1 85 ? -0.153 24.312 17.156 1 98.56 85 LEU B N 1
ATOM 2774 C CA . LEU B 1 85 ? -0.777 23.141 16.547 1 98.56 85 LEU B CA 1
ATOM 2775 C C . LEU B 1 85 ? -0.712 21.938 17.5 1 98.56 85 LEU B C 1
ATOM 2777 O O . LEU B 1 85 ? 0.2 21.844 18.328 1 98.56 85 LEU B O 1
ATOM 2781 N N . PRO B 1 86 ? -1.695 21.078 17.453 1 97.81 86 PRO B N 1
ATOM 2782 C CA . PRO B 1 86 ? -1.579 19.812 18.188 1 97.81 86 PRO B CA 1
ATOM 2783 C C . PRO B 1 86 ? -0.778 18.766 17.422 1 97.81 86 PRO B C 1
ATOM 2785 O O . PRO B 1 86 ? -1.034 18.531 16.234 1 97.81 86 PRO B O 1
ATOM 2788 N N . SER B 1 87 ? 0.201 18.188 18.031 1 97.25 87 SER B N 1
ATOM 2789 C CA . SER B 1 87 ? 1.041 17.188 17.391 1 97.25 87 SER B CA 1
ATOM 2790 C C . SER B 1 87 ? 1.37 16.047 18.344 1 97.25 87 SER B C 1
ATOM 2792 O O . SER B 1 87 ? 1.262 16.188 19.562 1 97.25 87 SER B O 1
ATOM 2794 N N . CYS B 1 88 ? 1.661 14.961 17.75 1 96.19 88 CYS B N 1
ATOM 2795 C CA . CYS B 1 88 ? 2.24 13.891 18.547 1 96.19 88 CYS B CA 1
ATOM 2796 C C . CYS B 1 88 ? 3.715 14.148 18.828 1 96.19 88 CYS B C 1
ATOM 2798 O O . CYS B 1 88 ? 4.328 15.008 18.188 1 96.19 88 CYS B O 1
ATOM 2800 N N . LYS B 1 89 ? 4.234 13.414 19.766 1 95.06 89 LYS B N 1
ATOM 2801 C CA . LYS B 1 89 ? 5.629 13.586 20.172 1 95.06 89 LYS B CA 1
ATOM 2802 C C . LYS B 1 89 ? 6.574 13.305 19 1 95.06 89 LYS B C 1
ATOM 2804 O O . LYS B 1 89 ? 7.574 14.008 18.828 1 95.06 89 LYS B O 1
ATOM 2809 N N . ARG B 1 90 ? 6.293 12.344 18.203 1 95.06 90 ARG B N 1
ATOM 2810 C CA . ARG B 1 90 ? 7.16 11.953 17.094 1 95.06 90 ARG B CA 1
ATOM 2811 C C . ARG B 1 90 ? 7.277 13.07 16.078 1 95.06 90 ARG B C 1
ATOM 2813 O O . ARG B 1 90 ? 8.383 13.477 15.719 1 95.06 90 ARG B O 1
ATOM 2820 N N . CYS B 1 91 ? 6.148 13.562 15.586 1 96.81 91 CYS B N 1
ATOM 2821 C CA . CYS B 1 91 ? 6.172 14.594 14.555 1 96.81 91 CYS B CA 1
ATOM 2822 C C . CYS B 1 91 ? 6.824 15.867 15.078 1 96.81 91 CYS B C 1
ATOM 2824 O O . CYS B 1 91 ? 7.609 16.5 14.367 1 96.81 91 CYS B O 1
ATOM 2826 N N . ASN B 1 92 ? 6.445 16.219 16.281 1 96.19 92 ASN B N 1
ATOM 2827 C CA . ASN B 1 92 ? 7.066 17.391 16.875 1 96.19 92 ASN B CA 1
ATOM 2828 C C . ASN B 1 92 ? 8.578 17.219 17 1 96.19 92 ASN B C 1
ATOM 2830 O O . ASN B 1 92 ? 9.336 18.141 16.688 1 96.19 92 ASN B O 1
ATOM 2834 N N . GLY B 1 93 ? 8.961 16.078 17.484 1 96.62 93 GLY B N 1
ATOM 2835 C CA . GLY B 1 93 ? 10.375 15.773 17.625 1 96.62 93 GLY B CA 1
ATOM 2836 C C . GLY B 1 93 ? 11.117 15.781 16.297 1 96.62 93 GLY B C 1
ATOM 2837 O O . GLY B 1 93 ? 12.234 16.281 16.203 1 96.62 93 GLY B O 1
ATOM 2838 N N . LYS B 1 94 ? 10.555 15.266 15.266 1 97.62 94 LYS B N 1
ATOM 2839 C CA . LYS B 1 94 ? 11.172 15.242 13.938 1 97.62 94 LYS B CA 1
ATOM 2840 C C . LYS B 1 94 ? 11.281 16.641 13.352 1 97.62 94 LYS B C 1
ATOM 2842 O O . LYS B 1 94 ? 12.281 16.984 12.719 1 97.62 94 LYS B O 1
ATOM 2847 N N . LYS B 1 95 ? 10.234 17.406 13.547 1 97.75 95 LYS B N 1
ATOM 2848 C CA . LYS B 1 95 ? 10.289 18.781 13.07 1 97.75 95 LYS B CA 1
ATOM 2849 C C . LYS B 1 95 ? 11.375 19.562 13.789 1 97.75 95 LYS B C 1
ATOM 2851 O O . LYS B 1 95 ? 12.062 20.391 13.172 1 97.75 95 LYS B O 1
ATOM 2856 N N . GLY B 1 96 ? 11.43 19.391 15.086 1 96.94 96 GLY B N 1
ATOM 2857 C CA . GLY B 1 96 ? 12.422 20.109 15.875 1 96.94 96 GLY B CA 1
ATOM 2858 C C . GLY B 1 96 ? 12.281 21.609 15.781 1 96.94 96 GLY B C 1
ATOM 2859 O O . GLY B 1 96 ? 11.203 22.156 16 1 96.94 96 GLY B O 1
ATOM 2860 N N . THR B 1 97 ? 13.375 22.266 15.453 1 97.5 97 THR B N 1
ATOM 2861 C CA . THR B 1 97 ? 13.391 23.719 15.383 1 97.5 97 THR B CA 1
ATOM 2862 C C . THR B 1 97 ? 13.352 24.203 13.93 1 97.5 97 THR B C 1
ATOM 2864 O O . THR B 1 97 ? 13.828 25.297 13.617 1 97.5 97 THR B O 1
ATOM 2867 N N . HIS B 1 98 ? 12.805 23.328 13.086 1 98.19 98 HIS B N 1
ATOM 2868 C CA . HIS B 1 98 ? 12.688 23.703 11.68 1 98.19 98 HIS B CA 1
ATOM 2869 C C . HIS B 1 98 ? 11.961 25.031 11.531 1 98.19 98 HIS B C 1
ATOM 2871 O O . HIS B 1 98 ? 10.906 25.25 12.133 1 98.19 98 HIS B O 1
ATOM 2877 N N . ASP B 1 99 ? 12.547 25.891 10.797 1 98.38 99 ASP B N 1
ATOM 2878 C CA . ASP B 1 99 ? 11.945 27.203 10.539 1 98.38 99 ASP B CA 1
ATOM 2879 C C . ASP B 1 99 ? 11.094 27.172 9.273 1 98.38 99 ASP B C 1
ATOM 2881 O O . ASP B 1 99 ? 11.609 27.344 8.164 1 98.38 99 ASP B O 1
ATOM 2885 N N . SER B 1 100 ? 9.82 27.125 9.398 1 97.75 100 SER B N 1
ATOM 2886 C CA . SER B 1 100 ? 8.875 26.953 8.297 1 97.75 100 SER B CA 1
ATOM 2887 C C . SER B 1 100 ? 8.719 28.234 7.5 1 97.75 100 SER B C 1
ATOM 2889 O O . SER B 1 100 ? 8.125 28.234 6.418 1 97.75 100 SER B O 1
ATOM 2891 N N . LYS B 1 101 ? 9.219 29.344 7.988 1 97.25 101 LYS B N 1
ATOM 2892 C CA . LYS B 1 101 ? 9.242 30.578 7.211 1 97.25 101 LYS B CA 1
ATOM 2893 C C . LYS B 1 101 ? 10.344 30.547 6.156 1 97.25 101 LYS B C 1
ATOM 2895 O O . LYS B 1 101 ? 10.156 31.016 5.035 1 97.25 101 LYS B O 1
ATOM 2900 N N . LYS B 1 102 ? 11.461 30 6.555 1 97.69 102 LYS B N 1
ATOM 2901 C CA . LYS B 1 102 ? 12.602 29.906 5.652 1 97.69 102 LYS B CA 1
ATOM 2902 C C . LYS B 1 102 ? 12.445 28.75 4.672 1 97.69 102 LYS B C 1
ATOM 2904 O O . LYS B 1 102 ? 12.734 28.891 3.482 1 97.69 102 LYS B O 1
ATOM 2909 N N . GLU B 1 103 ? 12.023 27.641 5.145 1 98.12 103 GLU B N 1
ATOM 2910 C CA . GLU B 1 103 ? 11.727 26.438 4.363 1 98.12 103 GLU B CA 1
ATOM 2911 C C . GLU B 1 103 ? 10.312 25.922 4.648 1 98.12 103 GLU B C 1
ATOM 2913 O O . GLU B 1 103 ? 10.117 25.094 5.531 1 98.12 103 GLU B O 1
ATOM 2918 N N . PRO B 1 104 ? 9.414 26.328 3.908 1 98.5 104 PRO B N 1
ATOM 2919 C CA . PRO B 1 104 ? 8 26.141 4.219 1 98.5 104 PRO B CA 1
ATOM 2920 C C . PRO B 1 104 ? 7.605 24.656 4.25 1 98.5 104 PRO B C 1
ATOM 2922 O O . PRO B 1 104 ? 8.07 23.875 3.422 1 98.5 104 PRO B O 1
ATOM 2925 N N . ILE B 1 105 ? 6.781 24.312 5.188 1 98.81 105 ILE B N 1
ATOM 2926 C CA . ILE B 1 105 ? 6.074 23.047 5.25 1 98.81 105 ILE B CA 1
ATOM 2927 C C . ILE B 1 105 ? 4.57 23.281 5.344 1 98.81 105 ILE B C 1
ATOM 2929 O O . ILE B 1 105 ? 4.133 24.422 5.535 1 98.81 105 ILE B O 1
ATOM 2933 N N . ILE B 1 106 ? 3.814 22.281 5.203 1 98.81 106 ILE B N 1
ATOM 2934 C CA . ILE B 1 106 ? 2.359 22.391 5.199 1 98.81 106 ILE B CA 1
ATOM 2935 C C . ILE B 1 106 ? 1.865 22.75 6.598 1 98.81 106 ILE B C 1
ATOM 2937 O O . ILE B 1 106 ? 2.273 22.125 7.582 1 98.81 106 ILE B O 1
ATOM 2941 N N . ASN B 1 107 ? 1.127 23.734 6.734 1 98.75 107 ASN B N 1
ATOM 2942 C CA . ASN B 1 107 ? 0.242 24 7.863 1 98.75 107 ASN B CA 1
ATOM 2943 C C . ASN B 1 107 ? -1.201 23.625 7.547 1 98.75 107 ASN B C 1
ATOM 2945 O O . ASN B 1 107 ? -1.886 24.328 6.809 1 98.75 107 ASN B O 1
ATOM 2949 N N . PRO B 1 108 ? -1.66 22.516 8.117 1 98.25 108 PRO B N 1
ATOM 2950 C CA . PRO B 1 108 ? -2.955 21.984 7.695 1 98.25 108 PRO B CA 1
ATOM 2951 C C . PRO B 1 108 ? -4.121 22.906 8.039 1 98.25 108 PRO B C 1
ATOM 2953 O O . PRO B 1 108 ? -5.242 22.688 7.57 1 98.25 108 PRO B O 1
ATOM 2956 N N . THR B 1 109 ? -3.861 23.906 8.805 1 98.31 109 THR B N 1
ATOM 2957 C CA . THR B 1 109 ? -4.918 24.859 9.117 1 98.31 109 THR B CA 1
ATOM 2958 C C . THR B 1 109 ? -4.953 26 8.094 1 98.31 109 THR B C 1
ATOM 2960 O O . THR B 1 109 ? -5.887 26.797 8.086 1 98.31 109 THR B O 1
ATOM 2963 N N . VAL B 1 110 ? -3.975 26.078 7.277 1 98.06 110 VAL B N 1
ATOM 2964 C CA . VAL B 1 110 ? -3.875 27.125 6.262 1 98.06 110 VAL B CA 1
ATOM 2965 C C . VAL B 1 110 ? -3.902 26.5 4.867 1 98.06 110 VAL B C 1
ATOM 2967 O O . VAL B 1 110 ? -4.641 26.938 3.992 1 98.06 110 VAL B O 1
ATOM 2970 N N . ASP B 1 111 ? -3.166 25.422 4.738 1 98.12 111 ASP B N 1
ATOM 2971 C CA . ASP B 1 111 ? -2.998 24.75 3.455 1 98.12 111 ASP B CA 1
ATOM 2972 C C . ASP B 1 111 ? -3.979 23.578 3.314 1 98.12 111 ASP B C 1
ATOM 2974 O O . ASP B 1 111 ? -4.41 23 4.312 1 98.12 111 ASP B O 1
ATOM 2978 N N . THR B 1 112 ? -4.309 23.359 2.104 1 97.81 112 THR B N 1
ATOM 2979 C CA . THR B 1 112 ? -4.957 22.094 1.765 1 97.81 112 THR B CA 1
ATOM 2980 C C . THR B 1 112 ? -3.92 21.031 1.428 1 97.81 112 THR B C 1
ATOM 2982 O O . THR B 1 112 ? -3.262 21.094 0.389 1 97.81 112 THR B O 1
ATOM 2985 N N . PRO B 1 113 ? -3.811 20.094 2.279 1 98.38 113 PRO B N 1
ATOM 2986 C CA . PRO B 1 113 ? -2.717 19.141 2.119 1 98.38 113 PRO B CA 1
ATOM 2987 C C . PRO B 1 113 ? -2.713 18.469 0.745 1 98.38 113 PRO B C 1
ATOM 2989 O O . PRO B 1 113 ? -1.648 18.266 0.158 1 98.38 113 PRO B O 1
ATOM 2992 N N . SER B 1 114 ? -3.834 18.172 0.177 1 97.69 114 SER B N 1
ATOM 2993 C CA . SER B 1 114 ? -3.922 17.469 -1.098 1 97.69 114 SER B CA 1
ATOM 2994 C C . SER B 1 114 ? -3.324 18.297 -2.23 1 97.69 114 SER B C 1
ATOM 2996 O O . SER B 1 114 ? -3.027 17.766 -3.303 1 97.69 114 SER B O 1
ATOM 2998 N N . ASN B 1 115 ? -3.164 19.531 -2.037 1 98.06 115 ASN B N 1
ATOM 2999 C CA . ASN B 1 115 ? -2.527 20.391 -3.031 1 98.06 115 ASN B CA 1
ATOM 3000 C C . ASN B 1 115 ? -1.014 20.203 -3.053 1 98.06 115 ASN B C 1
ATOM 3002 O O . ASN B 1 115 ? -0.351 20.562 -4.027 1 98.06 115 ASN B O 1
ATOM 3006 N N . HIS B 1 116 ? -0.498 19.641 -1.981 1 98.56 116 HIS B N 1
ATOM 3007 C CA . HIS B 1 116 ? 0.953 19.656 -1.835 1 98.56 116 HIS B CA 1
ATOM 3008 C C . HIS B 1 116 ? 1.508 18.234 -1.724 1 98.56 116 HIS B C 1
ATOM 3010 O O . HIS B 1 116 ? 2.705 18.016 -1.923 1 98.56 116 HIS B O 1
ATOM 3016 N N . ILE B 1 117 ? 0.668 17.281 -1.3 1 98.44 117 ILE B N 1
ATOM 3017 C CA . ILE B 1 117 ? 1.137 15.898 -1.151 1 98.44 117 ILE B CA 1
ATOM 3018 C C . ILE B 1 117 ? 0.108 14.938 -1.739 1 98.44 117 ILE B C 1
ATOM 3020 O O . ILE B 1 117 ? -1.07 15.281 -1.864 1 98.44 117 ILE B O 1
ATOM 3024 N N . LYS B 1 118 ? 0.556 13.789 -2.074 1 98.12 118 LYS B N 1
ATOM 3025 C CA . LYS B 1 118 ? -0.288 12.688 -2.523 1 98.12 118 LYS B CA 1
ATOM 3026 C C . LYS B 1 118 ? 0.167 11.367 -1.914 1 98.12 118 LYS B C 1
ATOM 3028 O O . LYS B 1 118 ? 1.324 11.227 -1.515 1 98.12 118 LYS B O 1
ATOM 3033 N N . MET B 1 119 ? -0.769 10.539 -1.823 1 98.25 119 MET B N 1
ATOM 3034 C CA . MET B 1 119 ? -0.451 9.211 -1.298 1 98.25 119 MET B CA 1
ATOM 3035 C C . MET B 1 119 ? -0.234 8.219 -2.432 1 98.25 119 MET B C 1
ATOM 3037 O O . MET B 1 119 ? -0.986 8.203 -3.406 1 98.25 119 MET B O 1
ATOM 3041 N N . PHE B 1 120 ? 0.818 7.477 -2.336 1 97.69 120 PHE B N 1
ATOM 3042 C CA . PHE B 1 120 ? 1.146 6.391 -3.252 1 97.69 120 PHE B CA 1
ATOM 3043 C C . PHE B 1 120 ? 1.592 5.148 -2.484 1 97.69 120 PHE B C 1
ATOM 3045 O O . PHE B 1 120 ? 2.695 5.117 -1.936 1 97.69 120 PHE B O 1
ATOM 3052 N N . ASN B 1 121 ? 0.729 4.047 -2.512 1 97.31 121 ASN B N 1
ATOM 3053 C CA . ASN B 1 121 ? 1.012 2.816 -1.779 1 97.31 121 ASN B CA 1
ATOM 3054 C C . ASN B 1 121 ? 1.389 3.102 -0.329 1 97.31 121 ASN B C 1
ATOM 3056 O O . ASN B 1 121 ? 2.412 2.619 0.158 1 97.31 121 ASN B O 1
ATOM 3060 N N . TYR B 1 122 ? 0.641 3.924 0.363 1 98 122 TYR B N 1
ATOM 3061 C CA . TYR B 1 122 ? 0.68 4.254 1.783 1 98 122 TYR B CA 1
ATOM 3062 C C . TYR B 1 122 ? 1.878 5.137 2.105 1 98 122 TYR B C 1
ATOM 3064 O O . TYR B 1 122 ? 2.105 5.488 3.266 1 98 122 TYR B O 1
ATOM 3072 N N . CYS B 1 123 ? 2.672 5.516 1.04 1 98.44 123 CYS B N 1
ATOM 3073 C CA . CYS B 1 123 ? 3.699 6.539 1.191 1 98.44 123 CYS B CA 1
ATOM 3074 C C . CYS B 1 123 ? 3.176 7.906 0.766 1 98.44 123 CYS B C 1
ATOM 3076 O O . CYS B 1 123 ? 2.365 8.008 -0.157 1 98.44 123 CYS B O 1
ATOM 3078 N N . LEU B 1 124 ? 3.609 8.922 1.476 1 98.56 124 LEU B N 1
ATOM 3079 C CA . LEU B 1 124 ? 3.275 10.289 1.088 1 98.56 124 LEU B CA 1
ATOM 3080 C C . LEU B 1 124 ? 4.371 10.883 0.213 1 98.56 124 LEU B C 1
ATOM 3082 O O . LEU B 1 124 ? 5.555 10.789 0.54 1 98.56 124 LEU B O 1
ATOM 3086 N N . LYS B 1 125 ? 3.93 11.445 -0.884 1 97.69 125 LYS B N 1
ATOM 3087 C CA . LYS B 1 125 ? 4.844 12.07 -1.833 1 97.69 125 LYS B CA 1
ATOM 3088 C C . LYS B 1 125 ? 4.539 13.555 -1.985 1 97.69 125 LYS B C 1
ATOM 3090 O O . LYS B 1 125 ? 3.375 13.961 -2.02 1 97.69 125 LYS B O 1
ATOM 3095 N N . GLY B 1 126 ? 5.617 14.32 -2.051 1 97.75 126 GLY B N 1
ATOM 3096 C CA . GLY B 1 126 ? 5.43 15.742 -2.299 1 97.75 126 GLY B CA 1
ATOM 3097 C C . GLY B 1 126 ? 5.113 16.062 -3.75 1 97.75 126 GLY B C 1
ATOM 3098 O O . GLY B 1 126 ? 5.766 15.539 -4.66 1 97.75 126 GLY B O 1
ATOM 3099 N N . LYS B 1 127 ? 4.129 16.891 -3.949 1 96.94 127 LYS B N 1
ATOM 3100 C CA . LYS B 1 127 ? 3.77 17.359 -5.285 1 96.94 127 LYS B CA 1
ATOM 3101 C C . LYS B 1 127 ? 4.582 18.594 -5.668 1 96.94 127 LYS B C 1
ATOM 3103 O O . LYS B 1 127 ? 4.711 18.906 -6.852 1 96.94 127 LYS B O 1
ATOM 3108 N N . ASP B 1 128 ? 5 19.281 -4.715 1 97.31 128 ASP B N 1
ATOM 3109 C CA . ASP B 1 128 ? 5.82 20.484 -4.863 1 97.31 128 ASP B CA 1
ATOM 3110 C C . ASP B 1 128 ? 6.863 20.562 -3.754 1 97.31 128 ASP B C 1
ATOM 3112 O O . ASP B 1 128 ? 6.988 19.656 -2.934 1 97.31 128 ASP B O 1
ATOM 3116 N N . LEU B 1 129 ? 7.633 21.578 -3.75 1 97.31 129 LEU B N 1
ATOM 3117 C CA . LEU B 1 129 ? 8.727 21.719 -2.793 1 97.31 129 LEU B CA 1
ATOM 3118 C C . LEU B 1 129 ? 8.195 21.734 -1.362 1 97.31 129 LEU B C 1
ATOM 3120 O O . LEU B 1 129 ? 8.789 21.109 -0.473 1 97.31 129 LEU B O 1
ATOM 3124 N N . LYS B 1 130 ? 7.094 22.453 -1.141 1 98.62 130 LYS B N 1
ATOM 3125 C CA . LYS B 1 130 ? 6.488 22.5 0.188 1 98.62 130 LYS B CA 1
ATOM 3126 C C . LYS B 1 130 ? 6.094 21.094 0.65 1 98.62 130 LYS B C 1
ATOM 3128 O O . LYS B 1 130 ? 6.355 20.719 1.794 1 98.62 130 LYS B O 1
ATOM 3133 N N . GLY B 1 131 ? 5.477 20.344 -0.254 1 98.5 131 GLY B N 1
ATOM 3134 C CA . GLY B 1 131 ? 5.105 18.969 0.059 1 98.5 131 GLY B CA 1
ATOM 3135 C C . GLY B 1 131 ? 6.305 18.078 0.329 1 98.5 131 GLY B C 1
ATOM 3136 O O . GLY B 1 131 ? 6.312 17.328 1.305 1 98.5 131 GLY B O 1
ATOM 3137 N N . LYS B 1 132 ? 7.277 18.156 -0.524 1 97.88 132 LYS B N 1
ATOM 3138 C CA . LYS B 1 132 ? 8.492 17.359 -0.356 1 97.88 132 LYS B CA 1
ATOM 3139 C C . LYS B 1 132 ? 9.172 17.672 0.974 1 97.88 132 LYS B C 1
ATOM 3141 O O . LYS B 1 132 ? 9.57 16.75 1.699 1 97.88 132 LYS B O 1
ATOM 3146 N N . THR B 1 133 ? 9.312 18.953 1.292 1 98.62 133 THR B N 1
ATOM 3147 C CA . THR B 1 133 ? 9.938 19.375 2.537 1 98.62 133 THR B CA 1
ATOM 3148 C C . THR B 1 133 ? 9.148 18.875 3.742 1 98.62 133 THR B C 1
ATOM 3150 O O . THR B 1 133 ? 9.734 18.438 4.734 1 98.62 133 THR B O 1
ATOM 3153 N N . THR B 1 134 ? 7.852 18.922 3.643 1 98.81 134 THR B N 1
ATOM 3154 C CA . THR B 1 134 ? 6.992 18.453 4.727 1 98.81 134 THR B CA 1
ATOM 3155 C C . THR B 1 134 ? 7.242 16.984 5.02 1 98.81 134 THR B C 1
ATOM 3157 O O . THR B 1 134 ? 7.445 16.594 6.172 1 98.81 134 THR B O 1
ATOM 3160 N N . VAL B 1 135 ? 7.223 16.188 3.945 1 98.62 135 VAL B N 1
ATOM 3161 C CA . VAL B 1 135 ? 7.391 14.742 4.082 1 98.62 135 VAL B CA 1
ATOM 3162 C C . VAL B 1 135 ? 8.75 14.43 4.711 1 98.62 135 VAL B C 1
ATOM 3164 O O . VAL B 1 135 ? 8.852 13.586 5.598 1 98.62 135 VAL B O 1
ATOM 3167 N N . ASP B 1 136 ? 9.75 15.133 4.34 1 98.12 136 ASP B N 1
ATOM 3168 C CA . ASP B 1 136 ? 11.109 14.883 4.805 1 98.12 136 ASP B CA 1
ATOM 3169 C C . ASP B 1 136 ? 11.297 15.359 6.242 1 98.12 136 ASP B C 1
ATOM 3171 O O . ASP B 1 136 ? 11.766 14.602 7.098 1 98.12 136 ASP B O 1
ATOM 3175 N N . VAL B 1 137 ? 10.898 16.594 6.512 1 98.69 137 VAL B N 1
ATOM 3176 C CA . VAL B 1 137 ? 11.141 17.219 7.805 1 98.69 137 VAL B CA 1
ATOM 3177 C C . VAL B 1 137 ? 10.391 16.469 8.898 1 98.69 137 VAL B C 1
ATOM 3179 O O . VAL B 1 137 ? 10.93 16.234 9.984 1 98.69 137 VAL B O 1
ATOM 3182 N N . LEU B 1 138 ? 9.188 16.062 8.547 1 98.5 138 LEU B N 1
ATOM 3183 C CA . LEU B 1 138 ? 8.359 15.391 9.547 1 98.5 138 LEU B CA 1
ATOM 3184 C C . LEU B 1 138 ? 8.555 13.875 9.492 1 98.5 138 LEU B C 1
ATOM 3186 O O . LEU B 1 138 ? 7.969 13.141 10.289 1 98.5 138 LEU B O 1
ATOM 3190 N N . HIS B 1 139 ? 9.32 13.398 8.5 1 98.06 139 HIS B N 1
ATOM 3191 C CA . HIS B 1 139 ? 9.555 11.969 8.312 1 98.06 139 HIS B CA 1
ATOM 3192 C C . HIS B 1 139 ? 8.25 11.195 8.227 1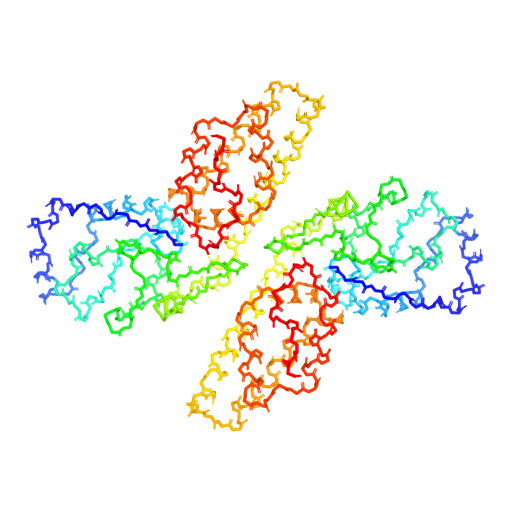 98.06 139 HIS B C 1
ATOM 3194 O O . HIS B 1 139 ? 8.039 10.242 8.977 1 98.06 139 HIS B O 1
ATOM 3200 N N . LEU B 1 140 ? 7.434 11.586 7.344 1 98.19 140 LEU B N 1
ATOM 3201 C CA . LEU B 1 140 ? 6.051 11.117 7.293 1 98.19 140 LEU B CA 1
ATOM 3202 C C . LEU B 1 140 ? 5.973 9.727 6.66 1 98.19 140 LEU B C 1
ATOM 3204 O O . LEU B 1 140 ? 4.887 9.164 6.535 1 98.19 140 LEU B O 1
ATOM 3208 N N . ASN B 1 141 ? 7.129 9.133 6.234 1 98 141 ASN B N 1
ATOM 3209 C CA . ASN B 1 141 ? 7.137 7.793 5.668 1 98 141 ASN B CA 1
ATOM 3210 C C . ASN B 1 141 ? 7.996 6.836 6.492 1 98 141 ASN B C 1
ATOM 3212 O O . ASN B 1 141 ? 8.625 5.93 5.945 1 98 141 ASN B O 1
ATOM 3216 N N . GLN B 1 142 ? 8.094 7.188 7.754 1 96.44 142 GLN B N 1
ATOM 3217 C CA . GLN B 1 142 ? 8.734 6.215 8.633 1 96.44 142 GLN B CA 1
ATOM 3218 C C . GLN B 1 142 ? 8 4.879 8.594 1 96.44 142 GLN B C 1
ATOM 3220 O O . GLN B 1 142 ? 6.809 4.809 8.891 1 96.44 142 GLN B O 1
ATOM 3225 N N . LEU B 1 143 ? 8.664 3.865 8.352 1 95.75 143 LEU B N 1
ATOM 3226 C CA . LEU B 1 143 ? 8.102 2.574 7.977 1 95.75 143 LEU B CA 1
ATOM 3227 C C . LEU B 1 143 ? 7.242 2.004 9.102 1 95.75 143 LEU B C 1
ATOM 3229 O O . LEU B 1 143 ? 6.043 1.775 8.922 1 95.75 143 LEU B O 1
ATOM 3233 N N . ASP B 1 144 ? 7.793 1.815 10.281 1 93.88 144 ASP B N 1
ATOM 3234 C CA . ASP B 1 144 ? 7.141 1.097 11.375 1 93.88 144 ASP B CA 1
ATOM 3235 C C . ASP B 1 144 ? 6.07 1.959 12.039 1 93.88 144 ASP B C 1
ATOM 3237 O O . ASP B 1 144 ? 5.031 1.449 12.461 1 93.88 144 ASP B O 1
ATOM 3241 N N . ARG B 1 145 ? 6.215 3.303 11.961 1 94.19 145 ARG B N 1
ATOM 3242 C CA . ARG B 1 145 ? 5.363 4.16 12.781 1 94.19 145 ARG B CA 1
ATOM 3243 C C . ARG B 1 145 ? 4.238 4.77 11.945 1 94.19 145 ARG B C 1
ATOM 3245 O O . ARG B 1 145 ? 3.195 5.148 12.484 1 94.19 145 ARG B O 1
ATOM 3252 N N . LEU B 1 146 ? 4.508 4.855 10.695 1 96.88 146 LEU B N 1
ATOM 3253 C CA . LEU B 1 146 ? 3.502 5.582 9.922 1 96.88 146 LEU B CA 1
ATOM 3254 C C . LEU B 1 146 ? 3.031 4.758 8.727 1 96.88 146 LEU B C 1
ATOM 3256 O O . LEU B 1 146 ? 1.832 4.527 8.562 1 96.88 146 LEU B O 1
ATOM 3260 N N . VAL B 1 147 ? 3.943 4.23 7.938 1 98.06 147 VAL B N 1
ATOM 3261 C CA . VAL B 1 147 ? 3.541 3.488 6.746 1 98.06 147 VAL B CA 1
ATOM 3262 C C . VAL B 1 147 ? 2.807 2.213 7.156 1 98.06 147 VAL B C 1
ATOM 3264 O O . VAL B 1 147 ? 1.769 1.876 6.582 1 98.06 147 VAL B O 1
ATOM 3267 N N . TYR B 1 148 ? 3.299 1.55 8.133 1 97.31 148 TYR B N 1
ATOM 3268 C CA . TYR B 1 148 ? 2.703 0.297 8.586 1 97.31 148 TYR B CA 1
ATOM 3269 C C . TYR B 1 148 ? 1.279 0.518 9.078 1 97.31 148 TYR B C 1
ATOM 3271 O O . TYR B 1 148 ? 0.349 -0.156 8.633 1 97.31 148 TYR B O 1
ATOM 3279 N N . PRO B 1 149 ? 1.022 1.511 10 1 96.88 149 PRO B N 1
ATOM 3280 C CA . PRO B 1 149 ? -0.359 1.765 10.414 1 96.88 149 PRO B CA 1
ATOM 3281 C C . PRO B 1 149 ? -1.27 2.129 9.25 1 96.88 149 PRO B C 1
ATOM 3283 O O . PRO B 1 149 ? -2.434 1.719 9.211 1 96.88 149 PRO B O 1
ATOM 3286 N N . ARG B 1 150 ? -0.784 2.869 8.32 1 98.06 150 ARG B N 1
ATOM 3287 C CA . ARG B 1 150 ? -1.576 3.195 7.137 1 98.06 150 ARG B CA 1
ATOM 3288 C C . ARG B 1 150 ? -1.936 1.938 6.352 1 98.06 150 ARG B C 1
ATOM 3290 O O . ARG B 1 150 ? -3.07 1.789 5.895 1 98.06 150 ARG B O 1
ATOM 3297 N N . MET B 1 151 ? -0.973 1.051 6.23 1 98.12 151 MET B N 1
ATOM 3298 C CA . MET B 1 151 ? -1.202 -0.197 5.508 1 98.12 151 MET B CA 1
ATOM 3299 C C . MET B 1 151 ? -2.25 -1.051 6.215 1 98.12 151 MET B C 1
ATOM 3301 O O . MET B 1 151 ? -3.127 -1.624 5.566 1 98.12 151 MET B O 1
ATOM 3305 N N . LEU B 1 152 ? -2.15 -1.118 7.52 1 97.94 152 LEU B N 1
ATOM 3306 C CA . LEU B 1 152 ? -3.117 -1.896 8.289 1 97.94 152 LEU B CA 1
ATOM 3307 C C . LEU B 1 152 ? -4.535 -1.389 8.047 1 97.94 152 LEU B C 1
ATOM 3309 O O . LEU B 1 152 ? -5.434 -2.17 7.723 1 97.94 152 LEU B O 1
ATOM 3313 N N . ILE B 1 153 ? -4.664 -0.124 8.172 1 97.88 153 ILE B N 1
ATOM 3314 C CA . ILE B 1 153 ? -5.984 0.484 8.039 1 97.88 153 ILE B CA 1
ATOM 3315 C C . ILE B 1 153 ? -6.449 0.382 6.586 1 97.88 153 ILE B C 1
ATOM 3317 O O . ILE B 1 153 ? -7.617 0.083 6.32 1 97.88 153 ILE B O 1
ATOM 3321 N N . GLY B 1 154 ? -5.562 0.666 5.668 1 98.19 154 GLY B N 1
ATOM 3322 C CA . GLY B 1 154 ? -5.895 0.573 4.258 1 98.19 154 GLY B CA 1
ATOM 3323 C C . GLY B 1 154 ? -6.301 -0.825 3.832 1 98.19 154 GLY B C 1
ATOM 3324 O O . GLY B 1 154 ? -7.266 -0.994 3.08 1 98.19 154 GLY B O 1
ATOM 3325 N N . THR B 1 155 ? -5.555 -1.82 4.27 1 98.12 155 THR B N 1
ATOM 3326 C CA . THR B 1 155 ? -5.859 -3.207 3.936 1 98.12 155 THR B CA 1
ATOM 3327 C C . THR B 1 155 ? -7.227 -3.607 4.484 1 98.12 155 THR B C 1
ATOM 3329 O O . THR B 1 155 ? -8.016 -4.262 3.795 1 98.12 155 THR B O 1
ATOM 3332 N N . LYS B 1 156 ? -7.484 -3.23 5.73 1 97.75 156 LYS B N 1
ATOM 3333 C CA . LYS B 1 156 ? -8.797 -3.496 6.309 1 97.75 156 LYS B CA 1
ATOM 3334 C C . LYS B 1 156 ? -9.906 -2.844 5.484 1 97.75 156 LYS B C 1
ATOM 3336 O O . LYS B 1 156 ? -10.961 -3.441 5.27 1 97.75 156 LYS B O 1
ATOM 3341 N N . THR B 1 157 ? -9.68 -1.623 5.098 1 98.38 157 THR B N 1
ATOM 3342 C CA . THR B 1 157 ? -10.633 -0.899 4.262 1 98.38 157 THR B CA 1
ATOM 3343 C C . THR B 1 157 ? -10.906 -1.662 2.971 1 98.38 157 THR B C 1
ATOM 3345 O O . THR B 1 157 ? -12.062 -1.862 2.596 1 98.38 157 THR B O 1
ATOM 3348 N N . ILE B 1 158 ? -9.867 -2.119 2.316 1 98.19 158 ILE B N 1
ATOM 3349 C CA . ILE B 1 158 ? -9.977 -2.85 1.058 1 98.19 158 ILE B CA 1
ATOM 3350 C C . ILE B 1 158 ? -10.773 -4.133 1.272 1 98.19 158 ILE B C 1
ATOM 3352 O O . ILE B 1 158 ? -11.688 -4.438 0.503 1 98.19 158 ILE B O 1
ATOM 3356 N N . GLU B 1 159 ? -10.453 -4.84 2.324 1 97.25 159 GLU B N 1
ATOM 3357 C CA . GLU B 1 159 ? -11.141 -6.094 2.641 1 97.25 159 GLU B CA 1
ATOM 3358 C C . GLU B 1 159 ? -12.625 -5.859 2.891 1 97.25 159 GLU B C 1
ATOM 3360 O O . GLU B 1 159 ? -13.469 -6.633 2.426 1 97.25 159 GLU B O 1
ATOM 3365 N N . THR B 1 160 ? -12.906 -4.836 3.674 1 98.19 160 THR B N 1
ATOM 3366 C CA . THR B 1 160 ? -14.297 -4.512 3.982 1 98.19 160 THR B CA 1
ATOM 3367 C C . THR B 1 160 ? -15.07 -4.168 2.711 1 98.19 160 THR B C 1
ATOM 3369 O O . THR B 1 160 ? -16.203 -4.629 2.521 1 98.19 160 THR B O 1
ATOM 3372 N N . VAL B 1 161 ? -14.5 -3.395 1.833 1 98.44 161 VAL B N 1
ATOM 3373 C CA . VAL B 1 161 ? -15.141 -3.031 0.572 1 98.44 161 VAL B CA 1
ATOM 3374 C C . VAL B 1 161 ? -15.445 -4.293 -0.232 1 98.44 161 VAL B C 1
ATOM 3376 O O . VAL B 1 161 ? -16.547 -4.434 -0.772 1 98.44 161 VAL B O 1
ATOM 3379 N N . GLU B 1 162 ? -14.492 -5.16 -0.34 1 97.19 162 GLU B N 1
ATOM 3380 C CA . GLU B 1 162 ? -14.672 -6.383 -1.119 1 97.19 162 GLU B CA 1
ATOM 3381 C C . GLU B 1 162 ? -15.812 -7.23 -0.569 1 97.19 162 GLU B C 1
ATOM 3383 O O . GLU B 1 162 ? -16.609 -7.77 -1.334 1 97.19 162 GLU B O 1
ATOM 3388 N N . LYS B 1 163 ? -15.875 -7.367 0.73 1 97.25 163 LYS B N 1
ATOM 3389 C CA . LYS B 1 163 ? -16.938 -8.133 1.371 1 97.25 163 LYS B CA 1
ATOM 3390 C C . LYS B 1 163 ? -18.312 -7.5 1.107 1 97.25 163 LYS B C 1
ATOM 3392 O O . LYS B 1 163 ? -19.266 -8.195 0.763 1 97.25 163 LYS B O 1
ATOM 3397 N N . LEU B 1 164 ? -18.391 -6.223 1.294 1 98.12 164 LEU B N 1
ATOM 3398 C CA . LEU B 1 164 ? -19.656 -5.516 1.073 1 98.12 164 LEU B CA 1
ATOM 3399 C C . LEU B 1 164 ? -20.078 -5.605 -0.387 1 98.12 164 LEU B C 1
ATOM 3401 O O . LEU B 1 164 ? -21.266 -5.742 -0.684 1 98.12 164 LEU B O 1
ATOM 3405 N N . LEU B 1 165 ? -19.094 -5.504 -1.275 1 97.94 165 LEU B N 1
ATOM 3406 C CA . LEU B 1 165 ? -19.406 -5.613 -2.697 1 97.94 165 LEU B CA 1
ATOM 3407 C C . LEU B 1 165 ? -19.984 -6.98 -3.023 1 97.94 165 LEU B C 1
ATOM 3409 O O . LEU B 1 165 ? -20.984 -7.078 -3.74 1 97.94 165 LEU B O 1
ATOM 3413 N N . GLU B 1 166 ? -19.359 -8 -2.527 1 96.12 166 GLU B N 1
ATOM 3414 C CA . GLU B 1 166 ? -19.875 -9.352 -2.762 1 96.12 166 GLU B CA 1
ATOM 3415 C C . GLU B 1 166 ? -21.297 -9.5 -2.26 1 96.12 166 GLU B C 1
ATOM 3417 O O . GLU B 1 166 ? -22.156 -10.062 -2.947 1 96.12 166 GLU B O 1
ATOM 3422 N N . MET B 1 167 ? -21.562 -9 -1.067 1 96.81 167 MET B N 1
ATOM 3423 C CA . MET B 1 167 ? -22.922 -9.031 -0.51 1 96.81 167 MET B CA 1
ATOM 3424 C C . MET B 1 167 ? -23.891 -8.258 -1.399 1 96.81 167 MET B C 1
ATOM 3426 O O . MET B 1 167 ? -25 -8.734 -1.667 1 96.81 167 MET B O 1
ATOM 3430 N N . ALA B 1 168 ? -23.5 -7.129 -1.842 1 97.62 168 ALA B N 1
ATOM 3431 C CA . ALA B 1 168 ? -24.344 -6.281 -2.668 1 97.62 168 ALA B CA 1
ATOM 3432 C C . ALA B 1 168 ? -24.641 -6.945 -4.012 1 97.62 168 ALA B C 1
ATOM 3434 O O . ALA B 1 168 ? -25.766 -6.852 -4.52 1 97.62 168 ALA B O 1
ATOM 3435 N N . GLU B 1 169 ? -23.594 -7.539 -4.602 1 96.75 169 GLU B N 1
ATOM 3436 C CA . GLU B 1 169 ? -23.781 -8.242 -5.867 1 96.75 169 GLU B CA 1
ATOM 3437 C C . GLU B 1 169 ? -24.812 -9.367 -5.727 1 96.75 169 GLU B C 1
ATOM 3439 O O . GLU B 1 169 ? -25.703 -9.516 -6.57 1 96.75 169 GLU B O 1
ATOM 3444 N N . ASN B 1 170 ? -24.672 -10.117 -4.68 1 95.94 170 ASN B N 1
ATOM 3445 C CA . ASN B 1 170 ? -25.625 -11.188 -4.422 1 95.94 170 ASN B CA 1
ATOM 3446 C C . ASN B 1 170 ? -27.031 -10.633 -4.164 1 95.94 170 ASN B C 1
ATOM 3448 O O . ASN B 1 170 ? -28.016 -11.18 -4.656 1 95.94 170 ASN B O 1
ATOM 3452 N N . PHE B 1 171 ? -27.125 -9.633 -3.389 1 95.81 171 PHE B N 1
ATOM 3453 C CA . PHE B 1 171 ? -28.391 -8.977 -3.096 1 95.81 171 PHE B CA 1
ATOM 3454 C C . PHE B 1 171 ? -29.062 -8.492 -4.379 1 95.81 171 PHE B C 1
ATOM 3456 O O . PHE B 1 171 ? -30.266 -8.688 -4.562 1 95.81 171 PHE B O 1
ATOM 3463 N N . ASN B 1 172 ? -28.266 -7.898 -5.25 1 95 172 ASN B N 1
ATOM 3464 C CA . ASN B 1 172 ? -28.75 -7.383 -6.523 1 95 172 ASN B CA 1
ATOM 3465 C C . ASN B 1 172 ? -29.297 -8.508 -7.406 1 95 172 ASN B C 1
ATOM 3467 O O . ASN B 1 172 ? -30.234 -8.289 -8.188 1 95 172 ASN B O 1
ATOM 3471 N N . LEU B 1 173 ? -28.719 -9.695 -7.277 1 94.19 173 LEU B N 1
ATOM 3472 C CA . LEU B 1 173 ? -29.125 -10.844 -8.07 1 94.19 173 LEU B CA 1
ATOM 3473 C C . LEU B 1 173 ? -30.219 -11.633 -7.348 1 94.19 173 LEU B C 1
ATOM 3475 O O . LEU B 1 173 ? -30.594 -12.727 -7.789 1 94.19 173 LEU B O 1
ATOM 3479 N N . ASN B 1 174 ? -30.641 -11.141 -6.227 1 91.25 174 ASN B N 1
ATOM 3480 C CA . ASN B 1 174 ? -31.688 -11.75 -5.414 1 91.25 174 ASN B CA 1
ATOM 3481 C C . ASN B 1 174 ? -31.25 -13.109 -4.863 1 91.25 174 ASN B C 1
ATOM 3483 O O . ASN B 1 174 ? -32.062 -14.023 -4.746 1 91.25 174 ASN B O 1
ATOM 3487 N N . ILE B 1 175 ? -29.984 -13.195 -4.75 1 89.56 175 ILE B N 1
ATOM 3488 C CA . ILE B 1 175 ? -29.422 -14.367 -4.078 1 89.56 175 ILE B CA 1
ATOM 3489 C C . ILE B 1 175 ? -29.297 -14.094 -2.582 1 89.56 175 ILE B C 1
ATOM 3491 O O . ILE B 1 175 ? -28.453 -13.305 -2.152 1 89.56 175 ILE B O 1
ATOM 3495 N N . ASN B 1 176 ? -30.172 -14.633 -1.672 1 82.62 176 ASN B N 1
ATOM 3496 C CA . ASN B 1 176 ? -30.172 -14.422 -0.228 1 82.62 176 ASN B CA 1
ATOM 3497 C C . ASN B 1 176 ? -30.516 -12.977 0.127 1 82.62 176 ASN B C 1
ATOM 3499 O O . ASN B 1 176 ? -29.906 -12.391 1.019 1 82.62 176 ASN B O 1
ATOM 3503 N N . ALA B 1 177 ? -31.391 -12.422 -0.694 1 88.25 177 ALA B N 1
ATOM 3504 C CA . ALA B 1 177 ? -31.781 -11.031 -0.479 1 88.25 177 ALA B CA 1
ATOM 3505 C C . ALA B 1 177 ? -32.75 -10.906 0.677 1 88.25 177 ALA B C 1
ATOM 3507 O O . ALA B 1 177 ? -33.969 -11.023 0.479 1 88.25 177 ALA B O 1
ATOM 3508 N N . THR B 1 178 ? -32.25 -10.773 1.852 1 90.44 178 THR B N 1
ATOM 3509 C CA . THR B 1 178 ? -33.031 -10.609 3.068 1 90.44 178 THR B CA 1
ATOM 3510 C C . THR B 1 178 ? -32.844 -9.211 3.65 1 90.44 178 THR B C 1
ATOM 3512 O O . THR B 1 178 ? -31.938 -8.484 3.248 1 90.44 178 THR B O 1
ATOM 3515 N N . GLY B 1 179 ? -33.719 -8.859 4.531 1 92.75 179 GLY B N 1
ATOM 3516 C CA . GLY B 1 179 ? -33.594 -7.602 5.242 1 92.75 179 GLY B CA 1
ATOM 3517 C C . GLY B 1 179 ? -32.312 -7.492 6.043 1 92.75 179 GLY B C 1
ATOM 3518 O O . GLY B 1 179 ? -31.734 -6.41 6.145 1 92.75 179 GLY B O 1
ATOM 3519 N N . ARG B 1 180 ? -31.953 -8.625 6.5 1 94.31 180 ARG B N 1
ATOM 3520 C CA . ARG B 1 180 ? -30.719 -8.664 7.277 1 94.31 180 ARG B CA 1
ATOM 3521 C C . ARG B 1 180 ? -29.516 -8.312 6.414 1 94.31 180 ARG B C 1
ATOM 3523 O O . ARG B 1 180 ? -28.672 -7.504 6.816 1 94.31 180 ARG B O 1
ATOM 3530 N N . ILE B 1 181 ? -29.438 -8.891 5.219 1 95 181 ILE B N 1
ATOM 3531 C CA . ILE B 1 181 ? -28.328 -8.641 4.301 1 95 181 ILE B CA 1
ATOM 3532 C C . ILE B 1 181 ? -28.359 -7.18 3.848 1 95 181 ILE B C 1
ATOM 3534 O O . ILE B 1 181 ? -27.328 -6.52 3.791 1 95 181 ILE B O 1
ATOM 3538 N N . LYS B 1 182 ? -29.516 -6.742 3.557 1 95.94 182 LYS B N 1
ATOM 3539 C CA . LYS B 1 182 ? -29.703 -5.34 3.191 1 95.94 182 LYS B CA 1
ATOM 3540 C C . LYS B 1 182 ? -29.141 -4.41 4.258 1 95.94 182 LYS B C 1
ATOM 3542 O O . LYS B 1 182 ? -28.375 -3.496 3.949 1 95.94 182 LYS B O 1
ATOM 3547 N N . SER B 1 183 ? -29.5 -4.641 5.461 1 97.19 183 SER B N 1
ATOM 3548 C CA . SER B 1 183 ? -29.047 -3.822 6.578 1 97.19 183 SER B CA 1
ATOM 3549 C C . SER B 1 183 ? -27.531 -3.898 6.738 1 97.19 183 SER B C 1
ATOM 3551 O O . SER B 1 183 ? -26.875 -2.896 7.047 1 97.19 183 SER B O 1
ATOM 3553 N N . ARG B 1 184 ? -27 -5.074 6.516 1 97.12 184 ARG B N 1
ATOM 3554 C CA . ARG B 1 184 ? -25.562 -5.258 6.625 1 97.12 184 ARG B CA 1
ATOM 3555 C C . ARG B 1 184 ? -24.812 -4.422 5.586 1 97.12 184 ARG B C 1
ATOM 3557 O O . ARG B 1 184 ? -23.781 -3.822 5.883 1 97.12 184 ARG B O 1
ATOM 3564 N N . ILE B 1 185 ? -25.281 -4.387 4.418 1 98.12 185 ILE B N 1
ATOM 3565 C CA . ILE B 1 185 ? -24.672 -3.6 3.355 1 98.12 185 ILE B CA 1
ATOM 3566 C C . ILE B 1 185 ? -24.75 -2.115 3.707 1 98.12 185 ILE B C 1
ATOM 3568 O O . ILE B 1 185 ? -23.75 -1.403 3.635 1 98.12 185 ILE B O 1
ATOM 3572 N N . ILE B 1 186 ? -25.906 -1.664 4.148 1 98.12 186 ILE B N 1
ATOM 3573 C CA . ILE B 1 186 ? -26.156 -0.257 4.449 1 98.12 186 ILE B CA 1
ATOM 3574 C C . ILE B 1 186 ? -25.266 0.185 5.609 1 98.12 186 ILE B C 1
ATOM 3576 O O . ILE B 1 186 ? -24.516 1.161 5.492 1 98.12 186 ILE B O 1
ATOM 3580 N N . HIS B 1 187 ? -25.328 -0.569 6.688 1 98.19 187 HIS B N 1
ATOM 3581 C CA . HIS B 1 187 ? -24.594 -0.181 7.887 1 98.19 187 HIS B CA 1
ATOM 3582 C C . HIS B 1 187 ? -23.094 -0.358 7.691 1 98.19 187 HIS B C 1
ATOM 3584 O O . HIS B 1 187 ? -22.297 0.425 8.219 1 98.19 187 HIS B O 1
ATOM 3590 N N . GLY B 1 188 ? -22.734 -1.43 6.973 1 98.38 188 GLY B N 1
ATOM 3591 C CA . GLY B 1 188 ? -21.328 -1.63 6.668 1 98.38 188 GLY B CA 1
ATOM 3592 C C . GLY B 1 188 ? -20.719 -0.501 5.852 1 98.38 188 GLY B C 1
ATOM 3593 O O . GLY B 1 188 ? -19.625 -0.038 6.141 1 98.38 188 GLY B O 1
ATOM 3594 N N . THR B 1 189 ? -21.453 -0.047 4.891 1 98.56 189 THR B N 1
ATOM 3595 C CA . THR B 1 189 ? -21 1.049 4.043 1 98.56 189 THR B CA 1
ATOM 3596 C C . THR B 1 189 ? -20.953 2.357 4.828 1 98.56 189 THR B C 1
ATOM 3598 O O . THR B 1 189 ? -20.031 3.156 4.664 1 98.56 189 THR B O 1
ATOM 3601 N N . THR B 1 190 ? -21.922 2.576 5.656 1 98.5 190 THR B N 1
ATOM 3602 C CA . THR B 1 190 ? -21.938 3.75 6.52 1 98.5 190 THR B CA 1
ATOM 3603 C C . THR B 1 190 ? -20.688 3.797 7.387 1 98.5 190 THR B C 1
ATOM 3605 O O . THR B 1 190 ? -20.016 4.828 7.465 1 98.5 190 THR B O 1
ATOM 3608 N N . GLN B 1 191 ? -20.406 2.652 8 1 98.25 191 GLN B N 1
ATOM 3609 C CA . GLN B 1 191 ? -19.25 2.588 8.883 1 98.25 191 GLN B CA 1
ATOM 3610 C C . GLN B 1 191 ? -17.953 2.852 8.109 1 98.25 191 GLN B C 1
ATOM 3612 O O . GLN B 1 191 ? -17.062 3.529 8.609 1 98.25 191 GLN B O 1
ATOM 3617 N N . LEU B 1 192 ? -17.875 2.281 6.949 1 97.88 192 LEU B N 1
ATOM 3618 C CA . LEU B 1 192 ? -16.719 2.504 6.086 1 97.88 192 LEU B CA 1
ATOM 3619 C C . LEU B 1 192 ? -16.531 3.99 5.805 1 97.88 192 LEU B C 1
ATOM 3621 O O . LEU B 1 192 ? -15.414 4.508 5.918 1 97.88 192 LEU B O 1
ATOM 3625 N N . LEU B 1 193 ? -17.562 4.672 5.488 1 98.38 193 LEU B N 1
ATOM 3626 C CA . LEU B 1 193 ? -17.516 6.094 5.16 1 98.38 193 LEU B CA 1
ATOM 3627 C C . LEU B 1 193 ? -17.219 6.926 6.402 1 98.38 193 LEU B C 1
ATOM 3629 O O . LEU B 1 193 ? -16.547 7.965 6.312 1 98.38 193 LEU B O 1
ATOM 3633 N N . ILE B 1 194 ? -17.672 6.449 7.535 1 98.56 194 ILE B N 1
ATOM 3634 C CA . ILE B 1 194 ? -17.375 7.125 8.797 1 98.56 194 ILE B CA 1
ATOM 3635 C C . ILE B 1 194 ? -15.875 7.102 9.055 1 98.56 194 ILE B C 1
ATOM 3637 O O . ILE B 1 194 ? -15.297 8.094 9.516 1 98.56 194 ILE B O 1
ATOM 3641 N N . GLU B 1 195 ? -15.195 6.051 8.695 1 98.19 195 GLU B N 1
ATOM 3642 C CA . GLU B 1 195 ? -13.758 5.906 8.914 1 98.19 195 GLU B CA 1
ATOM 3643 C C . GLU B 1 195 ? -12.969 6.879 8.039 1 98.19 195 GLU B C 1
ATOM 3645 O O . GLU B 1 195 ? -11.781 7.102 8.266 1 98.19 195 GLU B O 1
ATOM 3650 N N . ALA B 1 196 ? -13.641 7.48 7.055 1 98.31 196 ALA B N 1
ATOM 3651 C CA . ALA B 1 196 ? -12.984 8.422 6.148 1 98.31 196 ALA B CA 1
ATOM 3652 C C . ALA B 1 196 ? -13.281 9.859 6.551 1 98.31 196 ALA B C 1
ATOM 3654 O O . ALA B 1 196 ? -12.898 10.797 5.844 1 98.31 196 ALA B O 1
ATOM 3655 N N . GLN B 1 197 ? -13.961 10.039 7.676 1 98.12 197 GLN B N 1
ATOM 3656 C CA . GLN B 1 197 ? -14.32 11.375 8.141 1 98.12 197 GLN B CA 1
ATOM 3657 C C . GLN B 1 197 ? -13.195 11.984 8.977 1 98.12 197 GLN B C 1
ATOM 3659 O O . GLN B 1 197 ? -12.375 11.266 9.539 1 98.12 197 GLN B O 1
ATOM 3664 N N . PRO B 1 198 ? -13.148 13.281 9.141 1 97.12 198 PRO B N 1
ATOM 3665 C CA . PRO B 1 198 ? -12.047 13.992 9.805 1 97.12 198 PRO B CA 1
ATOM 3666 C C . PRO B 1 198 ? -11.805 13.5 11.227 1 97.12 198 PRO B C 1
ATOM 3668 O O . PRO B 1 198 ? -10.664 13.516 11.703 1 97.12 198 PRO B O 1
ATOM 3671 N N . HIS B 1 199 ? -12.781 13.008 11.867 1 96.31 199 HIS B N 1
ATOM 3672 C CA . HIS B 1 199 ? -12.617 12.648 13.273 1 96.31 199 HIS B CA 1
ATOM 3673 C C . HIS B 1 199 ? -12.008 11.258 13.422 1 96.31 199 HIS B C 1
ATOM 3675 O O . HIS B 1 199 ? -11.594 10.867 14.516 1 96.31 199 HIS B O 1
ATOM 3681 N N . SER B 1 200 ? -11.938 10.5 12.328 1 96.88 200 SER B N 1
ATOM 3682 C CA . SER B 1 200 ? -11.367 9.156 12.375 1 96.88 200 SER B CA 1
ATOM 3683 C C . SER B 1 200 ? -9.859 9.188 12.18 1 96.88 200 SER B C 1
ATOM 3685 O O . SER B 1 200 ? -9.344 9.977 11.375 1 96.88 200 SER B O 1
ATOM 3687 N N . GLU B 1 201 ? -9.172 8.312 12.93 1 95.19 201 GLU B N 1
ATOM 3688 C CA . GLU B 1 201 ? -7.723 8.188 12.773 1 95.19 201 GLU B CA 1
ATOM 3689 C C . GLU B 1 201 ? -7.355 7.762 11.359 1 95.19 201 GLU B C 1
ATOM 3691 O O . GLU B 1 201 ? -8 6.883 10.781 1 95.19 201 GLU B O 1
ATOM 3696 N N . TYR B 1 202 ? -6.395 8.406 10.727 1 97.25 202 TYR B N 1
ATOM 3697 C CA . TYR B 1 202 ? -5.895 8.133 9.383 1 97.25 202 TYR B CA 1
ATOM 3698 C C . TYR B 1 202 ? -7.016 8.227 8.359 1 97.25 202 TYR B C 1
ATOM 3700 O O . TYR B 1 202 ? -7.125 7.379 7.469 1 97.25 202 TYR B O 1
ATOM 3708 N N . SER B 1 203 ? -7.879 9.18 8.57 1 98.25 203 SER B N 1
ATOM 3709 C CA . SER B 1 203 ? -9.023 9.375 7.691 1 98.25 203 SER B CA 1
ATOM 3710 C C . SER B 1 203 ? -8.578 9.648 6.258 1 98.25 203 SER B C 1
ATOM 3712 O O . SER B 1 203 ? -9.234 9.227 5.305 1 98.25 203 SER B O 1
ATOM 3714 N N . ALA B 1 204 ? -7.457 10.367 6.055 1 98.56 204 ALA B N 1
ATOM 3715 C CA . ALA B 1 204 ? -6.949 10.625 4.711 1 98.56 204 ALA B CA 1
ATOM 3716 C C . ALA B 1 204 ? -6.586 9.328 3.998 1 98.56 204 ALA B C 1
ATOM 3718 O O . ALA B 1 204 ? -6.801 9.195 2.793 1 98.56 204 ALA B O 1
ATOM 3719 N N . THR B 1 205 ? -6.008 8.391 4.723 1 98.62 205 THR B N 1
ATOM 3720 C CA . THR B 1 205 ? -5.66 7.09 4.164 1 98.62 205 THR B CA 1
ATOM 3721 C C . THR B 1 205 ? -6.91 6.352 3.699 1 98.62 205 THR B C 1
ATOM 3723 O O . THR B 1 205 ? -6.977 5.891 2.557 1 98.62 205 THR B O 1
ATOM 3726 N N . VAL B 1 206 ? -7.906 6.285 4.586 1 98.62 206 VAL B N 1
ATOM 3727 C CA . VAL B 1 206 ? -9.141 5.57 4.262 1 98.62 206 VAL B CA 1
ATOM 3728 C C . VAL B 1 206 ? -9.812 6.234 3.064 1 98.62 206 VAL B C 1
ATOM 3730 O O . VAL B 1 206 ? -10.211 5.555 2.113 1 98.62 206 VAL B O 1
ATOM 3733 N N . ALA B 1 207 ? -9.898 7.574 3.146 1 98.38 207 ALA B N 1
ATOM 3734 C CA . ALA B 1 207 ? -10.523 8.305 2.043 1 98.38 207 ALA B CA 1
ATOM 3735 C C . ALA B 1 207 ? -9.797 8.031 0.729 1 98.38 207 ALA B C 1
ATOM 3737 O O . ALA B 1 207 ? -10.43 7.762 -0.294 1 98.38 207 ALA B O 1
ATOM 3738 N N . SER B 1 208 ? -8.523 8.102 0.777 1 98.25 208 SER B N 1
ATOM 3739 C CA . SER B 1 208 ? -7.723 7.918 -0.43 1 98.25 208 SER B CA 1
ATOM 3740 C C . SER B 1 208 ? -7.875 6.508 -0.987 1 98.25 208 SER B C 1
ATOM 3742 O O . SER B 1 208 ? -7.965 6.32 -2.201 1 98.25 208 SER B O 1
ATOM 3744 N N . VAL B 1 209 ? -7.902 5.484 -0.145 1 98.06 209 VAL B N 1
ATOM 3745 C CA . VAL B 1 209 ? -8.078 4.098 -0.562 1 98.06 209 VAL B CA 1
ATOM 3746 C C . VAL B 1 209 ? -9.469 3.92 -1.174 1 98.06 209 VAL B C 1
ATOM 3748 O O . VAL B 1 209 ? -9.617 3.27 -2.211 1 98.06 209 VAL B O 1
ATOM 3751 N N . LEU B 1 210 ? -10.484 4.516 -0.567 1 97.44 210 LEU B N 1
ATOM 3752 C CA . LEU B 1 210 ? -11.859 4.379 -1.041 1 97.44 210 LEU B CA 1
ATOM 3753 C C . LEU B 1 210 ? -12.023 5.016 -2.414 1 97.44 210 LEU B C 1
ATOM 3755 O O . LEU B 1 210 ? -12.57 4.395 -3.33 1 97.44 210 LEU B O 1
ATOM 3759 N N . PHE B 1 211 ? -11.477 6.176 -2.6 1 96 211 PHE B N 1
ATOM 3760 C CA . PHE B 1 211 ? -11.789 6.984 -3.771 1 96 211 PHE B CA 1
ATOM 3761 C C . PHE B 1 211 ? -10.969 6.535 -4.973 1 96 211 PHE B C 1
ATOM 3763 O O . PHE B 1 211 ? -11.25 6.93 -6.109 1 96 211 PHE B O 1
ATOM 3770 N N . ASN B 1 212 ? -10.008 5.723 -4.707 1 94.56 212 ASN B N 1
ATOM 3771 C CA . ASN B 1 212 ? -9.234 5.152 -5.801 1 94.56 212 ASN B CA 1
ATOM 3772 C C . ASN B 1 212 ? -9.469 3.648 -5.934 1 94.56 212 ASN B C 1
ATOM 3774 O O . ASN B 1 212 ? -8.664 2.943 -6.547 1 94.56 212 ASN B O 1
ATOM 3778 N N . ASN B 1 213 ? -10.539 3.16 -5.391 1 96.25 213 ASN B N 1
ATOM 3779 C CA . ASN B 1 213 ? -10.891 1.745 -5.363 1 96.25 213 ASN B CA 1
ATOM 3780 C C . ASN B 1 213 ? -12.055 1.44 -6.301 1 96.25 213 ASN B C 1
ATOM 3782 O O . ASN B 1 213 ? -13.195 1.832 -6.031 1 96.25 213 ASN B O 1
ATOM 3786 N N . GLU B 1 214 ? -11.844 0.706 -7.371 1 95.5 214 GLU B N 1
ATOM 3787 C CA . GLU B 1 214 ? -12.875 0.355 -8.344 1 95.5 214 GLU B CA 1
ATOM 3788 C C . GLU B 1 214 ? -14 -0.442 -7.691 1 95.5 214 GLU B C 1
ATOM 3790 O O . GLU B 1 214 ? -15.164 -0.313 -8.078 1 95.5 214 GLU B O 1
ATOM 3795 N N . ASP B 1 215 ? -13.633 -1.266 -6.75 1 97.06 215 ASP B N 1
ATOM 3796 C CA . ASP B 1 215 ? -14.633 -2.068 -6.055 1 97.06 215 ASP B CA 1
ATOM 3797 C C . ASP B 1 215 ? -15.609 -1.184 -5.277 1 97.06 215 ASP B C 1
ATOM 3799 O O . ASP B 1 215 ? -16.797 -1.491 -5.188 1 97.06 215 ASP B O 1
ATOM 3803 N N . PHE B 1 216 ? -15.133 -0.125 -4.703 1 98.12 216 PHE B N 1
ATOM 3804 C CA . PHE B 1 216 ? -16.016 0.796 -3.988 1 98.12 216 PHE B CA 1
ATOM 3805 C C . PHE B 1 216 ? -16.969 1.49 -4.949 1 98.12 216 PHE B C 1
ATOM 3807 O O . PHE B 1 216 ? -18.141 1.671 -4.641 1 98.12 216 PHE B O 1
ATOM 3814 N N . VAL B 1 217 ? -16.5 1.883 -6.109 1 96.69 217 VAL B N 1
ATOM 3815 C CA . VAL B 1 217 ? -17.328 2.492 -7.137 1 96.69 217 VAL B CA 1
ATOM 3816 C C . VAL B 1 217 ? -18.453 1.535 -7.523 1 96.69 217 VAL B C 1
ATOM 3818 O O . VAL B 1 217 ? -19.625 1.93 -7.582 1 96.69 217 VAL B O 1
ATOM 3821 N N . LYS B 1 218 ? -18.094 0.289 -7.715 1 97.12 218 LYS B N 1
ATOM 3822 C CA . LYS B 1 218 ? -19.078 -0.723 -8.086 1 97.12 218 LYS B CA 1
ATOM 3823 C C . LYS B 1 218 ? -20.078 -0.937 -6.961 1 97.12 218 LYS B C 1
ATOM 3825 O O . LYS B 1 218 ? -21.281 -1.081 -7.215 1 97.12 218 LYS B O 1
ATOM 3830 N N . LEU B 1 219 ? -19.562 -0.98 -5.754 1 97.88 219 LEU B N 1
ATOM 3831 C CA . LEU B 1 219 ? -20.438 -1.114 -4.594 1 97.88 219 LEU B CA 1
ATOM 3832 C C . LEU B 1 219 ? -21.469 0.012 -4.559 1 97.88 219 LEU B C 1
ATOM 3834 O O . LEU B 1 219 ? -22.672 -0.242 -4.434 1 97.88 219 LEU B O 1
ATOM 3838 N N . LYS B 1 220 ? -21.016 1.229 -4.68 1 97.69 220 LYS B N 1
ATOM 3839 C CA . LYS B 1 220 ? -21.906 2.393 -4.695 1 97.69 220 LYS B CA 1
ATOM 3840 C C . LYS B 1 220 ? -22.938 2.277 -5.809 1 97.69 220 LYS B C 1
ATOM 3842 O O . LYS B 1 220 ? -24.125 2.5 -5.574 1 97.69 220 LYS B O 1
ATOM 3847 N N . GLU B 1 221 ? -22.5 1.882 -7.012 1 97.12 221 GLU B N 1
ATOM 3848 C CA . GLU B 1 221 ? -23.391 1.758 -8.164 1 97.12 221 GLU B CA 1
ATOM 3849 C C . GLU B 1 221 ? -24.484 0.728 -7.906 1 97.12 221 GLU B C 1
ATOM 3851 O O . GLU B 1 221 ? -25.656 0.965 -8.219 1 97.12 221 GLU B O 1
ATOM 3856 N N . ILE B 1 222 ? -24.094 -0.376 -7.332 1 97.81 222 ILE B N 1
ATOM 3857 C CA . ILE B 1 222 ? -25.062 -1.437 -7.055 1 97.81 222 ILE B CA 1
ATOM 3858 C C . ILE B 1 222 ? -26.031 -0.977 -5.977 1 97.81 222 ILE B C 1
ATOM 3860 O O . ILE B 1 222 ? -27.234 -1.239 -6.066 1 97.81 222 ILE B O 1
ATOM 3864 N N . MET B 1 223 ? -25.531 -0.32 -4.973 1 97.69 223 MET B N 1
ATOM 3865 C CA . MET B 1 223 ? -26.406 0.167 -3.904 1 97.69 223 MET B CA 1
ATOM 3866 C C . MET B 1 223 ? -27.422 1.171 -4.445 1 97.69 223 MET B C 1
ATOM 3868 O O . MET B 1 223 ? -28.578 1.179 -4.023 1 97.69 223 MET B O 1
ATOM 3872 N N . ILE B 1 224 ? -26.984 2.016 -5.379 1 97.25 224 ILE B N 1
ATOM 3873 C CA . ILE B 1 224 ? -27.891 2.971 -6.016 1 97.25 224 ILE B CA 1
ATOM 3874 C C . ILE B 1 224 ? -28.938 2.221 -6.828 1 97.25 224 ILE B C 1
ATOM 3876 O O . ILE B 1 224 ? -30.141 2.514 -6.727 1 97.25 224 ILE B O 1
ATOM 3880 N N . LYS B 1 225 ? -28.516 1.251 -7.578 1 96.56 225 LYS B N 1
ATOM 3881 C CA . LYS B 1 225 ? -29.406 0.443 -8.391 1 96.56 225 LYS B CA 1
ATOM 3882 C C . LYS B 1 225 ? -30.469 -0.244 -7.527 1 96.56 225 LYS B C 1
ATOM 3884 O O . LYS B 1 225 ? -31.625 -0.336 -7.918 1 96.56 225 LYS B O 1
ATOM 3889 N N . CYS B 1 226 ? -30.062 -0.65 -6.363 1 96.31 226 CYS B N 1
ATOM 3890 C CA . CYS B 1 226 ? -30.938 -1.384 -5.465 1 96.31 226 CYS B CA 1
ATOM 3891 C C . CYS B 1 226 ? -31.703 -0.432 -4.547 1 96.31 226 CYS B C 1
ATOM 3893 O O . CYS B 1 226 ? -32.406 -0.871 -3.643 1 96.31 226 CYS B O 1
ATOM 3895 N N . THR B 1 227 ? -31.453 0.875 -4.684 1 95.75 227 THR B N 1
ATOM 3896 C CA . THR B 1 227 ? -32.125 1.932 -3.936 1 95.75 227 THR B CA 1
ATOM 3897 C C . THR B 1 227 ? -31.828 1.816 -2.443 1 95.75 227 THR B C 1
ATOM 3899 O O . THR B 1 227 ? -32.719 1.973 -1.608 1 95.75 227 THR B O 1
ATOM 3902 N N . ILE B 1 228 ? -30.578 1.425 -2.115 1 96.88 228 ILE B N 1
ATOM 3903 C CA . ILE B 1 228 ? -30.219 1.334 -0.704 1 96.88 228 ILE B CA 1
ATOM 3904 C C . ILE B 1 228 ? -29.078 2.299 -0.402 1 96.88 228 ILE B C 1
ATOM 3906 O O . ILE B 1 228 ? -28.594 2.359 0.729 1 96.88 228 ILE B O 1
ATOM 3910 N N . TRP B 1 229 ? -28.578 3.064 -1.319 1 97.88 229 TRP B N 1
ATOM 3911 C CA . TRP B 1 229 ? -27.703 4.203 -1.101 1 97.88 229 TRP B CA 1
ATOM 3912 C C . TRP B 1 229 ? -28.5 5.438 -0.681 1 97.88 229 TRP B C 1
ATOM 3914 O O . TRP B 1 229 ? -29.203 6.035 -1.497 1 97.88 229 TRP B O 1
ATOM 3924 N N . ASN B 1 230 ? -28.422 5.867 0.539 1 96.06 230 ASN B N 1
ATOM 3925 C CA . ASN B 1 230 ? -29.312 6.914 1.033 1 96.06 230 ASN B CA 1
ATOM 3926 C C . ASN B 1 230 ? -28.578 8.25 1.169 1 96.06 230 ASN B C 1
ATOM 3928 O O . ASN B 1 230 ? -27.406 8.367 0.776 1 96.06 230 ASN B O 1
ATOM 3932 N N . THR B 1 231 ? -29.188 9.211 1.648 1 96.62 231 THR B N 1
ATOM 3933 C CA . THR B 1 231 ? -28.688 10.578 1.731 1 96.62 231 THR B CA 1
ATOM 3934 C C . THR B 1 231 ? -27.5 10.656 2.691 1 96.62 231 THR B C 1
ATOM 3936 O O . THR B 1 231 ? -26.562 11.445 2.475 1 96.62 231 THR B O 1
ATOM 3939 N N . GLU B 1 232 ? -27.531 9.867 3.723 1 97.38 232 GLU B N 1
ATOM 3940 C CA . GLU B 1 232 ? -26.422 9.844 4.672 1 97.38 232 GLU B CA 1
ATOM 3941 C C . GLU B 1 232 ? -25.141 9.367 4.004 1 97.38 232 GLU B C 1
ATOM 3943 O O . GLU B 1 232 ? -24.078 9.945 4.227 1 97.38 232 GLU B O 1
ATOM 3948 N N . HIS B 1 233 ? -25.25 8.305 3.221 1 97.81 233 HIS B N 1
ATOM 3949 C CA . HIS B 1 233 ? -24.094 7.828 2.467 1 97.81 233 HIS B CA 1
ATOM 3950 C C . HIS B 1 233 ? -23.5 8.938 1.604 1 97.81 233 HIS B C 1
ATOM 3952 O O . HIS B 1 233 ? -22.297 9.148 1.604 1 97.81 233 HIS B O 1
ATOM 3958 N N . GLN B 1 234 ? -24.375 9.648 0.89 1 96.94 234 GLN B N 1
ATOM 3959 C CA . GLN B 1 234 ? -23.922 10.695 -0.02 1 96.94 234 GLN B CA 1
ATOM 3960 C C . GLN B 1 234 ? -23.25 11.828 0.742 1 96.94 234 GLN B C 1
ATOM 3962 O O . GLN B 1 234 ? -22.234 12.359 0.293 1 96.94 234 GLN B O 1
ATOM 3967 N N . LYS B 1 235 ? -23.844 12.211 1.822 1 97.38 235 LYS B N 1
ATOM 3968 C CA . LYS B 1 235 ? -23.25 13.266 2.646 1 97.38 235 LYS B CA 1
ATOM 3969 C C . LYS B 1 235 ? -21.875 12.867 3.146 1 97.38 235 LYS B C 1
ATOM 3971 O O . LYS B 1 235 ? -20.922 13.648 3.057 1 97.38 235 LYS B O 1
ATOM 3976 N N . LEU B 1 236 ? -21.781 11.648 3.652 1 97.81 236 LEU B N 1
ATOM 3977 C CA . LEU B 1 236 ? -20.5 11.133 4.156 1 97.81 236 LEU B CA 1
ATOM 3978 C C . LEU B 1 236 ? -19.469 11.055 3.041 1 97.81 236 LEU B C 1
ATOM 3980 O O . LEU B 1 236 ? -18.297 11.375 3.252 1 97.81 236 LEU B O 1
ATOM 3984 N N . LEU B 1 237 ? -19.891 10.602 1.89 1 97.25 237 LEU B N 1
ATOM 3985 C CA . LEU B 1 237 ? -19 10.5 0.739 1 97.25 237 LEU B CA 1
ATOM 3986 C C . LEU B 1 237 ? -18.453 11.875 0.355 1 97.25 237 LEU B C 1
ATOM 3988 O O . LEU B 1 237 ? -17.25 12.031 0.133 1 97.25 237 LEU B O 1
ATOM 3992 N N . SER B 1 238 ? -19.328 12.875 0.277 1 95.88 238 SER B N 1
ATOM 3993 C CA . SER B 1 238 ? -18.938 14.227 -0.089 1 95.88 238 SER B CA 1
ATOM 3994 C C . SER B 1 238 ? -17.938 14.805 0.903 1 95.88 238 SER B C 1
ATOM 3996 O O . SER B 1 238 ? -16.953 15.445 0.506 1 95.88 238 SER B O 1
ATOM 3998 N N . ASN B 1 239 ? -18.203 14.57 2.129 1 96.25 239 ASN B N 1
ATOM 3999 C CA . ASN B 1 239 ? -17.297 15.047 3.164 1 96.25 239 ASN B CA 1
ATOM 4000 C C . ASN B 1 239 ? -15.938 14.359 3.078 1 96.25 239 ASN B C 1
ATOM 4002 O O . ASN B 1 239 ? -14.898 14.992 3.254 1 96.25 239 ASN B O 1
ATOM 4006 N N . ALA B 1 240 ? -15.938 13.078 2.824 1 96.88 240 ALA B N 1
ATOM 4007 C CA . ALA B 1 240 ? -14.719 12.281 2.75 1 96.88 240 ALA B CA 1
ATOM 4008 C C . ALA B 1 240 ? -13.852 12.711 1.572 1 96.88 240 ALA B C 1
ATOM 4010 O O . ALA B 1 240 ? -12.625 12.594 1.623 1 96.88 240 ALA B O 1
ATOM 4011 N N . GLU B 1 241 ? -14.453 13.188 0.532 1 95.31 241 GLU B N 1
ATOM 4012 C CA . GLU B 1 241 ? -13.75 13.609 -0.674 1 95.31 241 GLU B CA 1
ATOM 4013 C C . GLU B 1 241 ? -12.742 14.719 -0.365 1 95.31 241 GLU B C 1
ATOM 4015 O O . GLU B 1 241 ? -11.703 14.812 -1.017 1 95.31 241 GLU B O 1
ATOM 4020 N N . ARG B 1 242 ? -13.023 15.469 0.603 1 94.38 242 ARG B N 1
ATOM 4021 C CA . ARG B 1 242 ? -12.164 16.594 0.969 1 94.38 242 ARG B CA 1
ATOM 4022 C C . ARG B 1 242 ? -10.875 16.109 1.619 1 94.38 242 ARG B C 1
ATOM 4024 O O . ARG B 1 242 ? -9.922 16.875 1.77 1 94.38 242 ARG B O 1
ATOM 4031 N N . ASN B 1 243 ? -10.844 14.812 1.977 1 95.44 243 ASN B N 1
ATOM 4032 C CA . ASN B 1 243 ? -9.727 14.289 2.754 1 95.44 243 ASN B CA 1
ATOM 4033 C C . ASN B 1 243 ? -8.781 13.461 1.888 1 95.44 243 ASN B C 1
ATOM 4035 O O . ASN B 1 243 ? -7.754 12.977 2.367 1 95.44 243 ASN B O 1
ATOM 4039 N N . ILE B 1 244 ? -9.047 13.312 0.615 1 96.5 244 ILE B N 1
ATOM 4040 C CA . ILE B 1 244 ? -8.297 12.367 -0.209 1 96.5 244 ILE B CA 1
ATOM 4041 C C . ILE B 1 244 ? -6.934 12.953 -0.563 1 96.5 244 ILE B C 1
ATOM 4043 O O . ILE B 1 244 ? -6.801 14.172 -0.739 1 96.5 244 ILE B O 1
ATOM 4047 N N . LEU B 1 245 ? -5.973 12.125 -0.667 1 97.44 245 LEU B N 1
ATOM 4048 C CA . LEU B 1 245 ? -4.625 12.477 -1.102 1 97.44 245 LEU B CA 1
ATOM 4049 C C . LEU B 1 245 ? -4.27 11.766 -2.4 1 97.44 245 LEU B C 1
ATOM 4051 O O . LEU B 1 245 ? -3.105 11.414 -2.623 1 97.44 245 LEU B O 1
ATOM 4055 N N . VAL B 1 246 ? -5.227 11.359 -3.178 1 94.44 246 VAL B N 1
ATOM 4056 C CA . VAL B 1 246 ? -5.059 10.727 -4.48 1 94.44 246 VAL B CA 1
ATOM 4057 C C . VAL B 1 246 ? -6.004 11.367 -5.496 1 94.44 246 VAL B C 1
ATOM 4059 O O . VAL B 1 246 ? -6.906 12.117 -5.121 1 94.44 246 VAL B O 1
ATOM 4062 N N . GLU B 1 247 ? -5.754 11.125 -6.77 1 88.69 247 GLU B N 1
ATOM 4063 C CA . GLU B 1 247 ? -6.754 11.469 -7.777 1 88.69 247 GLU B CA 1
ATOM 4064 C C . GLU B 1 247 ? -7.906 10.461 -7.773 1 88.69 247 GLU B C 1
ATOM 4066 O O . GLU B 1 247 ? -7.695 9.266 -8.008 1 88.69 247 GLU B O 1
ATOM 4071 N N . PRO B 1 248 ? -9.031 10.945 -7.453 1 88.44 248 PRO B N 1
ATOM 4072 C CA . PRO B 1 248 ? -10.164 10.016 -7.379 1 88.44 248 PRO B CA 1
ATOM 4073 C C . PRO B 1 248 ? -10.547 9.445 -8.742 1 88.44 248 PRO B C 1
ATOM 4075 O O . PRO B 1 248 ? -10.305 10.078 -9.773 1 88.44 248 PRO B O 1
ATOM 4078 N N . LEU B 1 249 ? -11.078 8.25 -8.68 1 85.06 249 LEU B N 1
ATOM 4079 C CA . LEU B 1 249 ? -11.688 7.691 -9.875 1 85.06 249 LEU B CA 1
ATOM 4080 C C . LEU B 1 249 ? -12.906 8.508 -10.305 1 85.06 249 LEU B C 1
ATOM 4082 O O . LEU B 1 249 ? -13.664 8.984 -9.453 1 85.06 249 LEU B O 1
ATOM 4086 N N . TYR B 1 250 ? -13.016 8.797 -11.609 1 71.12 250 TYR B N 1
ATOM 4087 C CA . TYR B 1 250 ? -14.047 9.664 -12.18 1 71.12 250 TYR B CA 1
ATOM 4088 C C . TYR B 1 250 ? -15.43 9.258 -11.68 1 71.12 250 TYR B C 1
ATOM 4090 O O . TYR B 1 250 ? -16.234 10.117 -11.305 1 71.12 250 TYR B O 1
ATOM 4098 N N . ASN B 1 251 ? -15.719 8.047 -11.68 1 66.44 251 ASN B N 1
ATOM 4099 C CA . ASN B 1 251 ? -17.078 7.57 -11.43 1 66.44 251 ASN B CA 1
ATOM 4100 C C . ASN B 1 251 ? -17.406 7.582 -9.938 1 66.44 251 ASN B C 1
ATOM 4102 O O . ASN B 1 251 ? -18.547 7.344 -9.547 1 66.44 251 ASN B O 1
ATOM 4106 N N . CYS B 1 252 ? -16.484 7.812 -9.148 1 71.5 252 CYS B N 1
ATOM 4107 C CA . CYS B 1 252 ? -16.781 7.871 -7.723 1 71.5 252 CYS B CA 1
ATOM 4108 C C . CYS B 1 252 ? -17.594 9.125 -7.391 1 71.5 252 CYS B C 1
ATOM 4110 O O . CYS B 1 252 ? -18.375 9.125 -6.445 1 71.5 252 CYS B O 1
ATOM 4112 N N . LEU B 1 253 ? -17.422 10.258 -8.195 1 59.34 253 LEU B N 1
ATOM 4113 C CA . LEU B 1 253 ? -18 11.562 -7.855 1 59.34 253 LEU B CA 1
ATOM 4114 C C . LEU B 1 253 ? -19.297 11.797 -8.602 1 59.34 253 LEU B C 1
ATOM 4116 O O . LEU B 1 253 ? -20.125 12.617 -8.172 1 59.34 253 LEU B O 1
ATOM 4120 N N . ASN B 1 254 ? -19.609 11.383 -9.883 1 56.81 254 ASN B N 1
ATOM 4121 C CA . ASN B 1 254 ? -20.734 11.805 -10.719 1 56.81 254 ASN B CA 1
ATOM 4122 C C . ASN B 1 254 ? -22.047 11.18 -10.25 1 56.81 254 ASN B C 1
ATOM 4124 O O . ASN B 1 254 ? -22.125 9.961 -10.07 1 56.81 254 ASN B O 1
ATOM 4128 N N . ASN B 1 255 ? -22.75 11.898 -9.352 1 48.84 255 ASN B N 1
ATOM 4129 C CA . ASN B 1 255 ? -24.172 11.68 -9.047 1 48.84 255 ASN B CA 1
ATOM 4130 C C . ASN B 1 255 ? -25.031 11.797 -10.297 1 48.84 255 ASN B C 1
ATOM 4132 O O . ASN B 1 255 ? -26.25 12 -10.203 1 48.84 255 ASN B O 1
ATOM 4136 N N . LYS B 1 256 ? -24.812 12.281 -11.594 1 36.03 256 LYS B N 1
ATOM 4137 C CA . LYS B 1 256 ? -25.844 12.805 -12.492 1 36.03 256 LYS B CA 1
ATOM 4138 C C . LYS B 1 256 ? -26.922 11.75 -12.766 1 36.03 256 LYS B C 1
ATOM 4140 O O . LYS B 1 256 ? -26.656 10.734 -13.414 1 36.03 256 LYS B O 1
ATOM 4145 N N . ASN B 1 257 ? -27.453 10.977 -11.727 1 32.06 257 ASN B N 1
ATOM 4146 C CA . ASN B 1 257 ? -28.859 10.945 -12.141 1 32.06 257 ASN B CA 1
ATOM 4147 C C . ASN B 1 257 ? -29.547 12.289 -11.898 1 32.06 257 ASN B C 1
ATOM 4149 O O . ASN B 1 257 ? -29.312 12.93 -10.875 1 32.06 257 ASN B O 1
#

Radius of gyration: 27.3 Å; Cα contacts (8 Å, |Δi|>4): 840; chains: 2; bounding box: 65×89×62 Å

pLDDT: mean 95.04, std 9.15, range [31.8, 98.81]

Nearest PDB structures (foldseek):
  8eea-assembly1_H  TM=5.813E-01  e=5.424E-04  Escherichia coli
  2lqg-assembly1_A  TM=4.392E-01  e=9.289E+00  Mus musculus
  8eea-assembly1_H  TM=5.812E-01  e=9.373E-04  Escherichia coli
  2lqg-assembly1_A  TM=4.391E-01  e=6.690E+00  Mus musculus

Solvent-accessible surface area (backbone atoms only — not comparable to full-atom values): 26932 Å² total; per-residue (Å²): 72,44,58,35,72,73,70,80,71,53,67,68,49,69,75,37,38,67,59,44,32,49,48,29,74,71,71,64,51,89,67,59,88,39,68,71,53,50,52,50,37,30,60,47,39,48,38,20,17,48,62,75,21,46,58,22,81,45,91,91,28,54,65,34,86,30,54,57,54,26,42,89,84,37,49,87,44,56,62,36,63,91,33,55,41,37,23,34,58,64,45,45,58,50,36,58,73,48,48,36,86,83,58,43,46,78,44,34,61,79,39,57,42,55,78,24,30,32,54,55,78,59,32,67,40,46,71,41,69,43,21,39,43,31,35,59,47,38,46,59,60,39,54,82,77,38,25,44,56,42,43,54,53,37,47,50,50,52,52,52,39,52,53,42,29,53,51,48,53,32,38,75,68,60,49,80,61,40,72,67,53,51,47,48,44,45,52,50,49,47,53,56,38,50,41,13,26,81,66,30,66,42,9,24,51,40,20,26,51,50,39,59,30,69,58,43,40,49,34,51,51,49,29,48,74,68,70,58,59,50,70,67,52,52,52,39,49,60,59,14,61,71,23,28,26,53,79,58,43,73,73,65,68,70,67,88,119,72,44,59,35,71,71,70,81,71,54,67,68,49,69,74,37,38,68,59,44,33,50,48,28,74,72,70,65,52,90,68,56,86,41,68,72,54,50,51,52,36,30,60,47,39,47,38,20,16,48,62,74,22,48,58,22,81,46,91,91,29,55,65,34,86,31,53,57,54,24,42,88,83,37,47,86,44,56,63,36,64,90,32,54,43,36,22,35,59,65,45,46,59,49,37,57,70,49,49,37,86,85,57,44,46,78,45,34,62,79,39,58,42,56,78,24,30,33,55,55,79,58,32,66,39,45,72,43,68,43,21,39,43,31,36,60,46,39,46,58,59,39,55,82,79,38,25,44,56,42,44,54,53,37,49,51,51,51,52,52,40,54,52,43,27,54,52,48,53,32,39,75,69,60,50,80,61,40,71,66,52,51,48,46,44,46,52,50,51,44,52,56,39,50,40,13,27,80,65,29,65,43,10,24,52,40,19,26,51,50,40,58,30,70,58,44,41,50,33,52,52,50,31,49,74,66,69,59,59,50,70,66,52,52,52,38,49,60,60,14,60,72,22,28,27,51,81,59,44,74,73,65,70,69,65,89,117

Foldseek 3Di:
DFAWAQDDDDPVCVVCVVVLLVVCVVPVDQRQPDPVNQVSQCVRQLQAALQQQHHQPDDVWHWDWAFQAACVVVVSCSNPSVRTHTHTPLQRVLLDNPGCVVQNEDDSNVDGLLVFWFDDLLQIDGPDSNRNCNCRSSVQPDPPPHSVVLCVVLVVLLVLLVVLLVLLVCCLVVNPVDPVSLVCSLVSLLVLLVCLASNHGPNQSSLQSLQAPVSNLSSLVSCVVVVSCDPSSVVSNVRSPSSYNHDGDPSSNDPPD/DFAWAQDDDDPVCVVCVVVLLVVCVVPVDQRQPDPVNVVSQCVRQLQAALQQQHHQPDDVWHWDWAFQAACVVVVSCSNPSVRTHTHTPLQRVLLDNPGCVVQNEDDSNVDGLLVFWFDDLLQIDGPDSNRNCHCRSSVQPDPPPHSVVLCVVLVVLLVLLVVLLVLLVCCLVVNPVDPVSLVCSLVSLLVLLVCLASNHGPNQSSLQSLQAPVSNLSSLVSCVVVVSCDPSSVVSNVRSPSSYNHDGDPSSNDPPD

Organism: Bacillus thuringiensis (NCBI:txid1428)